Protein AF-A0A2Z4G6E5-F1 (afdb_monomer_lite)

Secondary structure (DSSP, 8-state):
------------PPP----SSTTSTTT--------TT-PPEEEEEEEEEEE-SSEEEEEEEEEESS------HHHHHHHHTTSS-S--SS--HHHHHHHHHHHHHHHHHHHHHS-----TTS--TTSEEEEEEEEE-SS---S-HHHHIIIIIHHHHHHHHS-TT-B--SSTTTTSBS------EEEEEEE-TTS-EEEEEEEEE---HHHHHHHHHHHHHTTTHHHHHHHHHHHHTTTS----HHHHHHHHHHHHHHHHHHHHH----SSS-HHHHHHHHHHHHH-PPPPHHHHHHHHHHHHHHHHHHHHHTTT-S---EEEE--TT-S-HHHHHHHHHTPPP-BPPPPTTEEEEEETTTTEEEEEEEEEEEPTTT--EEEEEEEEEE----BSSPPPPS--EEE-GGGG-----TTEEEEE-TTS-EEEEETT------TTSS-----EE-------EEEEEEEEEEPPSSTTSPPEEPPPEES-HHHHHHHHHHHHHH-HHHHHHHHHTT-HHHHHTT-EEEE--TTTTTPPPPTTSS-----HHHHHHHH-HHHHHHHHHHHHHHHHHHHS---

Organism: NCBI:txid1784714

Sequence (578 aa):
MRKQIGLFENGIKPQPYESNELSKVASSRIKASETSLGGRVLGHYETIAKLKSQSITVVDVFRPEGNRKFNNPKRVDNLIQNTGSAYNGFLSPATKRRIDEMLCQWLTAIELNVNLKKQKWEVNADKILPTFVTLTLPAPQVNSDNDIKQKVLKPFLEWLKEDSNSYYLRGGMSGKQKGFGVRGFFWRAEPQKNGNIHFHILVDRFVPWKRIRQKWNECCDRLGYVYYYSLLRRDYFANGFIVNKKKLFRDCKTLKTIADNALVTRKIPERVNPLFRKYLEVLVKYGKPLTKKYIIASAKEIQRIAYEKGLAEGFRNPNSTDIHPIQNLNSITSYVIKYCTKKPKEIPLKDNQEIKYNESLRRDCVYTYEVIKDDLTGKLEKKEVGFDIYRPVFEERKVNGKLWGCAEVLKGSKVKDDEEVVTADDGKKYILKKGETFLENKDSAKALERKPFYQLKYLTSIVRERVVYAPENRNQSPITSECQIVSQAFHDYLEEIISKIGYDIINRLSNNVGPFFEKMQGKIIPLLIEKLGFKSEKSGRNSIVKHSDILEKYSPELYEEYLLHHNHIFNCIYGKAA

pLDDT: mean 81.52, std 18.64, range [23.7, 97.88]

Foldseek 3Di:
DDDDDDDPPPPPDDDDDDLPPPQPQPDDPPPPDDDPPPFDFQWKWFFKWFDFFFWIKTFTDTDGDDDPPPPDVVVVVVVVVCPDVWDPQAQDPVNLVLVLLLLRLQVVLCVLPDDQQDDPVVADLLAFHKWKKKFFQLADDPDALVCCCVQQVVVLVVQQQQDQPDADCDDPRGPPGSYRNFQKKKKFWFADPSRTIMIIMITRGDDDPVRSLVSNLVSSCVVPRLVVSLVVLCVVQVVHDDDDPVQLVVQLVVLLVQQVVCLVVLDHDPDADPQSSVVSVVCSVPSDGDDSVSSSVRSSVVSVVVSVVCVVVSSSRGPRMDIDDCPPDLDSSVVSSCVRNPGFAFDDDDPQWDWDQDPVVRAIKIWGWDFDQDPVPRDTDTDTPDIDGDDTDGPGDRRTDDRMDIRPLSQFDDADPQWDWDQDSLRWIWIDGPPDDPDPDPPDPDPDLTHTGAHSGGDMDRQKMWIWGDDPDPPDDIDIHDIDGSDPLVNQLVVVLCVLQDPVVFVVVQPVVDDVCVVRVMTIRGNQQVSLVHDDDPPPPRNRHTVLVSCVVRRVPVSVVVSSNSNSSSCSSPNDSD

Radius of gyration: 30.44 Å; chains: 1; bounding box: 91×72×99 Å

InterPro domains:
  IPR056906 Replication-associated protein ORF2/G2P domain [PF23343] (131-217)

Structure (mmCIF, N/CA/C/O backbone):
data_AF-A0A2Z4G6E5-F1
#
_entry.id   AF-A0A2Z4G6E5-F1
#
loop_
_atom_site.group_PDB
_atom_site.id
_atom_site.type_symbol
_atom_site.label_atom_id
_atom_site.label_alt_id
_atom_site.label_comp_id
_atom_site.label_asym_id
_atom_site.label_entity_id
_atom_site.label_seq_id
_atom_site.pdbx_PDB_ins_code
_atom_site.Cartn_x
_atom_site.Cartn_y
_atom_site.Cartn_z
_atom_site.occupancy
_atom_site.B_iso_or_equiv
_atom_site.auth_seq_id
_atom_site.auth_comp_id
_atom_site.auth_asym_id
_atom_site.auth_atom_id
_atom_site.pdbx_PDB_model_num
ATOM 1 N N . MET A 1 1 ? -19.477 44.188 -39.943 1.00 32.75 1 MET A N 1
ATOM 2 C CA . MET A 1 1 ? -18.439 44.889 -39.155 1.00 32.75 1 MET A CA 1
ATOM 3 C C . MET A 1 1 ? -17.634 43.866 -38.370 1.00 32.75 1 MET A C 1
ATOM 5 O O . MET A 1 1 ? -18.158 43.255 -37.451 1.00 32.75 1 MET A O 1
ATOM 9 N N . ARG A 1 2 ? -16.392 43.629 -38.804 1.00 27.70 2 ARG A N 1
ATOM 10 C CA . ARG A 1 2 ? -15.394 42.804 -38.113 1.00 27.70 2 ARG A CA 1
ATOM 11 C C . ARG A 1 2 ? -14.917 43.545 -36.860 1.00 27.70 2 ARG A C 1
ATOM 13 O O . ARG A 1 2 ? -14.577 44.718 -36.977 1.00 27.70 2 ARG A O 1
ATOM 20 N N . LYS A 1 3 ? -14.800 42.867 -35.717 1.00 24.67 3 LYS A N 1
ATOM 21 C CA . LYS A 1 3 ? -13.843 43.246 -34.666 1.00 24.67 3 LYS A CA 1
ATOM 22 C C . LYS A 1 3 ? -13.243 41.993 -34.031 1.00 24.67 3 LYS A C 1
ATOM 24 O O . LYS A 1 3 ? -13.955 41.137 -33.519 1.00 24.67 3 LYS A O 1
ATOM 29 N N . GLN A 1 4 ? -11.924 41.912 -34.173 1.00 26.25 4 GLN A N 1
ATOM 30 C CA . GLN A 1 4 ? -11.001 40.927 -33.622 1.00 26.25 4 GLN A CA 1
ATOM 31 C C . GLN A 1 4 ? -11.027 40.937 -32.091 1.00 26.25 4 GLN A C 1
ATOM 33 O O . GLN A 1 4 ? -11.018 42.016 -31.502 1.00 26.25 4 GLN A O 1
ATOM 38 N N . ILE A 1 5 ? -10.939 39.760 -31.465 1.00 26.38 5 ILE A N 1
ATOM 39 C CA . ILE A 1 5 ? -10.347 39.591 -30.129 1.00 26.38 5 ILE A CA 1
ATOM 40 C C . ILE A 1 5 ? -9.460 38.340 -30.181 1.00 26.38 5 ILE A C 1
ATOM 42 O O . ILE A 1 5 ? -9.877 37.293 -30.672 1.00 26.38 5 ILE A O 1
ATOM 46 N N . GLY A 1 6 ? -8.200 38.528 -29.788 1.00 23.86 6 GLY A N 1
ATOM 47 C CA . GLY A 1 6 ? -7.053 37.700 -30.139 1.00 23.86 6 GLY A CA 1
ATOM 48 C C . GLY A 1 6 ? -6.896 36.388 -29.374 1.00 23.86 6 GLY A C 1
ATOM 49 O O . GLY A 1 6 ? -7.206 36.270 -28.190 1.00 23.86 6 GLY A O 1
ATOM 50 N N . LEU A 1 7 ? -6.337 35.427 -30.104 1.00 23.83 7 LEU A N 1
ATOM 51 C CA . LEU A 1 7 ? -5.672 34.226 -29.618 1.00 23.83 7 LEU A CA 1
ATOM 52 C C . LEU A 1 7 ? -4.298 34.617 -29.054 1.00 23.83 7 LEU A C 1
ATOM 54 O O . LEU A 1 7 ? -3.467 35.149 -29.784 1.00 23.83 7 LEU A O 1
ATOM 58 N N . PHE A 1 8 ? -4.050 34.332 -27.776 1.00 25.20 8 PHE A N 1
ATOM 59 C CA . PHE A 1 8 ? -2.691 34.244 -27.243 1.00 25.20 8 PHE A CA 1
ATOM 60 C C . PHE A 1 8 ? -2.216 32.796 -27.384 1.00 25.20 8 PHE A C 1
ATOM 62 O O . PHE A 1 8 ? -2.435 31.954 -26.515 1.00 25.20 8 PHE A O 1
ATOM 69 N N . GLU A 1 9 ? -1.581 32.520 -28.520 1.00 26.56 9 GLU A N 1
ATOM 70 C CA . GLU A 1 9 ? -0.640 31.419 -28.682 1.00 26.56 9 GLU A CA 1
ATOM 71 C C . GLU A 1 9 ? 0.665 31.800 -27.973 1.00 26.56 9 GLU A C 1
ATOM 73 O O . GLU A 1 9 ? 1.452 32.575 -28.497 1.00 26.56 9 GLU A O 1
ATOM 78 N N . ASN A 1 10 ? 0.910 31.252 -26.784 1.00 25.23 10 ASN A N 1
ATOM 79 C CA . ASN A 1 10 ? 2.252 31.200 -26.199 1.00 25.23 10 ASN A CA 1
ATOM 80 C C . ASN A 1 10 ? 2.619 29.732 -25.977 1.00 25.23 10 ASN A C 1
ATOM 82 O O . ASN A 1 10 ? 2.727 29.242 -24.855 1.00 25.23 10 ASN A O 1
ATOM 86 N N . GLY A 1 11 ? 2.774 29.015 -27.091 1.00 24.66 11 GLY A N 1
ATOM 87 C CA . GLY A 1 11 ? 3.568 27.798 -27.123 1.00 24.66 11 GLY A CA 1
ATOM 88 C C . GLY A 1 11 ? 5.036 28.198 -27.071 1.00 24.66 11 GLY A C 1
ATOM 89 O O . GLY A 1 11 ? 5.603 28.596 -28.087 1.00 24.66 11 GLY A O 1
ATOM 90 N N . ILE A 1 12 ? 5.646 28.117 -25.889 1.00 24.56 12 ILE A N 1
ATOM 91 C CA . ILE A 1 12 ? 7.101 28.185 -25.757 1.00 24.56 12 ILE A CA 1
ATOM 92 C C . ILE A 1 12 ? 7.649 26.958 -26.490 1.00 24.56 12 ILE A C 1
ATOM 94 O O . ILE A 1 12 ? 7.547 25.832 -26.006 1.00 24.56 12 ILE A O 1
ATOM 98 N N . LYS A 1 13 ? 8.167 27.168 -27.704 1.00 24.42 13 LYS A N 1
ATOM 99 C CA . LYS A 1 13 ? 8.973 26.170 -28.407 1.00 24.42 13 LYS A CA 1
ATOM 100 C C . LYS A 1 13 ? 10.281 26.017 -27.623 1.00 24.42 13 LYS A C 1
ATOM 102 O O . LYS A 1 13 ? 10.980 27.022 -27.478 1.00 24.42 13 LYS A O 1
ATOM 107 N N . PRO A 1 14 ? 10.635 24.823 -27.119 1.00 25.94 14 PRO A N 1
ATOM 108 C CA . PRO A 1 14 ? 11.972 24.610 -26.589 1.00 25.94 14 PRO A CA 1
ATOM 109 C C . PRO A 1 14 ? 12.970 24.792 -27.736 1.00 25.94 14 PRO A C 1
ATOM 111 O O . PRO A 1 14 ? 12.828 24.178 -28.796 1.00 25.94 14 PRO A O 1
ATOM 114 N N . GLN A 1 15 ? 13.938 25.689 -27.548 1.00 24.36 15 GLN A N 1
ATOM 115 C CA . GLN A 1 15 ? 15.080 25.780 -28.449 1.00 24.36 15 GLN A CA 1
ATOM 116 C C . GLN A 1 15 ? 15.913 24.494 -28.339 1.00 24.36 15 GLN A C 1
ATOM 118 O O . GLN A 1 15 ? 16.049 23.960 -27.236 1.00 24.36 15 GLN A O 1
ATOM 123 N N . PRO A 1 16 ? 16.459 23.980 -29.453 1.00 23.70 16 PRO A N 1
ATOM 124 C CA . PRO A 1 16 ? 17.348 22.831 -29.417 1.00 23.70 16 PRO A CA 1
ATOM 125 C C . PRO A 1 16 ? 18.649 23.247 -28.723 1.00 23.70 16 PRO A C 1
ATOM 127 O O . PRO A 1 16 ? 19.403 24.060 -29.249 1.00 23.70 16 PRO A O 1
ATOM 130 N N . TYR A 1 17 ? 18.883 22.719 -27.524 1.00 28.70 17 TYR A N 1
ATOM 131 C CA . TYR A 1 17 ? 20.180 22.806 -26.862 1.00 28.70 17 TYR A CA 1
ATOM 132 C C . TYR A 1 17 ? 21.075 21.692 -27.410 1.00 28.70 17 TYR A C 1
ATOM 134 O O . TYR A 1 17 ? 20.638 20.545 -27.522 1.00 28.70 17 TYR A O 1
ATOM 142 N N . GLU A 1 18 ? 22.307 22.039 -27.778 1.00 25.53 18 GLU A N 1
ATOM 143 C CA . GLU A 1 18 ? 23.310 21.104 -28.286 1.00 25.53 18 GLU A CA 1
ATOM 144 C C . GLU A 1 18 ? 23.563 19.979 -27.269 1.00 25.53 18 GLU A C 1
ATOM 146 O O . GLU A 1 18 ? 23.984 20.196 -26.134 1.00 25.53 18 GLU A O 1
ATOM 151 N N . SER A 1 19 ? 23.269 18.749 -27.682 1.00 29.72 19 SER A N 1
ATOM 152 C CA . SER A 1 19 ? 23.136 17.551 -26.850 1.00 29.72 19 SER A CA 1
ATOM 153 C C . SER A 1 19 ? 24.457 16.833 -26.532 1.00 29.72 19 SER A C 1
ATOM 155 O O . SER A 1 19 ? 24.464 15.616 -26.360 1.00 29.72 19 SER A O 1
ATOM 157 N N . ASN A 1 20 ? 25.590 17.536 -26.449 1.00 27.05 20 ASN A N 1
ATOM 158 C CA . ASN A 1 20 ? 26.903 16.871 -26.458 1.00 27.05 20 ASN A CA 1
ATOM 159 C C . ASN A 1 20 ? 27.514 16.492 -25.092 1.00 27.05 20 ASN A C 1
ATOM 161 O O . ASN A 1 20 ? 28.569 15.856 -25.077 1.00 27.05 20 ASN A O 1
ATOM 165 N N . GLU A 1 21 ? 26.869 16.780 -23.953 1.00 27.67 21 GLU A N 1
ATOM 166 C CA . GLU A 1 21 ? 27.453 16.461 -22.628 1.00 27.67 21 GLU A CA 1
ATOM 167 C C . GLU A 1 21 ? 26.631 15.516 -21.729 1.00 27.67 21 GLU A C 1
ATOM 169 O O . GLU A 1 21 ? 27.189 14.886 -20.831 1.00 27.67 21 GLU A O 1
ATOM 174 N N . LEU A 1 22 ? 25.335 15.311 -21.987 1.00 31.59 22 LEU A N 1
ATOM 175 C CA . LEU A 1 22 ? 24.457 14.568 -21.063 1.00 31.59 22 LEU A CA 1
ATOM 176 C C . LEU A 1 22 ? 24.526 13.032 -21.197 1.00 31.59 22 LEU A C 1
ATOM 178 O O . LEU A 1 22 ? 24.129 12.318 -20.276 1.00 31.59 22 LEU A O 1
ATOM 182 N N . SER A 1 23 ? 25.081 12.491 -22.288 1.00 30.22 23 SER A N 1
ATOM 183 C CA . SER A 1 23 ? 25.166 11.035 -22.516 1.00 30.22 23 SER A CA 1
ATOM 184 C C . SER A 1 23 ? 26.430 10.368 -21.948 1.00 30.22 23 SER A C 1
ATOM 186 O O . SER A 1 23 ? 26.525 9.137 -21.927 1.00 30.22 23 SER A O 1
ATOM 188 N N . LYS A 1 24 ? 27.394 11.134 -21.413 1.00 28.27 24 LYS A N 1
ATOM 189 C CA . LYS A 1 24 ? 28.668 10.581 -20.906 1.00 28.27 24 LYS A CA 1
ATOM 190 C C . LYS A 1 24 ? 28.631 10.084 -19.455 1.00 28.27 24 LYS A C 1
ATOM 192 O O . LYS A 1 24 ? 29.487 9.289 -19.075 1.00 28.27 24 LYS A O 1
ATOM 197 N N . VAL A 1 25 ? 27.621 10.445 -18.662 1.00 33.62 25 VAL A N 1
ATOM 198 C CA . VAL A 1 25 ? 27.615 10.170 -17.206 1.00 33.62 25 VAL A CA 1
ATOM 199 C C . VAL A 1 25 ? 27.230 8.718 -16.855 1.00 33.62 25 VAL A C 1
ATOM 201 O O . VAL A 1 25 ? 27.502 8.248 -15.755 1.00 33.62 25 VAL A O 1
ATOM 204 N N . ALA A 1 26 ? 26.667 7.942 -17.789 1.00 29.33 26 ALA A N 1
ATOM 205 C CA . ALA A 1 26 ? 26.215 6.573 -17.503 1.00 29.33 26 ALA A CA 1
ATOM 206 C C . ALA A 1 26 ? 27.241 5.456 -17.801 1.00 29.33 26 ALA A C 1
ATOM 208 O O . ALA A 1 26 ? 26.983 4.306 -17.439 1.00 29.33 26 ALA A O 1
ATOM 209 N N . SER A 1 27 ? 28.390 5.758 -18.426 1.00 29.56 27 SER A N 1
ATOM 210 C CA . SER A 1 27 ? 29.322 4.710 -18.897 1.00 29.56 27 SER A CA 1
ATOM 211 C C . SER A 1 27 ? 30.816 5.008 -18.738 1.00 29.56 27 SER A C 1
ATOM 213 O O . SER A 1 27 ? 31.630 4.135 -19.042 1.00 29.56 27 SER A O 1
ATOM 215 N N . SER A 1 28 ? 31.224 6.170 -18.227 1.00 30.84 28 SER A N 1
ATOM 216 C CA . SER A 1 28 ? 32.629 6.390 -17.878 1.00 30.84 28 SER A CA 1
ATOM 217 C C . SER A 1 28 ? 32.896 5.881 -16.463 1.00 30.84 28 SER A C 1
ATOM 219 O O . SER A 1 28 ? 32.975 6.656 -15.512 1.00 30.84 28 SER A O 1
ATOM 221 N N . ARG A 1 29 ? 33.083 4.562 -16.302 1.00 41.22 29 ARG A N 1
ATOM 222 C CA . ARG A 1 29 ? 33.990 4.128 -15.230 1.00 41.22 29 ARG A CA 1
ATOM 223 C C . ARG A 1 29 ? 35.285 4.876 -15.482 1.00 41.22 29 ARG A C 1
ATOM 225 O O . ARG A 1 29 ? 35.817 4.775 -16.590 1.00 41.22 29 ARG A O 1
ATOM 232 N N . ILE A 1 30 ? 35.748 5.638 -14.500 1.00 37.72 30 ILE A N 1
ATOM 233 C CA . ILE A 1 30 ? 37.080 6.224 -14.542 1.00 37.72 30 ILE A CA 1
ATOM 234 C C . ILE A 1 30 ? 38.019 5.046 -14.808 1.00 37.72 30 ILE A C 1
ATOM 236 O O . ILE A 1 30 ? 38.186 4.161 -13.968 1.00 37.72 30 ILE A O 1
ATOM 240 N N . LYS A 1 31 ? 38.552 4.963 -16.034 1.00 38.66 31 LYS A N 1
ATOM 241 C CA . LYS A 1 31 ? 39.738 4.151 -16.284 1.00 38.66 31 LYS A CA 1
ATOM 242 C C . LYS A 1 31 ? 40.756 4.717 -15.322 1.00 38.66 31 LYS A C 1
ATOM 244 O O . LYS A 1 31 ? 41.016 5.909 -15.425 1.00 38.66 31 LYS A O 1
ATOM 249 N N . ALA A 1 32 ? 41.206 3.881 -14.388 1.00 38.78 32 ALA A N 1
ATOM 250 C CA . ALA A 1 32 ? 42.160 4.198 -13.338 1.00 38.78 32 ALA A CA 1
ATOM 251 C C . ALA A 1 32 ? 43.184 5.227 -13.834 1.00 38.78 32 ALA A C 1
ATOM 253 O O . ALA A 1 32 ? 44.158 4.877 -14.493 1.00 38.78 32 ALA A O 1
ATOM 254 N N . SER A 1 33 ? 42.906 6.505 -13.589 1.00 37.53 33 SER A N 1
ATOM 255 C CA . SER A 1 33 ? 43.872 7.567 -13.777 1.00 37.53 33 SER A CA 1
ATOM 256 C C . SER A 1 33 ? 44.665 7.573 -12.490 1.00 37.53 33 SER A C 1
ATOM 258 O O . SER A 1 33 ? 44.091 7.785 -11.421 1.00 37.53 33 SER A O 1
ATOM 260 N N . GLU A 1 34 ? 45.939 7.234 -12.622 1.00 43.28 34 GLU A N 1
ATOM 261 C CA . GLU A 1 34 ? 46.965 7.177 -11.588 1.00 43.28 34 GLU A CA 1
ATOM 262 C C . GLU A 1 34 ? 46.762 8.252 -10.513 1.00 43.28 34 GLU A C 1
ATOM 264 O O . GLU A 1 34 ? 47.155 9.405 -10.662 1.00 43.28 34 GLU A O 1
ATOM 269 N N . THR A 1 35 ? 46.132 7.876 -9.402 1.00 45.50 35 THR A N 1
ATOM 270 C CA . THR A 1 35 ? 46.223 8.646 -8.162 1.00 45.50 35 THR A CA 1
ATOM 271 C C . THR A 1 35 ? 47.434 8.159 -7.379 1.00 45.50 35 THR A C 1
ATOM 273 O O . THR A 1 35 ? 47.673 6.955 -7.275 1.00 45.50 35 THR A O 1
ATOM 276 N N . SER A 1 36 ? 48.161 9.117 -6.811 1.00 47.12 36 SER A N 1
ATOM 277 C CA . SER A 1 36 ? 49.473 9.083 -6.141 1.00 47.12 36 SER A CA 1
ATOM 278 C C . SER A 1 36 ? 49.697 8.066 -5.005 1.00 47.12 36 SER A C 1
ATOM 280 O O . SER A 1 36 ? 50.729 8.119 -4.345 1.00 47.12 36 SER A O 1
ATOM 282 N N . LEU A 1 37 ? 48.768 7.140 -4.759 1.00 54.09 37 LEU A N 1
ATOM 283 C CA . LEU A 1 37 ? 48.799 6.192 -3.640 1.00 54.09 37 LEU A CA 1
ATOM 284 C C . LEU A 1 37 ? 49.322 4.790 -4.002 1.00 54.09 37 LEU A C 1
ATOM 286 O O . LEU A 1 37 ? 49.390 3.949 -3.114 1.00 54.09 37 LEU A O 1
ATOM 290 N N . GLY A 1 38 ? 49.675 4.521 -5.267 1.00 55.09 38 GLY A N 1
ATOM 291 C CA . GLY A 1 38 ? 50.509 3.381 -5.710 1.00 55.09 38 GLY A CA 1
ATOM 292 C C . GLY A 1 38 ? 50.013 1.944 -5.442 1.00 55.09 38 GLY A C 1
ATOM 293 O O . GLY A 1 38 ? 50.601 0.991 -5.951 1.00 55.09 38 GLY A O 1
ATOM 294 N N . GLY A 1 39 ? 48.945 1.751 -4.666 1.00 68.06 39 GLY A N 1
ATOM 295 C CA . GLY A 1 39 ? 48.458 0.444 -4.230 1.00 68.06 39 GLY A CA 1
ATOM 296 C C . GLY A 1 39 ? 47.465 -0.210 -5.195 1.00 68.06 39 GLY A C 1
ATOM 297 O O . GLY A 1 39 ? 46.739 0.447 -5.939 1.00 68.06 39 GLY A O 1
ATOM 298 N N . ARG A 1 40 ? 47.372 -1.544 -5.138 1.00 82.94 40 ARG A N 1
ATOM 299 C CA . ARG A 1 40 ? 46.332 -2.319 -5.836 1.00 82.94 40 ARG A CA 1
ATOM 300 C C . ARG A 1 40 ? 44.943 -1.922 -5.318 1.00 82.94 40 ARG A C 1
ATOM 302 O O . ARG A 1 40 ? 44.719 -1.968 -4.112 1.00 82.94 40 ARG A O 1
ATOM 309 N N . VAL A 1 41 ? 43.995 -1.618 -6.202 1.00 85.50 41 VAL A N 1
ATOM 310 C CA . VAL A 1 41 ? 42.606 -1.335 -5.808 1.00 85.50 41 VAL A CA 1
ATOM 311 C C . VAL A 1 41 ? 41.956 -2.598 -5.205 1.00 85.50 41 VAL A C 1
ATOM 313 O O . VAL A 1 41 ? 42.232 -3.741 -5.574 1.00 85.50 41 VAL A O 1
ATOM 316 N N . LEU A 1 42 ? 41.169 -2.409 -4.149 1.00 86.62 42 LEU A N 1
ATOM 317 C CA . LEU A 1 42 ? 40.382 -3.459 -3.494 1.00 86.62 42 LEU A CA 1
ATOM 318 C C . LEU A 1 42 ? 38.891 -3.314 -3.794 1.00 86.62 42 LEU A C 1
ATOM 320 O O . LEU A 1 42 ? 38.148 -4.299 -3.735 1.00 86.62 42 LEU A O 1
ATOM 324 N N . GLY A 1 43 ? 38.443 -2.095 -4.081 1.00 90.50 43 GLY A N 1
ATOM 325 C CA . GLY A 1 43 ? 37.054 -1.775 -4.359 1.00 90.50 43 GLY A CA 1
ATOM 326 C C . GLY A 1 43 ? 36.745 -0.298 -4.160 1.00 90.50 43 GLY A C 1
ATOM 327 O O . GLY A 1 43 ? 37.639 0.518 -3.949 1.00 90.50 43 GLY A O 1
ATOM 328 N N . HIS A 1 44 ? 35.456 0.017 -4.194 1.00 91.75 44 HIS A N 1
ATOM 329 C CA . HIS A 1 44 ? 34.922 1.372 -4.141 1.00 91.75 44 HIS A CA 1
ATOM 330 C C . HIS A 1 44 ? 33.861 1.465 -3.046 1.00 91.75 44 HIS A C 1
ATOM 332 O O . HIS A 1 44 ? 33.010 0.581 -2.930 1.00 91.75 44 HIS A O 1
ATOM 338 N N . TYR A 1 45 ? 33.887 2.521 -2.242 1.00 92.75 45 TYR A N 1
ATOM 339 C CA . TYR A 1 45 ? 32.738 2.923 -1.437 1.00 92.75 45 TYR A CA 1
ATOM 340 C C . TYR A 1 45 ? 31.910 3.929 -2.232 1.00 92.75 45 TYR A C 1
ATOM 342 O O . TYR A 1 45 ? 32.388 5.011 -2.556 1.00 92.75 45 TYR A O 1
ATOM 350 N N . GLU A 1 46 ? 30.663 3.568 -2.516 1.00 94.56 46 GLU A N 1
ATOM 351 C CA . GLU A 1 46 ? 29.684 4.417 -3.193 1.00 94.56 46 GLU A CA 1
ATOM 352 C C . GLU A 1 46 ? 28.678 4.944 -2.163 1.00 94.56 46 GLU A C 1
ATOM 354 O O . GLU A 1 46 ? 27.948 4.153 -1.554 1.00 94.56 46 GLU A O 1
ATOM 359 N N . THR A 1 47 ? 28.578 6.262 -1.997 1.00 95.44 47 THR A N 1
ATOM 360 C CA . THR A 1 47 ? 27.462 6.885 -1.273 1.00 95.44 47 THR A CA 1
ATOM 361 C C . THR A 1 47 ? 26.273 6.992 -2.221 1.00 95.44 47 THR A C 1
ATOM 363 O O . THR A 1 47 ? 26.256 7.810 -3.142 1.00 95.44 47 THR A O 1
ATOM 366 N N . ILE A 1 48 ? 25.259 6.162 -1.998 1.00 95.81 48 ILE A N 1
ATOM 367 C CA . ILE A 1 48 ? 24.084 6.037 -2.861 1.00 95.81 48 ILE A CA 1
ATOM 368 C C . ILE A 1 48 ? 22.901 6.779 -2.245 1.00 95.81 48 ILE A C 1
ATOM 370 O O . ILE A 1 48 ? 22.478 6.452 -1.133 1.00 95.81 48 ILE A O 1
ATOM 374 N N . ALA A 1 49 ? 22.294 7.693 -3.002 1.00 96.12 49 ALA A N 1
ATOM 375 C CA . ALA A 1 49 ? 21.057 8.372 -2.627 1.00 96.12 49 ALA A CA 1
ATOM 376 C C . ALA A 1 49 ? 19.855 7.805 -3.386 1.00 96.12 49 ALA A C 1
ATOM 378 O O . ALA A 1 49 ? 19.898 7.619 -4.599 1.00 96.12 49 ALA A O 1
ATOM 379 N N . LYS A 1 50 ? 18.765 7.530 -2.662 1.00 95.06 50 LYS A N 1
ATOM 380 C CA . LYS A 1 50 ? 17.503 7.008 -3.207 1.00 95.06 50 LYS A CA 1
ATOM 381 C C . LYS A 1 50 ? 16.353 7.944 -2.880 1.00 95.06 50 LYS A C 1
ATOM 383 O O . LYS A 1 50 ? 16.038 8.132 -1.699 1.00 95.06 50 LYS A O 1
ATOM 388 N N . LEU A 1 51 ? 15.688 8.456 -3.911 1.00 92.69 51 LEU A N 1
ATOM 389 C CA . LEU A 1 51 ? 14.548 9.359 -3.766 1.00 92.69 51 LEU A CA 1
ATOM 390 C C . LEU A 1 51 ? 13.257 8.558 -3.549 1.00 92.69 51 LEU A C 1
ATOM 392 O O . LEU A 1 51 ? 12.684 8.011 -4.492 1.00 92.69 51 LEU A O 1
ATOM 396 N N . LYS A 1 52 ? 12.782 8.477 -2.301 1.00 88.75 52 LYS A N 1
ATOM 397 C CA . LYS A 1 52 ? 11.478 7.873 -1.973 1.00 88.75 52 LYS A CA 1
ATOM 398 C C . LYS A 1 52 ? 10.392 8.939 -1.930 1.00 88.75 52 LYS A C 1
ATOM 400 O O . LYS A 1 52 ? 10.676 10.128 -1.878 1.00 88.75 52 LYS A O 1
ATOM 405 N N . SER A 1 53 ? 9.128 8.526 -1.892 1.00 78.69 53 SER A N 1
ATOM 406 C CA . SER A 1 53 ? 7.998 9.464 -1.925 1.00 78.69 53 SER A CA 1
ATOM 407 C C . SER A 1 53 ? 7.931 10.419 -0.721 1.00 78.69 53 SER A C 1
ATOM 409 O O . SER A 1 53 ? 7.342 11.483 -0.845 1.00 78.69 53 SER A O 1
ATOM 411 N N . GLN A 1 54 ? 8.492 10.045 0.438 1.00 81.50 54 GLN A N 1
ATOM 412 C CA . GLN A 1 54 ? 8.407 10.821 1.694 1.00 81.50 54 GLN A CA 1
ATOM 413 C C . GLN A 1 54 ? 9.755 11.018 2.403 1.00 81.50 54 GLN A C 1
ATOM 415 O O . GLN A 1 54 ? 9.818 11.581 3.496 1.00 81.50 54 GLN A O 1
ATOM 420 N N . SER A 1 55 ? 10.834 10.493 1.835 1.00 90.69 55 SER A N 1
ATOM 421 C CA . SER A 1 55 ? 12.167 10.585 2.418 1.00 90.69 55 SER A CA 1
ATOM 422 C C . SER A 1 55 ? 13.231 10.347 1.364 1.00 90.69 55 SER A C 1
ATOM 424 O O . SER A 1 55 ? 12.971 9.766 0.309 1.00 90.69 55 SER A O 1
ATOM 426 N N . ILE A 1 56 ? 14.453 10.745 1.681 1.00 94.88 56 ILE A N 1
ATOM 427 C CA . ILE A 1 56 ? 15.638 10.359 0.930 1.00 94.88 56 ILE A CA 1
ATOM 428 C C . ILE A 1 56 ? 16.409 9.370 1.797 1.00 94.88 56 ILE A C 1
ATOM 430 O O . ILE A 1 56 ? 16.567 9.563 3.003 1.00 94.88 56 ILE A O 1
ATOM 434 N N . THR A 1 57 ? 16.809 8.245 1.213 1.00 95.12 57 THR A N 1
ATOM 435 C CA . THR A 1 57 ? 17.666 7.268 1.896 1.00 95.12 57 THR A CA 1
ATOM 436 C C . THR A 1 57 ? 19.052 7.341 1.292 1.00 95.12 57 THR A C 1
ATOM 438 O O . THR A 1 57 ? 19.196 7.071 0.101 1.00 95.12 57 THR A O 1
ATOM 441 N N . VAL A 1 58 ? 20.041 7.668 2.116 1.00 96.12 58 VAL A N 1
ATOM 442 C CA . VAL A 1 58 ? 21.456 7.705 1.740 1.00 96.12 58 VAL A CA 1
ATOM 443 C C . VAL A 1 58 ? 22.166 6.559 2.448 1.00 96.12 58 VAL A C 1
ATOM 445 O O . VAL A 1 58 ? 21.912 6.342 3.631 1.00 96.12 58 VAL A O 1
ATOM 448 N N . VAL A 1 59 ? 22.981 5.788 1.735 1.00 95.19 59 VAL A N 1
ATOM 449 C CA . VAL A 1 59 ? 23.763 4.674 2.299 1.00 95.19 59 VAL A CA 1
ATOM 450 C C . VAL A 1 59 ? 25.100 4.544 1.588 1.00 95.19 59 VAL A C 1
ATOM 452 O O . VAL A 1 59 ? 25.146 4.653 0.365 1.00 95.19 59 VAL A O 1
ATOM 455 N N . ASP A 1 60 ? 26.142 4.212 2.337 1.00 93.25 60 ASP A N 1
ATOM 456 C CA . ASP A 1 60 ? 27.435 3.826 1.788 1.00 93.25 60 ASP A CA 1
ATOM 457 C C . ASP A 1 60 ? 27.444 2.328 1.478 1.00 93.25 60 ASP A C 1
ATOM 459 O O . ASP A 1 60 ? 27.071 1.480 2.298 1.00 93.25 60 ASP A O 1
ATOM 463 N N . VAL A 1 61 ? 27.859 1.990 0.261 1.00 91.50 61 VAL A N 1
ATOM 464 C CA . VAL A 1 61 ? 27.908 0.617 -0.239 1.00 91.50 61 VAL A CA 1
ATOM 465 C C . VAL A 1 61 ? 29.309 0.316 -0.739 1.00 91.50 61 VAL A C 1
ATOM 467 O O . VAL A 1 61 ? 29.802 0.968 -1.650 1.00 91.50 61 VAL A O 1
ATOM 470 N N . PHE A 1 62 ? 29.930 -0.721 -0.179 1.00 90.44 62 PHE A N 1
ATOM 471 C CA . PHE A 1 62 ? 31.200 -1.227 -0.685 1.00 90.44 62 PHE A CA 1
ATOM 472 C C . PHE A 1 62 ? 30.991 -2.128 -1.910 1.00 90.44 62 PHE A C 1
ATOM 474 O O . PHE A 1 62 ? 30.237 -3.109 -1.862 1.00 90.44 62 PHE A O 1
ATOM 481 N N . ARG A 1 63 ? 31.689 -1.820 -3.000 1.00 89.06 63 ARG A N 1
ATOM 482 C CA . ARG A 1 63 ? 31.771 -2.599 -4.235 1.00 89.06 63 ARG A CA 1
ATOM 483 C C . ARG A 1 63 ? 33.184 -3.166 -4.366 1.00 89.06 63 ARG A C 1
ATOM 485 O O . ARG A 1 63 ? 34.094 -2.407 -4.675 1.00 89.06 63 ARG A O 1
ATOM 492 N N . PRO A 1 64 ? 33.399 -4.471 -4.131 1.00 86.38 64 PRO A N 1
ATOM 493 C CA . PRO A 1 64 ? 34.723 -5.057 -4.298 1.00 86.38 64 PRO A CA 1
ATOM 494 C C . PRO A 1 64 ? 35.153 -5.010 -5.767 1.00 86.38 64 PRO A C 1
ATOM 496 O O . PRO A 1 64 ? 34.324 -5.152 -6.670 1.00 86.38 64 PRO A O 1
ATOM 499 N N . GLU A 1 65 ? 36.454 -4.874 -5.998 1.00 81.38 65 GLU A N 1
ATOM 500 C CA . GLU A 1 65 ? 37.022 -4.992 -7.333 1.00 81.38 65 GLU A CA 1
ATOM 501 C C . GLU A 1 65 ? 37.032 -6.473 -7.768 1.00 81.38 65 GLU A C 1
ATOM 503 O O . GLU A 1 65 ? 37.578 -7.354 -7.095 1.00 81.38 65 GLU A O 1
ATOM 508 N N . GLY A 1 66 ? 36.364 -6.763 -8.889 1.00 69.00 66 GLY A N 1
ATOM 509 C CA . GLY A 1 66 ? 36.164 -8.115 -9.420 1.00 69.00 66 GLY A CA 1
ATOM 510 C C . GLY A 1 66 ? 34.890 -8.828 -8.931 1.00 69.00 66 GLY A C 1
ATOM 511 O O . GLY A 1 66 ? 34.256 -8.470 -7.942 1.00 69.00 66 GLY A O 1
ATOM 512 N N . ASN A 1 67 ? 34.502 -9.897 -9.634 1.00 56.12 67 ASN A N 1
ATOM 513 C CA . ASN A 1 67 ? 33.288 -10.686 -9.363 1.00 56.12 67 ASN A CA 1
ATOM 514 C C . ASN A 1 67 ? 33.431 -11.633 -8.150 1.00 56.12 67 ASN A C 1
ATOM 516 O O . ASN A 1 67 ? 33.086 -12.816 -8.219 1.00 56.12 67 ASN A O 1
ATOM 520 N N . ARG A 1 68 ? 33.925 -11.151 -7.005 1.00 54.16 68 ARG A N 1
ATOM 521 C CA . ARG A 1 68 ? 33.918 -11.953 -5.772 1.00 54.16 68 ARG A CA 1
ATOM 522 C C . ARG A 1 68 ? 32.505 -11.981 -5.188 1.00 54.16 68 ARG A C 1
ATOM 524 O O . ARG A 1 68 ? 32.081 -11.081 -4.468 1.00 54.16 68 ARG A O 1
ATOM 531 N N . LYS A 1 69 ? 31.756 -13.044 -5.497 1.00 49.78 69 LYS A N 1
ATOM 532 C CA . LYS A 1 69 ? 30.503 -13.368 -4.803 1.00 49.78 69 LYS A CA 1
ATOM 533 C C . LYS A 1 69 ? 30.841 -13.731 -3.356 1.00 49.78 69 LYS A C 1
ATOM 535 O O . LYS A 1 69 ? 31.215 -14.864 -3.075 1.00 49.78 69 LYS A O 1
ATOM 540 N N . PHE A 1 70 ? 30.710 -12.785 -2.431 1.00 49.91 70 PHE A N 1
ATOM 541 C CA . PHE A 1 70 ? 30.759 -13.109 -1.008 1.00 49.91 70 PHE A CA 1
ATOM 542 C C . PHE A 1 70 ? 29.597 -14.055 -0.674 1.00 49.91 70 PHE A C 1
ATOM 544 O O . PHE A 1 70 ? 28.423 -13.711 -0.852 1.00 49.91 70 PHE A O 1
ATOM 551 N N . ASN A 1 71 ? 29.920 -15.261 -0.202 1.00 46.03 71 ASN A N 1
ATOM 552 C CA . ASN A 1 71 ? 28.932 -16.178 0.349 1.00 46.03 71 ASN A CA 1
ATOM 553 C C . ASN A 1 71 ? 28.392 -15.567 1.642 1.00 46.03 71 ASN A C 1
ATOM 555 O O . ASN A 1 71 ? 29.056 -15.568 2.671 1.00 46.03 71 ASN A O 1
ATOM 559 N N . ASN A 1 72 ? 27.191 -14.996 1.576 1.00 49.25 72 ASN A N 1
ATOM 560 C CA . ASN A 1 72 ? 26.512 -14.482 2.755 1.00 49.25 72 ASN A CA 1
ATOM 561 C C . ASN A 1 72 ? 25.997 -15.680 3.580 1.00 49.25 72 ASN A C 1
ATOM 563 O O . ASN A 1 72 ? 25.097 -16.371 3.096 1.00 49.25 72 ASN A O 1
ATOM 567 N N . PRO A 1 73 ? 26.503 -15.937 4.800 1.00 48.03 73 PRO A N 1
ATOM 568 C CA . PRO A 1 73 ? 26.060 -17.070 5.617 1.00 48.03 73 PRO A CA 1
ATOM 569 C C . PRO A 1 73 ? 24.549 -17.020 5.906 1.00 48.03 73 PRO A C 1
ATOM 571 O O . PRO A 1 73 ? 23.879 -18.045 5.830 1.00 48.03 73 PRO A O 1
ATOM 574 N N . LYS A 1 74 ? 23.955 -15.817 6.019 1.00 53.22 74 LYS A N 1
ATOM 575 C CA . LYS A 1 74 ? 22.492 -15.652 6.151 1.00 53.22 74 LYS A CA 1
ATOM 576 C C . LYS A 1 74 ? 21.709 -16.181 4.949 1.00 53.22 74 LYS A C 1
ATOM 578 O O . LYS A 1 74 ? 20.516 -16.451 5.058 1.00 53.22 74 LYS A O 1
ATOM 583 N N . ARG A 1 75 ? 22.321 -16.275 3.765 1.00 50.81 75 ARG A N 1
ATOM 584 C CA . ARG A 1 75 ? 21.674 -16.841 2.571 1.00 50.81 75 ARG A CA 1
ATOM 585 C C . ARG A 1 75 ? 21.481 -18.348 2.730 1.00 50.81 75 ARG A C 1
ATOM 587 O O . ARG A 1 75 ? 20.432 -18.845 2.337 1.00 50.81 75 ARG A O 1
ATOM 594 N N . VAL A 1 76 ? 22.454 -19.021 3.343 1.00 49.06 76 VAL A N 1
ATOM 595 C CA . VAL A 1 76 ? 22.397 -20.448 3.681 1.00 49.06 76 VAL A CA 1
ATOM 596 C C . VAL A 1 76 ? 21.347 -20.681 4.770 1.00 49.06 76 VAL A C 1
ATOM 598 O O . VAL A 1 76 ? 20.490 -21.538 4.597 1.00 49.06 76 VAL A O 1
ATOM 601 N N . ASP A 1 77 ? 21.282 -19.830 5.797 1.00 49.84 77 ASP A N 1
ATOM 602 C CA . ASP A 1 77 ? 20.247 -19.931 6.842 1.00 49.84 77 ASP A CA 1
ATOM 603 C C . ASP A 1 77 ? 18.821 -19.730 6.299 1.00 49.84 77 ASP A C 1
ATOM 605 O O . ASP A 1 77 ? 17.904 -20.472 6.649 1.00 49.84 77 ASP A O 1
ATOM 609 N N . ASN A 1 78 ? 18.625 -18.772 5.383 1.00 53.84 78 ASN A N 1
ATOM 610 C CA . ASN A 1 78 ? 17.339 -18.567 4.703 1.00 53.84 78 ASN A CA 1
ATOM 611 C C . ASN A 1 78 ? 16.965 -19.728 3.761 1.00 53.84 78 ASN A C 1
ATOM 613 O O . ASN A 1 78 ? 15.781 -19.926 3.483 1.00 53.84 78 ASN A O 1
ATOM 617 N N . LEU A 1 79 ? 17.948 -20.469 3.242 1.00 49.34 79 LEU A N 1
ATOM 618 C CA . LEU A 1 79 ? 17.730 -21.685 2.452 1.00 49.34 79 LEU A CA 1
ATOM 619 C C . LEU A 1 79 ? 17.361 -22.865 3.363 1.00 49.34 79 LEU A C 1
ATOM 621 O O . LEU A 1 79 ? 16.409 -23.580 3.063 1.00 49.34 79 LEU A O 1
ATOM 625 N N . ILE A 1 80 ? 18.032 -23.009 4.511 1.00 48.28 80 ILE A N 1
ATOM 626 C CA . ILE A 1 80 ? 17.763 -24.058 5.509 1.00 48.28 80 ILE A CA 1
ATOM 627 C C . ILE A 1 80 ? 16.376 -23.871 6.148 1.00 48.28 80 ILE A C 1
ATOM 629 O O . ILE A 1 80 ? 15.642 -24.845 6.312 1.00 48.28 80 ILE A O 1
ATOM 633 N N . GLN A 1 81 ? 15.955 -22.632 6.431 1.00 49.59 81 GLN A N 1
ATOM 634 C CA . GLN A 1 81 ? 14.597 -22.327 6.915 1.00 49.59 81 GLN A CA 1
ATOM 635 C C . GLN A 1 81 ? 13.492 -22.552 5.859 1.00 49.59 81 GLN A C 1
ATOM 637 O O . GLN A 1 81 ? 12.326 -22.684 6.222 1.00 49.59 81 GLN A O 1
ATOM 642 N N . ASN A 1 82 ? 13.838 -22.617 4.566 1.00 45.09 82 ASN A N 1
ATOM 643 C CA . ASN A 1 82 ? 12.910 -22.867 3.449 1.00 45.09 82 ASN A CA 1
ATOM 644 C C . ASN A 1 82 ? 12.844 -24.343 3.016 1.00 45.09 82 ASN A C 1
ATOM 646 O O . ASN A 1 82 ? 12.247 -24.653 1.986 1.00 45.09 82 ASN A O 1
ATOM 650 N N . THR A 1 83 ? 13.425 -25.267 3.786 1.00 39.84 83 THR A N 1
ATOM 651 C CA . THR A 1 83 ? 13.366 -26.714 3.497 1.00 39.84 83 THR A CA 1
ATOM 652 C C . THR A 1 83 ? 11.943 -27.290 3.559 1.00 39.84 83 THR A C 1
ATOM 654 O O . THR A 1 83 ? 11.687 -28.347 2.992 1.00 39.84 83 THR A O 1
ATOM 657 N N . GLY A 1 84 ? 10.981 -26.565 4.141 1.00 44.88 84 GLY A N 1
ATOM 658 C CA . GLY A 1 84 ? 9.555 -26.786 3.905 1.00 44.88 84 GLY A CA 1
ATOM 659 C C . GLY A 1 84 ? 9.031 -25.836 2.827 1.00 44.88 84 GLY A C 1
ATOM 660 O O . GLY A 1 84 ? 8.973 -24.632 3.055 1.00 44.88 84 GLY A O 1
ATOM 661 N N . SER A 1 85 ? 8.565 -26.355 1.688 1.00 45.22 85 SER A N 1
ATOM 662 C CA . SER A 1 85 ? 7.983 -25.587 0.562 1.00 45.22 85 SER A CA 1
ATOM 663 C C . SER A 1 85 ? 6.704 -24.784 0.895 1.00 45.22 85 SER A C 1
ATOM 665 O O . SER A 1 85 ? 6.025 -24.252 0.012 1.00 45.22 85 SER A O 1
ATOM 667 N N . ALA A 1 86 ? 6.346 -24.674 2.174 1.00 54.66 86 ALA A N 1
ATOM 668 C CA . ALA A 1 86 ? 5.132 -24.048 2.650 1.00 54.66 86 ALA A CA 1
ATOM 669 C C . ALA A 1 86 ? 5.373 -22.569 2.977 1.00 54.66 86 ALA A C 1
ATOM 671 O O . ALA A 1 86 ? 6.081 -22.225 3.920 1.00 54.66 86 ALA A O 1
ATOM 672 N N . TYR A 1 87 ? 4.701 -21.679 2.240 1.00 65.38 87 TYR A N 1
ATOM 673 C CA . TYR A 1 87 ? 4.576 -20.260 2.584 1.00 65.38 87 TYR A CA 1
ATOM 674 C C . TYR A 1 87 ? 4.365 -20.079 4.096 1.00 65.38 87 TYR A C 1
ATOM 676 O O . TYR A 1 87 ? 3.439 -20.662 4.664 1.00 65.38 87 TYR A O 1
ATOM 684 N N . ASN A 1 88 ? 5.179 -19.247 4.756 1.00 70.06 88 ASN A N 1
ATOM 685 C CA . ASN A 1 88 ? 5.040 -18.944 6.188 1.00 70.06 88 ASN A CA 1
ATOM 686 C C . ASN A 1 88 ? 3.823 -18.046 6.501 1.00 70.06 88 ASN A C 1
ATOM 688 O O . ASN A 1 88 ? 3.577 -17.738 7.659 1.00 70.06 88 ASN A O 1
ATOM 692 N N . GLY A 1 89 ? 3.026 -17.689 5.489 1.00 76.50 89 GLY A N 1
ATOM 693 C CA . GLY A 1 89 ? 1.775 -16.945 5.617 1.00 76.50 89 GLY A CA 1
ATOM 694 C C . GLY A 1 89 ? 1.928 -15.479 6.017 1.00 76.50 89 GLY A C 1
ATOM 695 O O . GLY A 1 89 ? 0.919 -14.793 6.174 1.00 76.50 89 GLY A O 1
ATOM 696 N N . PHE A 1 90 ? 3.167 -14.981 6.093 1.00 81.69 90 PHE A N 1
ATOM 697 C CA . PHE A 1 90 ? 3.491 -13.585 6.366 1.00 81.69 90 PHE A CA 1
ATOM 698 C C . PHE A 1 90 ? 4.438 -13.006 5.301 1.00 81.69 90 PHE A C 1
ATOM 700 O O . PHE A 1 90 ? 5.135 -13.718 4.580 1.00 81.69 90 PHE A O 1
ATOM 707 N N . LEU A 1 91 ? 4.452 -11.679 5.154 1.00 83.38 91 LEU A N 1
ATOM 708 C CA . LEU A 1 91 ? 5.372 -11.012 4.229 1.00 83.38 91 LEU A CA 1
ATOM 709 C C . LEU A 1 91 ? 6.747 -10.854 4.882 1.00 83.38 91 LEU A C 1
ATOM 711 O O . LEU A 1 91 ? 6.866 -10.205 5.919 1.00 83.38 91 LEU A O 1
ATOM 715 N N . SER A 1 92 ? 7.797 -11.371 4.238 1.00 82.19 92 SER A N 1
ATOM 716 C CA . SER A 1 92 ? 9.171 -11.114 4.684 1.00 82.19 92 SER A CA 1
ATOM 717 C C . SER A 1 92 ? 9.520 -9.615 4.584 1.00 82.19 92 SER A C 1
ATOM 719 O O . SER A 1 92 ? 8.986 -8.916 3.711 1.00 82.19 92 SER A O 1
ATOM 721 N N . PRO A 1 93 ? 10.474 -9.099 5.386 1.00 81.31 93 PRO A N 1
ATOM 722 C CA . PRO A 1 93 ? 10.931 -7.711 5.272 1.00 81.31 93 PRO A CA 1
ATOM 723 C C . PRO A 1 93 ? 11.470 -7.347 3.880 1.00 81.31 93 PRO A C 1
ATOM 725 O O . PRO A 1 93 ? 11.340 -6.206 3.438 1.00 81.31 93 PRO A O 1
ATOM 728 N N . ALA A 1 94 ? 12.079 -8.298 3.165 1.00 83.31 94 ALA A N 1
ATOM 729 C CA . ALA A 1 94 ? 12.551 -8.090 1.795 1.00 83.31 94 ALA A CA 1
ATOM 730 C C . ALA A 1 94 ? 11.383 -7.993 0.801 1.00 83.31 94 ALA A C 1
ATOM 732 O O . ALA A 1 94 ? 11.330 -7.065 -0.005 1.00 83.31 94 ALA A O 1
ATOM 733 N N . THR A 1 95 ? 10.406 -8.900 0.900 1.00 86.62 95 THR A N 1
ATOM 734 C CA . THR A 1 95 ? 9.188 -8.863 0.075 1.00 86.62 95 THR A CA 1
ATOM 735 C C . THR A 1 95 ? 8.407 -7.575 0.309 1.00 86.62 95 THR A C 1
ATOM 737 O O . THR A 1 95 ? 7.961 -6.950 -0.647 1.00 86.62 95 THR A O 1
ATOM 740 N N . LYS A 1 96 ? 8.287 -7.147 1.568 1.00 86.56 96 LYS A N 1
ATOM 741 C CA . LYS A 1 96 ? 7.624 -5.900 1.939 1.00 86.56 96 LYS A CA 1
ATOM 742 C C . LYS A 1 96 ? 8.288 -4.683 1.291 1.00 86.56 96 LYS A C 1
ATOM 744 O O . LYS A 1 96 ? 7.588 -3.887 0.680 1.00 86.56 96 LYS A O 1
ATOM 749 N N . ARG A 1 97 ? 9.622 -4.581 1.367 1.00 86.50 97 ARG A N 1
ATOM 750 C CA . ARG A 1 97 ? 10.399 -3.517 0.703 1.00 86.50 97 ARG A CA 1
ATOM 751 C C . ARG A 1 97 ? 10.208 -3.516 -0.813 1.00 86.50 97 ARG A C 1
ATOM 753 O O . ARG A 1 97 ? 10.041 -2.458 -1.398 1.00 86.50 97 ARG A O 1
ATOM 760 N N . ARG A 1 98 ? 10.173 -4.697 -1.436 1.00 89.75 98 ARG A N 1
ATOM 761 C CA . ARG A 1 98 ? 9.910 -4.828 -2.875 1.00 89.75 98 ARG A CA 1
ATOM 762 C C . ARG A 1 98 ? 8.504 -4.357 -3.257 1.00 89.75 98 ARG A C 1
ATOM 764 O O . ARG A 1 98 ? 8.353 -3.690 -4.270 1.00 89.75 98 ARG A O 1
ATOM 771 N N . ILE A 1 99 ? 7.481 -4.741 -2.489 1.00 90.94 99 ILE A N 1
ATOM 772 C CA . ILE A 1 99 ? 6.093 -4.315 -2.735 1.00 90.94 99 ILE A CA 1
ATOM 773 C C . ILE A 1 99 ? 5.969 -2.802 -2.562 1.00 90.94 99 ILE A C 1
ATOM 775 O O . ILE A 1 99 ? 5.360 -2.154 -3.402 1.00 90.94 99 ILE A O 1
ATOM 779 N N . ASP A 1 100 ? 6.553 -2.261 -1.493 1.00 89.38 100 ASP A N 1
ATOM 780 C CA . ASP A 1 100 ? 6.617 -0.825 -1.217 1.00 89.38 100 ASP A CA 1
ATOM 781 C C . ASP A 1 100 ? 7.212 -0.060 -2.404 1.00 89.38 100 ASP A C 1
ATOM 783 O O . ASP A 1 100 ? 6.523 0.758 -3.001 1.00 89.38 100 ASP A O 1
ATOM 787 N N . GLU A 1 101 ? 8.426 -0.417 -2.826 1.00 90.75 101 GLU A N 1
ATOM 788 C CA . GLU A 1 101 ? 9.102 0.210 -3.964 1.00 90.75 101 GLU A CA 1
ATOM 789 C C . GLU A 1 101 ? 8.276 0.106 -5.256 1.00 90.75 101 GLU A C 1
ATOM 791 O O . GLU A 1 101 ? 8.032 1.113 -5.917 1.00 90.75 101 GLU A O 1
ATOM 796 N N . MET A 1 102 ? 7.757 -1.083 -5.570 1.00 93.56 102 MET A N 1
ATOM 797 C CA . MET A 1 102 ? 6.934 -1.315 -6.758 1.00 93.56 102 MET A CA 1
ATOM 798 C C . MET A 1 102 ? 5.677 -0.433 -6.780 1.00 93.56 102 MET A C 1
ATOM 800 O O . MET A 1 102 ? 5.372 0.181 -7.803 1.00 93.56 102 MET A O 1
ATOM 804 N N . LEU A 1 103 ? 4.940 -0.378 -5.667 1.00 92.44 103 LEU A N 1
ATOM 805 C CA . LEU A 1 103 ? 3.704 0.398 -5.567 1.00 92.44 103 LEU A CA 1
ATOM 806 C C . LEU A 1 103 ? 3.978 1.902 -5.535 1.00 92.44 103 LEU A C 1
ATOM 808 O O . LEU A 1 103 ? 3.249 2.639 -6.193 1.00 92.44 103 LEU A O 1
ATOM 812 N N . CYS A 1 104 ? 5.028 2.346 -4.836 1.00 90.25 104 CYS A N 1
ATOM 813 C CA . CYS A 1 104 ? 5.475 3.738 -4.844 1.00 90.25 104 CYS A CA 1
ATOM 814 C C . CYS A 1 104 ? 5.754 4.210 -6.268 1.00 90.25 104 CYS A C 1
ATOM 816 O O . CYS A 1 104 ? 5.149 5.175 -6.719 1.00 90.25 104 CYS A O 1
ATOM 818 N N . GLN A 1 105 ? 6.629 3.505 -6.988 1.00 92.50 105 GLN A N 1
ATOM 819 C CA . GLN A 1 105 ? 7.044 3.909 -8.332 1.00 92.50 105 GLN A CA 1
ATOM 820 C C . GLN A 1 105 ? 5.875 3.894 -9.318 1.00 92.50 105 GLN A C 1
ATOM 822 O O . GLN A 1 105 ? 5.710 4.822 -10.106 1.00 92.50 105 GLN A O 1
ATOM 827 N N . TRP A 1 106 ? 5.020 2.872 -9.242 1.00 93.31 106 TRP A N 1
ATOM 828 C CA . TRP A 1 106 ? 3.844 2.778 -10.101 1.00 93.31 106 TRP A CA 1
ATOM 829 C C . TRP A 1 106 ? 2.838 3.908 -9.849 1.00 93.31 106 TRP A C 1
ATOM 831 O O . TRP A 1 106 ? 2.365 4.530 -10.799 1.00 93.31 106 TRP A O 1
ATOM 841 N N . LEU A 1 107 ? 2.517 4.193 -8.584 1.00 90.56 107 LEU A N 1
ATOM 842 C CA . LEU A 1 107 ? 1.560 5.241 -8.231 1.00 90.56 107 LEU A CA 1
ATOM 843 C C . LEU A 1 107 ? 2.115 6.638 -8.512 1.00 90.56 107 LEU A C 1
ATOM 845 O O . LEU A 1 107 ? 1.386 7.460 -9.059 1.00 90.56 107 LEU A O 1
ATOM 849 N N . THR A 1 108 ? 3.393 6.889 -8.225 1.00 89.19 108 THR A N 1
ATOM 850 C CA . THR A 1 108 ? 4.048 8.163 -8.553 1.00 89.19 108 THR A CA 1
ATOM 851 C C . THR A 1 108 ? 4.075 8.402 -10.062 1.00 89.19 108 THR A C 1
ATOM 853 O O . THR A 1 108 ? 3.744 9.499 -10.503 1.00 89.19 108 THR A O 1
ATOM 856 N N . ALA A 1 109 ? 4.348 7.373 -10.873 1.00 91.50 109 ALA A N 1
ATOM 857 C CA . ALA A 1 109 ? 4.271 7.494 -12.328 1.00 91.50 109 ALA A CA 1
ATOM 858 C C . ALA A 1 109 ? 2.872 7.925 -12.808 1.00 91.50 109 ALA A C 1
ATOM 860 O O . ALA A 1 109 ? 2.756 8.788 -13.677 1.00 91.50 109 ALA A O 1
ATOM 861 N N . ILE A 1 110 ? 1.804 7.384 -12.211 1.00 89.44 110 ILE A N 1
ATOM 862 C CA . ILE A 1 110 ? 0.427 7.808 -12.513 1.00 89.44 110 ILE A CA 1
ATOM 863 C C . ILE A 1 110 ? 0.160 9.236 -12.024 1.00 89.44 110 ILE A C 1
ATOM 865 O O . ILE A 1 110 ? -0.431 10.022 -12.758 1.00 89.44 110 ILE A O 1
ATOM 869 N N . GLU A 1 111 ? 0.566 9.573 -10.799 1.00 85.50 111 GLU A N 1
ATOM 870 C CA . GLU A 1 111 ? 0.327 10.889 -10.191 1.00 85.50 111 GLU A CA 1
ATOM 871 C C . GLU A 1 111 ? 0.981 12.041 -10.967 1.00 85.50 111 GLU A C 1
ATOM 873 O O . GLU A 1 111 ? 0.435 13.145 -10.947 1.00 85.50 111 GLU A O 1
ATOM 878 N N . LEU A 1 112 ? 2.117 11.793 -11.628 1.00 86.50 112 LEU A N 1
ATOM 879 C CA . LEU A 1 112 ? 2.830 12.786 -12.441 1.00 86.50 112 LEU A CA 1
ATOM 880 C C . LEU A 1 112 ? 2.269 12.910 -13.865 1.00 86.50 112 LEU A C 1
ATOM 882 O O . LEU A 1 112 ? 2.265 14.000 -14.425 1.00 86.50 112 LEU A O 1
ATOM 886 N N . ASN A 1 113 ? 1.752 11.820 -14.440 1.00 87.75 113 ASN A N 1
ATOM 887 C CA . ASN A 1 113 ? 1.305 11.789 -15.841 1.00 87.75 113 ASN A CA 1
ATOM 888 C C . ASN A 1 113 ? -0.209 11.966 -16.012 1.00 87.75 113 ASN A C 1
ATOM 890 O O . ASN A 1 113 ? -0.699 12.195 -17.118 1.00 87.75 113 ASN A O 1
ATOM 894 N N . VAL A 1 114 ? -0.985 11.823 -14.936 1.00 82.44 114 VAL A N 1
ATOM 895 C CA . VAL A 1 114 ? -2.446 11.879 -14.989 1.00 82.44 114 VAL A CA 1
ATOM 896 C C . VAL A 1 114 ? -2.966 12.935 -14.033 1.00 82.44 114 VAL A C 1
ATOM 898 O O . VAL A 1 114 ? -2.755 12.877 -12.824 1.00 82.44 114 VAL A O 1
ATOM 901 N N . ASN A 1 115 ? -3.778 13.854 -14.557 1.00 75.25 115 ASN A N 1
ATOM 902 C CA . ASN A 1 115 ? -4.559 14.734 -13.701 1.00 75.25 115 ASN A CA 1
ATOM 903 C C . ASN A 1 115 ? -5.668 13.935 -12.990 1.00 75.25 115 ASN A C 1
ATOM 905 O O . ASN A 1 115 ? -6.706 13.613 -13.581 1.00 75.25 115 ASN A O 1
ATOM 909 N N . LEU A 1 116 ? -5.428 13.624 -11.713 1.00 70.31 116 LEU A N 1
ATOM 910 C CA . LEU A 1 116 ? -6.346 12.888 -10.840 1.00 70.31 116 LEU A CA 1
ATOM 911 C C . LEU A 1 116 ? -7.448 13.769 -10.217 1.00 70.31 116 LEU A C 1
ATOM 913 O O . LEU A 1 116 ? -8.390 13.224 -9.640 1.00 70.31 116 LEU A O 1
ATOM 917 N N . LYS A 1 117 ? -7.392 15.107 -10.348 1.00 61.88 117 LYS A N 1
ATOM 918 C CA . LYS A 1 117 ? -8.367 16.059 -9.761 1.00 61.88 117 LYS A CA 1
ATOM 919 C C . LYS A 1 117 ? -9.713 16.120 -10.512 1.00 61.88 117 LYS A C 1
ATOM 921 O O . LYS A 1 117 ? -10.408 17.131 -10.463 1.00 61.88 117 LYS A O 1
ATOM 926 N N . LYS A 1 118 ? -10.096 15.060 -11.224 1.00 55.38 118 LYS A N 1
ATOM 927 C CA . LYS A 1 118 ? -11.284 15.056 -12.091 1.00 55.38 118 LYS A CA 1
ATOM 928 C C . LYS A 1 118 ? -12.580 14.964 -11.294 1.00 55.38 118 LYS A C 1
ATOM 930 O O . LYS A 1 118 ? -12.684 14.204 -10.325 1.00 55.38 118 LYS A O 1
ATOM 935 N N . GLN A 1 119 ? -13.582 15.719 -11.739 1.00 52.34 119 GLN A N 1
ATOM 936 C CA . GLN A 1 119 ? -14.912 15.708 -11.137 1.00 52.34 119 GLN A CA 1
ATOM 937 C C . GLN A 1 119 ? -15.589 14.344 -11.349 1.00 52.34 119 GLN A C 1
ATOM 939 O O . GLN A 1 119 ? -15.296 13.614 -12.295 1.00 52.34 119 GLN A O 1
ATOM 944 N N . LYS A 1 120 ? -16.518 13.976 -10.460 1.00 49.84 120 LYS A N 1
ATOM 945 C CA . LYS A 1 120 ? -17.136 12.635 -10.396 1.00 49.84 120 LYS A CA 1
ATOM 946 C C . LYS A 1 120 ? -17.832 12.187 -11.694 1.00 49.84 120 LYS A C 1
ATOM 948 O O . LYS A 1 120 ? -17.983 10.987 -11.902 1.00 49.84 120 LYS A O 1
ATOM 953 N N . TRP A 1 121 ? -18.257 13.123 -12.541 1.00 50.00 121 TRP A N 1
ATOM 954 C CA . TRP A 1 121 ? -18.907 12.864 -13.833 1.00 50.00 121 TRP A CA 1
ATOM 955 C C . TRP A 1 121 ? -17.934 12.716 -15.012 1.00 50.00 121 TRP A C 1
ATOM 957 O O . TRP A 1 121 ? -18.338 12.264 -16.075 1.00 50.00 121 TRP A O 1
ATOM 967 N N . GLU A 1 122 ? -16.651 13.041 -14.844 1.00 48.69 122 GLU A N 1
ATOM 968 C CA . GLU A 1 122 ? -15.642 12.945 -15.912 1.00 48.69 122 GLU A CA 1
ATOM 969 C C . GLU A 1 122 ? -14.947 11.577 -15.968 1.00 48.69 122 GLU A C 1
ATOM 971 O O . GLU A 1 122 ? -14.011 11.369 -16.754 1.00 48.69 122 GLU A O 1
ATOM 976 N N . VAL A 1 123 ? -15.351 10.654 -15.096 1.00 54.69 123 VAL A N 1
ATOM 977 C CA . VAL A 1 123 ? -14.714 9.352 -14.934 1.00 54.69 123 VAL A CA 1
ATOM 978 C C . VAL A 1 123 ? -15.229 8.393 -16.009 1.00 54.69 123 VAL A C 1
ATOM 980 O O . VAL A 1 123 ? -16.286 7.788 -15.861 1.00 54.69 123 VAL A O 1
ATOM 983 N N . ASN A 1 124 ? -14.466 8.269 -17.097 1.00 60.69 124 ASN A N 1
ATOM 984 C CA . ASN A 1 124 ? -14.667 7.249 -18.127 1.00 60.69 124 ASN A CA 1
ATOM 985 C C . ASN A 1 124 ? -13.855 5.984 -17.774 1.00 60.69 124 ASN A C 1
ATOM 987 O O . ASN A 1 124 ? -12.756 6.097 -17.227 1.00 60.69 124 ASN A O 1
ATOM 991 N N . ALA A 1 125 ? -14.385 4.805 -18.111 1.00 60.84 125 ALA A N 1
ATOM 992 C CA . ALA A 1 125 ? -13.748 3.498 -17.964 1.00 60.84 125 ALA A CA 1
ATOM 993 C C . ALA A 1 125 ? -12.364 3.416 -18.634 1.00 60.84 125 ALA A C 1
ATOM 995 O O . ALA A 1 125 ? -11.512 2.676 -18.159 1.00 60.84 125 ALA A O 1
ATOM 996 N N . ASP A 1 126 ? -12.107 4.216 -19.672 1.00 65.62 126 ASP A N 1
ATOM 997 C CA . ASP A 1 126 ? -10.823 4.198 -20.389 1.00 65.62 126 ASP A CA 1
ATOM 998 C C . ASP A 1 126 ? -9.729 5.041 -19.715 1.00 65.62 126 ASP A C 1
ATOM 1000 O O . ASP A 1 126 ? -8.549 4.933 -20.056 1.00 65.62 126 ASP A O 1
ATOM 1004 N N . LYS A 1 127 ? -10.092 5.898 -18.749 1.00 75.94 127 LYS A N 1
ATOM 1005 C CA . LYS A 1 127 ? -9.124 6.758 -18.059 1.00 75.94 127 LYS A CA 1
ATOM 1006 C C . LYS A 1 127 ? -8.367 5.962 -16.999 1.00 75.94 127 LYS A C 1
ATOM 1008 O O . LYS A 1 127 ? -8.951 5.215 -16.214 1.00 75.94 127 LYS A O 1
ATOM 1013 N N . ILE A 1 128 ? -7.062 6.208 -16.924 1.00 85.88 128 ILE A N 1
ATOM 1014 C CA . ILE A 1 128 ? -6.231 5.731 -15.821 1.00 85.88 128 ILE A CA 1
ATOM 1015 C C . ILE A 1 128 ? -6.687 6.456 -14.555 1.00 85.88 128 ILE A C 1
ATOM 1017 O O . ILE A 1 128 ? -6.598 7.680 -14.457 1.00 85.88 128 ILE A O 1
ATOM 1021 N N . LEU A 1 129 ? -7.222 5.699 -13.605 1.00 85.75 129 LEU A N 1
ATOM 1022 C CA . LEU A 1 129 ? -7.646 6.204 -12.308 1.00 85.75 129 LEU A CA 1
ATOM 1023 C C . LEU A 1 129 ? -7.438 5.098 -11.275 1.00 85.75 129 LEU A C 1
ATOM 1025 O O . LEU A 1 129 ? -8.245 4.164 -11.225 1.00 85.75 129 LEU A O 1
ATOM 1029 N N . PRO A 1 130 ? -6.380 5.188 -10.449 1.00 88.50 130 PRO A N 1
ATOM 1030 C CA . PRO A 1 130 ? -6.153 4.224 -9.392 1.00 88.50 130 PRO A CA 1
ATOM 1031 C C . PRO A 1 130 ? -7.401 4.073 -8.518 1.00 88.50 130 PRO A C 1
ATOM 1033 O O . PRO A 1 130 ? -7.965 5.064 -8.049 1.00 88.50 130 PRO A O 1
ATOM 1036 N N . THR A 1 131 ? -7.832 2.835 -8.291 1.00 88.19 131 THR A N 1
ATOM 1037 C CA . THR A 1 131 ? -8.982 2.507 -7.442 1.00 88.19 131 THR A CA 1
ATOM 1038 C C . THR A 1 131 ? -8.582 1.433 -6.443 1.00 88.19 131 THR A C 1
ATOM 1040 O O . THR A 1 131 ? -8.051 0.387 -6.819 1.00 88.19 131 THR A O 1
ATOM 1043 N N . PHE A 1 132 ? -8.840 1.692 -5.160 1.00 90.81 132 PHE A N 1
ATOM 1044 C CA . PHE A 1 132 ? -8.525 0.772 -4.075 1.00 90.81 132 PHE A CA 1
ATOM 1045 C C . PHE A 1 132 ? -9.807 0.094 -3.612 1.00 90.81 132 PHE A C 1
ATOM 1047 O O . PHE A 1 132 ? -10.775 0.745 -3.207 1.00 90.81 132 PHE A O 1
ATOM 1054 N N . VAL A 1 133 ? -9.808 -1.225 -3.708 1.00 91.75 133 VAL A N 1
ATOM 1055 C CA . VAL A 1 133 ? -10.955 -2.090 -3.483 1.00 91.75 133 VAL A CA 1
ATOM 1056 C C . VAL A 1 133 ? -10.590 -3.072 -2.392 1.00 91.75 133 VAL A C 1
ATOM 1058 O O . VAL A 1 133 ? -9.526 -3.688 -2.426 1.00 91.75 133 VAL A O 1
ATOM 1061 N N . THR A 1 134 ? -11.493 -3.258 -1.444 1.00 93.50 134 THR A N 1
ATOM 1062 C CA . THR A 1 134 ? -11.381 -4.330 -0.466 1.00 93.50 134 THR A CA 1
ATOM 1063 C C . THR A 1 134 ? -12.487 -5.350 -0.699 1.00 93.50 134 THR A C 1
ATOM 1065 O O . THR A 1 134 ? -13.640 -4.985 -0.943 1.00 93.50 134 THR A O 1
ATOM 1068 N N . LEU A 1 135 ? -12.135 -6.636 -0.677 1.00 96.25 135 LEU A N 1
ATOM 1069 C CA . LEU A 1 135 ? -13.046 -7.749 -0.945 1.00 96.25 135 LEU A CA 1
ATOM 1070 C C . LEU A 1 135 ? -13.098 -8.687 0.256 1.00 96.25 135 LEU A C 1
ATOM 1072 O O . LEU A 1 135 ? -12.066 -9.136 0.756 1.00 96.25 135 LEU A O 1
ATOM 1076 N N . THR A 1 136 ? -14.306 -9.005 0.700 1.00 95.81 136 THR A N 1
ATOM 1077 C CA . THR A 1 136 ? -14.580 -9.858 1.859 1.00 95.81 136 THR A CA 1
ATOM 1078 C C . THR A 1 136 ? -15.532 -10.978 1.470 1.00 95.81 136 THR A C 1
ATOM 1080 O O . THR A 1 136 ? -16.422 -10.782 0.643 1.00 95.81 136 THR A O 1
ATOM 1083 N N . LEU A 1 137 ? -15.383 -12.151 2.081 1.00 97.00 137 LEU A N 1
ATOM 1084 C CA . LEU A 1 137 ? -16.361 -13.222 1.917 1.00 97.00 137 LEU A CA 1
ATOM 1085 C C . LEU A 1 137 ? -17.713 -12.842 2.547 1.00 97.00 137 LEU A C 1
ATOM 1087 O O . LEU A 1 137 ? -17.738 -12.372 3.686 1.00 97.00 137 LEU A O 1
ATOM 1091 N N . PRO A 1 138 ? -18.840 -13.082 1.855 1.00 96.00 138 PRO A N 1
ATOM 1092 C CA . PRO A 1 138 ? -20.171 -12.823 2.400 1.00 96.00 138 PRO A CA 1
ATOM 1093 C C . PRO A 1 138 ? -20.510 -13.572 3.693 1.00 96.00 138 PRO A C 1
ATOM 1095 O O . PRO A 1 138 ? -21.268 -13.057 4.511 1.00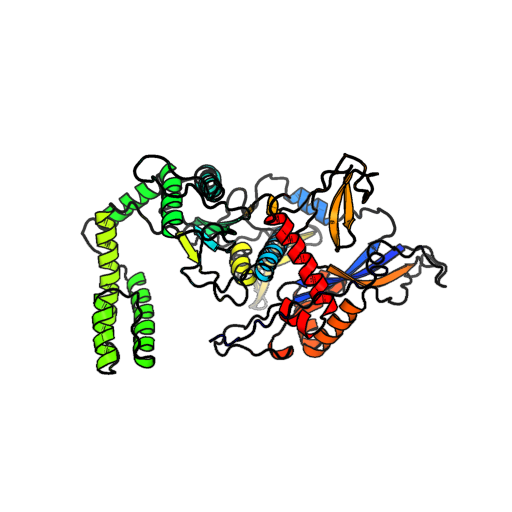 96.00 138 PRO A O 1
ATOM 1098 N N . ALA A 1 139 ? -19.966 -14.775 3.875 1.00 95.88 139 ALA A N 1
ATOM 1099 C CA . ALA A 1 139 ? -20.285 -15.675 4.979 1.00 95.88 139 ALA A CA 1
ATOM 1100 C C . ALA A 1 139 ? -19.000 -16.273 5.599 1.00 95.88 139 ALA A C 1
ATOM 1102 O O . ALA A 1 139 ? -17.912 -16.054 5.052 1.00 95.88 139 ALA A O 1
ATOM 1103 N N . PRO A 1 140 ? -19.082 -16.977 6.748 1.00 96.00 140 PRO A N 1
ATOM 1104 C CA . PRO A 1 140 ? -17.929 -17.639 7.361 1.00 96.00 140 PRO A CA 1
ATOM 1105 C C . PRO A 1 140 ? -17.188 -18.547 6.376 1.00 96.00 140 PRO A C 1
ATOM 1107 O O . PRO A 1 140 ? -17.808 -19.289 5.616 1.00 96.00 140 PRO A O 1
ATOM 1110 N N . GLN A 1 141 ? -15.860 -18.459 6.368 1.00 96.56 141 GLN A N 1
ATOM 1111 C CA . GLN A 1 141 ? -15.003 -19.207 5.460 1.00 96.56 141 GLN A CA 1
ATOM 1112 C C . GLN A 1 141 ? -15.038 -20.712 5.762 1.00 96.56 141 GLN A C 1
ATOM 1114 O O . GLN A 1 141 ? -14.581 -21.127 6.819 1.00 96.56 141 GLN A O 1
ATOM 1119 N N . VAL A 1 142 ? -15.503 -21.516 4.800 1.00 96.00 142 VAL A N 1
ATOM 1120 C CA . VAL A 1 142 ? -15.454 -22.991 4.861 1.00 96.00 142 VAL A CA 1
ATOM 1121 C C . VAL A 1 142 ? -14.398 -23.601 3.932 1.00 96.00 142 VAL A C 1
ATOM 1123 O O . VAL A 1 142 ? -13.844 -24.652 4.232 1.00 96.00 142 VAL A O 1
ATOM 1126 N N . ASN A 1 143 ? -14.072 -22.938 2.817 1.00 97.06 143 ASN A N 1
ATOM 1127 C CA . ASN A 1 143 ? -13.052 -23.404 1.877 1.00 97.06 143 ASN A CA 1
ATOM 1128 C C . ASN A 1 143 ? -11.641 -22.932 2.255 1.00 97.06 143 ASN A C 1
ATOM 1130 O O . ASN A 1 143 ? -11.453 -21.940 2.969 1.00 97.06 143 ASN A O 1
ATOM 1134 N N . SER A 1 144 ? -10.628 -23.614 1.715 1.00 95.50 144 SER A N 1
ATOM 1135 C CA . SER A 1 144 ? -9.231 -23.231 1.915 1.00 95.50 144 SER A CA 1
ATOM 1136 C C . SER A 1 144 ? -8.907 -21.875 1.268 1.00 95.50 144 SER A C 1
ATOM 1138 O O . SER A 1 144 ? -9.506 -21.473 0.267 1.00 95.50 144 SER A O 1
ATOM 1140 N N . ASP A 1 145 ? -7.896 -21.173 1.793 1.00 96.25 145 ASP A N 1
ATOM 1141 C CA . ASP A 1 145 ? -7.424 -19.914 1.193 1.00 96.25 145 ASP A CA 1
ATOM 1142 C C . ASP A 1 145 ? -6.997 -20.092 -0.275 1.00 96.25 145 ASP A C 1
ATOM 1144 O O . ASP A 1 145 ? -7.140 -19.171 -1.080 1.00 96.25 145 ASP A O 1
ATOM 1148 N N . ASN A 1 146 ? -6.466 -21.266 -0.630 1.00 95.31 146 ASN A N 1
ATOM 1149 C CA . ASN A 1 146 ? -6.049 -21.578 -1.994 1.00 95.31 146 ASN A CA 1
ATOM 1150 C C . ASN A 1 146 ? -7.254 -21.783 -2.919 1.00 95.31 146 ASN A C 1
ATOM 1152 O O . ASN A 1 146 ? -7.251 -21.230 -4.019 1.00 95.31 146 ASN A O 1
ATOM 1156 N N . ASP A 1 147 ? -8.296 -22.489 -2.468 1.00 96.38 147 ASP A N 1
ATOM 1157 C CA . ASP A 1 147 ? -9.543 -22.638 -3.229 1.00 96.38 147 ASP A CA 1
ATOM 1158 C C . ASP A 1 147 ? -10.166 -21.280 -3.532 1.00 96.38 147 ASP A C 1
ATOM 1160 O O . ASP A 1 147 ? -10.528 -21.006 -4.674 1.00 96.38 147 ASP A O 1
ATOM 1164 N N . ILE A 1 148 ? -10.235 -20.395 -2.536 1.00 97.88 148 ILE A N 1
ATOM 1165 C CA . ILE A 1 148 ? -10.811 -19.057 -2.710 1.00 97.88 148 ILE A CA 1
ATOM 1166 C C . ILE A 1 148 ? -9.975 -18.243 -3.701 1.00 97.88 148 ILE A C 1
ATOM 1168 O O . ILE A 1 148 ? -10.521 -17.584 -4.586 1.00 97.88 148 ILE A O 1
ATOM 1172 N N . LYS A 1 149 ? -8.642 -18.315 -3.624 1.00 96.81 149 LYS A N 1
ATOM 1173 C CA . LYS A 1 149 ? -7.777 -17.622 -4.591 1.00 96.81 149 LYS A CA 1
ATOM 1174 C C . LYS A 1 149 ? -7.981 -18.135 -6.018 1.00 96.81 149 LYS A C 1
ATOM 1176 O O . LYS A 1 149 ? -8.048 -17.324 -6.939 1.00 96.81 149 LYS A O 1
ATOM 1181 N N . GLN A 1 150 ? -8.091 -19.448 -6.208 1.00 96.25 150 GLN A N 1
ATOM 1182 C CA . GLN A 1 150 ? -8.192 -20.055 -7.540 1.00 96.25 150 GLN A CA 1
ATOM 1183 C C . GLN A 1 150 ? -9.598 -19.970 -8.139 1.00 96.25 150 GLN A C 1
ATOM 1185 O O . GLN A 1 150 ? -9.736 -19.648 -9.315 1.00 96.25 150 GLN A O 1
ATOM 1190 N N . LYS A 1 151 ? -10.638 -20.241 -7.348 1.00 97.31 151 LYS A N 1
ATOM 1191 C CA . LYS A 1 151 ? -12.025 -20.366 -7.825 1.00 97.31 151 LYS A CA 1
ATOM 1192 C C . LYS A 1 151 ? -12.823 -19.064 -7.718 1.00 97.31 151 LYS A C 1
ATOM 1194 O O . LYS A 1 151 ? -13.831 -18.928 -8.405 1.00 97.31 151 LYS A O 1
ATOM 1199 N N . VAL A 1 152 ? -12.374 -18.107 -6.896 1.00 97.81 152 VAL A N 1
ATOM 1200 C CA . VAL A 1 152 ? -13.072 -16.827 -6.665 1.00 97.81 152 VAL A CA 1
ATOM 1201 C C . VAL A 1 152 ? -12.229 -15.632 -7.116 1.00 97.81 152 VAL A C 1
ATOM 1203 O O . VAL A 1 152 ? -12.638 -14.900 -8.018 1.00 97.81 152 VAL A O 1
ATOM 1206 N N . LEU A 1 153 ? -11.041 -15.431 -6.528 1.00 97.88 153 LEU A N 1
ATOM 1207 C CA . LEU A 1 153 ? -10.217 -14.245 -6.802 1.00 97.88 153 LEU A CA 1
ATOM 1208 C C . LEU A 1 153 ? -9.693 -14.214 -8.240 1.00 97.88 153 LEU A C 1
ATOM 1210 O O . LEU A 1 153 ? -9.781 -13.176 -8.888 1.00 97.88 153 LEU A O 1
ATOM 1214 N N . LYS A 1 154 ? -9.140 -15.322 -8.743 1.00 96.62 154 LYS A N 1
ATOM 1215 C CA . LYS A 1 154 ? -8.574 -15.378 -10.097 1.00 96.62 154 LYS A CA 1
ATOM 1216 C C . LYS A 1 154 ? -9.622 -15.041 -11.179 1.00 96.62 154 LYS A C 1
ATOM 1218 O O . LYS A 1 154 ? -9.354 -14.099 -11.922 1.00 96.62 154 LYS A O 1
ATOM 1223 N N . PRO A 1 155 ? -10.825 -15.654 -11.207 1.00 96.06 155 PRO A N 1
ATOM 1224 C CA . PRO A 1 155 ? -11.882 -15.258 -12.144 1.00 96.06 155 PRO A CA 1
ATOM 1225 C C . PRO A 1 155 ? -12.318 -13.795 -12.003 1.00 96.06 155 PRO A C 1
ATOM 1227 O O . PRO A 1 155 ? -12.636 -13.137 -12.990 1.00 96.06 155 PRO A O 1
ATOM 1230 N N . PHE A 1 156 ? -12.321 -13.257 -10.778 1.00 96.12 156 PHE A N 1
ATOM 1231 C CA . PHE A 1 156 ? -12.623 -11.843 -10.549 1.00 96.12 156 PHE A CA 1
ATOM 1232 C C . PHE A 1 156 ? -11.549 -10.913 -11.146 1.00 96.12 156 PHE A C 1
ATOM 1234 O O . PHE A 1 156 ? -11.881 -9.901 -11.760 1.00 96.12 156 PHE A O 1
ATOM 1241 N N . LEU A 1 157 ? -10.264 -11.254 -11.000 1.00 96.00 157 LEU A N 1
ATOM 1242 C CA . LEU A 1 157 ? -9.158 -10.498 -11.600 1.00 96.00 157 LEU A CA 1
ATOM 1243 C C . LEU A 1 157 ? -9.147 -10.609 -13.130 1.00 96.00 157 LEU A C 1
ATOM 1245 O O . LEU A 1 157 ? -8.850 -9.627 -13.802 1.00 96.00 157 LEU A O 1
ATOM 1249 N N . GLU A 1 158 ? -9.475 -11.775 -13.686 1.00 93.88 158 GLU A N 1
ATOM 1250 C CA . GLU A 1 158 ? -9.607 -11.970 -15.137 1.00 93.88 158 GLU A CA 1
ATOM 1251 C C . GLU A 1 158 ? -10.710 -11.079 -15.714 1.00 93.88 158 GLU A C 1
ATOM 1253 O O . GLU A 1 158 ? -10.463 -10.353 -16.673 1.00 93.88 158 GLU A O 1
ATOM 1258 N N . TRP A 1 159 ? -11.865 -11.022 -15.049 1.00 92.44 159 TRP A N 1
ATOM 1259 C CA . TRP A 1 159 ? -12.956 -10.118 -15.413 1.00 92.44 159 TRP A CA 1
ATOM 1260 C C . TRP A 1 159 ? -12.559 -8.632 -15.389 1.00 92.44 159 TRP A C 1
ATOM 1262 O O . TRP A 1 159 ? -12.966 -7.866 -16.259 1.00 92.44 159 TRP A O 1
ATOM 1272 N N . LEU A 1 160 ? -11.745 -8.199 -14.419 1.00 91.75 160 LEU A N 1
ATOM 1273 C CA . LEU A 1 160 ? -11.242 -6.819 -14.384 1.00 91.75 160 LEU A CA 1
ATOM 1274 C C . LEU A 1 160 ? -10.363 -6.489 -15.602 1.00 91.75 160 LEU A C 1
ATOM 1276 O O . LEU A 1 160 ? -10.393 -5.357 -16.092 1.00 91.75 160 LEU A O 1
ATOM 1280 N N . LYS A 1 161 ? -9.589 -7.471 -16.078 1.00 90.81 161 LYS A N 1
ATOM 1281 C CA . LYS A 1 161 ? -8.654 -7.326 -17.201 1.00 90.81 161 LYS A CA 1
ATOM 1282 C C . LYS A 1 161 ? -9.323 -7.372 -18.573 1.00 90.81 161 LYS A C 1
ATOM 1284 O O . LYS A 1 161 ? -8.709 -6.903 -19.526 1.00 90.81 161 LYS A O 1
ATOM 1289 N N . GLU A 1 162 ? -10.517 -7.956 -18.691 1.00 86.56 162 GLU A N 1
ATOM 1290 C CA . GLU A 1 162 ? -11.263 -7.981 -19.956 1.00 86.56 162 GLU A CA 1
ATOM 1291 C C . GLU A 1 162 ? -11.403 -6.561 -20.529 1.00 86.56 162 GLU A C 1
ATOM 1293 O O . GLU A 1 162 ? -11.611 -5.605 -19.779 1.00 86.56 162 GLU A O 1
ATOM 1298 N N . ASP A 1 163 ? -11.263 -6.430 -21.851 1.00 77.44 163 ASP A N 1
ATOM 1299 C CA . ASP A 1 163 ? -11.220 -5.141 -22.552 1.00 77.44 163 ASP A CA 1
ATOM 1300 C C . ASP A 1 163 ? -12.467 -4.282 -22.258 1.00 77.44 163 ASP A C 1
ATOM 1302 O O . ASP A 1 163 ? -13.597 -4.787 -22.217 1.00 77.44 163 ASP A O 1
ATOM 1306 N N . SER A 1 164 ? -12.266 -2.973 -22.070 1.00 67.38 164 SER A N 1
ATOM 1307 C CA . SER A 1 164 ? -13.343 -1.997 -21.876 1.00 67.38 164 SER A CA 1
ATOM 1308 C C . SER A 1 164 ? -14.235 -1.860 -23.116 1.00 67.38 164 SER A C 1
ATOM 1310 O O . SER A 1 164 ? -15.412 -1.525 -22.971 1.00 67.38 164 SER A O 1
ATOM 1312 N N . ASN A 1 165 ? -13.719 -2.187 -24.307 1.00 67.31 165 ASN A N 1
ATOM 1313 C CA . ASN A 1 165 ? -14.470 -2.168 -25.571 1.00 67.31 165 ASN A CA 1
ATOM 1314 C C . ASN A 1 165 ? -15.320 -3.422 -25.808 1.00 67.31 165 ASN A C 1
ATOM 1316 O O . ASN A 1 165 ? -16.080 -3.501 -26.772 1.00 67.31 165 ASN A O 1
ATOM 1320 N N . SER A 1 166 ? -15.197 -4.433 -24.950 1.00 67.38 166 SER A N 1
ATOM 1321 C CA . SER A 1 166 ? -16.012 -5.635 -25.056 1.00 67.38 166 SER A CA 1
ATOM 1322 C C . SER A 1 166 ? -17.369 -5.401 -24.398 1.00 67.38 166 SER A C 1
ATOM 1324 O O . SER A 1 166 ? -17.432 -5.124 -23.205 1.00 67.38 166 SER A O 1
ATOM 1326 N N . TYR A 1 167 ? -18.465 -5.568 -25.140 1.00 74.19 167 TYR A N 1
ATOM 1327 C CA . TYR A 1 167 ? -19.833 -5.427 -24.623 1.00 74.19 167 TYR A CA 1
ATOM 1328 C C . TYR A 1 167 ? -20.605 -6.742 -24.720 1.00 74.19 167 TYR A C 1
ATOM 1330 O O . TYR A 1 167 ? -20.343 -7.587 -25.582 1.00 74.19 167 TYR A O 1
ATOM 1338 N N . TYR A 1 168 ? -21.569 -6.948 -23.822 1.00 69.38 168 TYR A N 1
ATOM 1339 C CA . TYR A 1 168 ? -22.561 -8.008 -24.008 1.00 69.38 168 TYR A CA 1
ATOM 1340 C C . TYR A 1 168 ? -23.442 -7.645 -25.210 1.00 69.38 168 TYR A C 1
ATOM 1342 O O . TYR A 1 168 ? -24.024 -6.565 -25.239 1.00 69.38 168 TYR A O 1
ATOM 1350 N N . LEU A 1 169 ? -23.521 -8.539 -26.198 1.00 69.94 169 LEU A N 1
ATOM 1351 C CA . LEU A 1 169 ? -24.244 -8.293 -27.453 1.00 69.94 169 LEU A CA 1
ATOM 1352 C C . LEU A 1 169 ? -25.737 -8.652 -27.368 1.00 69.94 169 LEU A C 1
ATOM 1354 O O . LEU A 1 169 ? -26.536 -8.152 -28.151 1.00 69.94 169 LEU A O 1
ATOM 1358 N N . ARG A 1 170 ? -26.124 -9.549 -26.450 1.00 67.69 170 ARG A N 1
ATOM 1359 C CA . ARG A 1 170 ? -27.499 -10.058 -26.288 1.00 67.69 170 ARG A CA 1
ATOM 1360 C C . ARG A 1 170 ? -27.814 -10.332 -24.807 1.00 67.69 170 ARG A C 1
ATOM 1362 O O . ARG A 1 170 ? -26.900 -10.514 -24.002 1.00 67.69 170 ARG A O 1
ATOM 1369 N N . GLY A 1 171 ? -29.103 -10.373 -24.455 1.00 73.31 171 GLY A N 1
ATOM 1370 C CA . GLY A 1 171 ? -29.612 -10.663 -23.101 1.00 73.31 171 GLY A CA 1
ATOM 1371 C C . GLY A 1 171 ? -29.751 -9.435 -22.185 1.00 73.31 171 GLY A C 1
ATOM 1372 O O . GLY A 1 171 ? -29.455 -8.313 -22.583 1.00 73.31 171 GLY A O 1
ATOM 1373 N N . GLY A 1 172 ? -30.163 -9.631 -20.925 1.00 64.56 172 GLY A N 1
ATOM 1374 C CA . GLY A 1 172 ? -30.423 -8.543 -19.953 1.00 64.56 172 GLY A CA 1
ATOM 1375 C C . GLY A 1 172 ? -29.201 -7.704 -19.530 1.00 64.56 172 GLY A C 1
ATOM 1376 O O . GLY A 1 172 ? -29.314 -6.748 -18.760 1.00 64.56 172 GLY A O 1
ATOM 1377 N N . MET A 1 173 ? -28.013 -8.057 -20.023 1.00 65.81 173 MET A N 1
ATOM 1378 C CA . MET A 1 173 ? -26.769 -7.304 -19.846 1.00 65.81 173 MET A CA 1
ATOM 1379 C C . MET A 1 173 ? -26.318 -6.597 -21.131 1.00 65.81 173 MET A C 1
ATOM 1381 O O . MET A 1 173 ? -25.263 -5.966 -21.102 1.00 65.81 173 MET A O 1
ATOM 1385 N N . SER A 1 174 ? -27.099 -6.683 -22.217 1.00 73.81 174 SER A N 1
ATOM 1386 C CA . SER A 1 174 ? -26.782 -6.081 -23.514 1.00 73.81 174 SER A CA 1
ATOM 1387 C C . SER A 1 174 ? -26.395 -4.604 -23.383 1.00 73.81 174 SER A C 1
ATOM 1389 O O . SER A 1 174 ? -26.986 -3.867 -22.591 1.00 73.81 174 SER A O 1
ATOM 1391 N N . GLY A 1 175 ? -25.344 -4.193 -24.096 1.00 69.75 175 GLY A N 1
ATOM 1392 C CA . GLY A 1 175 ? -24.802 -2.831 -24.054 1.00 69.75 175 GLY A CA 1
ATOM 1393 C C . GLY A 1 175 ? -23.976 -2.486 -22.806 1.00 69.75 175 GLY A C 1
ATOM 1394 O O . GLY A 1 175 ? -23.420 -1.392 -22.727 1.00 69.75 175 GLY A O 1
ATOM 1395 N N . LYS A 1 176 ? -23.828 -3.392 -21.827 1.00 67.50 176 LYS A N 1
ATOM 1396 C CA . LYS A 1 176 ? -22.895 -3.199 -20.700 1.00 67.50 176 LYS A CA 1
ATOM 1397 C C . LYS A 1 176 ? -21.503 -3.716 -21.061 1.00 67.50 176 LYS A C 1
ATOM 1399 O O . LYS A 1 176 ? -21.379 -4.758 -21.702 1.00 67.50 176 LYS A O 1
ATOM 1404 N N . GLN A 1 177 ? -20.466 -3.031 -20.581 1.00 70.50 177 GLN A N 1
ATOM 1405 C CA . GLN A 1 177 ? -19.076 -3.484 -20.715 1.00 70.50 177 GLN A CA 1
ATOM 1406 C C . GLN A 1 177 ? -18.884 -4.859 -20.054 1.00 70.50 177 GLN A C 1
ATOM 1408 O O . GLN A 1 177 ? -19.510 -5.159 -19.025 1.00 70.50 177 GLN A O 1
ATOM 1413 N N . LYS A 1 178 ? -18.037 -5.707 -20.634 1.00 74.06 178 LYS A N 1
ATOM 1414 C CA . LYS A 1 178 ? -17.683 -7.029 -20.112 1.00 74.06 178 LYS A CA 1
ATOM 1415 C C . LYS A 1 178 ? -16.631 -6.902 -19.012 1.00 74.06 178 LYS A C 1
ATOM 1417 O O . LYS A 1 178 ? -16.922 -7.366 -17.913 1.00 74.06 178 LYS A O 1
ATOM 1422 N N . GLY A 1 179 ? -15.573 -6.118 -19.228 1.00 81.12 179 GLY A N 1
ATOM 1423 C CA . GLY A 1 179 ? -14.558 -5.766 -18.228 1.00 81.12 179 GLY A CA 1
ATOM 1424 C C . GLY A 1 179 ? -14.272 -4.267 -18.133 1.00 81.12 179 GLY A C 1
ATOM 1425 O O . GLY A 1 179 ? -15.151 -3.446 -18.398 1.00 81.12 179 GLY A O 1
ATOM 1426 N N . PHE A 1 180 ? -13.058 -3.922 -17.696 1.00 84.44 180 PHE A N 1
ATOM 1427 C CA . PHE A 1 180 ? -12.611 -2.537 -17.481 1.00 84.44 180 PHE A CA 1
ATOM 1428 C C . PHE A 1 180 ? -11.240 -2.231 -18.097 1.00 84.44 180 PHE A C 1
ATOM 1430 O O . PHE A 1 180 ? -10.728 -1.132 -17.906 1.00 84.44 180 PHE A O 1
ATOM 1437 N N . GLY A 1 181 ? -10.622 -3.178 -18.807 1.00 86.56 181 GLY A N 1
ATOM 1438 C CA . GLY A 1 181 ? -9.308 -2.995 -19.422 1.00 86.56 181 GLY A CA 1
ATOM 1439 C C . GLY A 1 181 ? -8.199 -2.705 -18.406 1.00 86.56 181 GLY A C 1
ATOM 1440 O O . GLY A 1 181 ? -7.278 -1.939 -18.703 1.00 86.56 181 GLY A O 1
ATOM 1441 N N . VAL A 1 182 ? -8.298 -3.268 -17.193 1.00 90.25 182 VAL A N 1
ATOM 1442 C CA . VAL A 1 182 ? -7.282 -3.105 -16.140 1.00 90.25 182 VAL A CA 1
ATOM 1443 C C . VAL A 1 182 ? -5.952 -3.671 -16.635 1.00 90.25 182 VAL A C 1
ATOM 1445 O O . VAL A 1 182 ? -5.831 -4.880 -16.854 1.00 90.25 182 VAL A O 1
ATOM 1448 N N . ARG A 1 183 ? -4.937 -2.809 -16.789 1.00 91.06 183 ARG A N 1
ATOM 1449 C CA . ARG A 1 183 ? -3.584 -3.225 -17.202 1.00 91.06 183 ARG A CA 1
ATOM 1450 C C . ARG A 1 183 ? -2.716 -3.494 -15.981 1.00 91.06 183 ARG A C 1
ATOM 1452 O O . ARG A 1 183 ? -2.104 -4.556 -15.865 1.00 91.06 183 ARG A O 1
ATOM 1459 N N . GLY A 1 184 ? -2.685 -2.539 -15.058 1.00 93.19 184 GLY A N 1
ATOM 1460 C CA . GLY A 1 184 ? -1.974 -2.626 -13.791 1.00 93.19 184 GLY A CA 1
ATOM 1461 C C . GLY A 1 184 ? -2.907 -2.992 -12.639 1.00 93.19 184 GLY A C 1
ATOM 1462 O O . GLY A 1 184 ? -3.871 -2.285 -12.352 1.00 93.19 184 GLY A O 1
ATOM 1463 N N . PHE A 1 185 ? -2.590 -4.073 -11.928 1.00 95.31 185 PHE A N 1
ATOM 1464 C CA . PHE A 1 185 ? -3.230 -4.397 -10.656 1.00 95.31 185 PHE A CA 1
ATOM 1465 C C . PHE A 1 185 ? -2.233 -4.969 -9.654 1.00 95.31 185 PHE A C 1
ATOM 1467 O O . PHE A 1 185 ? -1.255 -5.624 -10.021 1.00 95.31 185 PHE A O 1
ATOM 1474 N N . PHE A 1 186 ? -2.538 -4.790 -8.378 1.00 96.38 186 PHE A N 1
ATOM 1475 C CA . PHE A 1 186 ? -1.884 -5.441 -7.254 1.00 96.38 186 PHE A CA 1
ATOM 1476 C C . PHE A 1 186 ? -2.953 -5.972 -6.303 1.00 96.38 186 PHE A C 1
ATOM 1478 O O . PHE A 1 186 ? -3.946 -5.294 -6.058 1.00 96.38 186 PHE A O 1
ATOM 1485 N N . TRP A 1 187 ? -2.749 -7.155 -5.732 1.00 96.00 187 TRP A N 1
ATOM 1486 C CA . TRP A 1 187 ? -3.581 -7.661 -4.649 1.00 96.00 187 TRP A CA 1
ATOM 1487 C C . TRP A 1 187 ? -2.741 -8.215 -3.504 1.00 96.00 187 TRP A C 1
ATOM 1489 O O . TRP A 1 187 ? -1.672 -8.789 -3.718 1.00 96.00 187 TRP A O 1
ATOM 1499 N N . ARG A 1 188 ? -3.265 -8.097 -2.283 1.00 94.38 188 ARG A N 1
ATOM 1500 C CA . ARG A 1 188 ? -2.713 -8.699 -1.066 1.00 94.38 188 ARG A CA 1
ATOM 1501 C C . ARG A 1 188 ? -3.827 -9.339 -0.248 1.00 94.38 188 ARG A C 1
ATOM 1503 O O . ARG A 1 188 ? -4.833 -8.698 0.035 1.00 94.38 188 ARG A O 1
ATOM 1510 N N . ALA A 1 189 ? -3.623 -10.592 0.135 1.00 94.31 189 ALA A N 1
ATOM 1511 C CA . ALA A 1 189 ? -4.486 -11.341 1.029 1.00 94.31 189 ALA A CA 1
ATOM 1512 C C . ALA A 1 189 ? -4.099 -11.097 2.493 1.00 94.31 189 ALA A C 1
ATOM 1514 O O . ALA A 1 189 ? -2.914 -11.033 2.839 1.00 94.31 189 ALA A O 1
ATOM 1515 N N . GLU A 1 190 ? -5.102 -11.001 3.354 1.00 91.38 190 GLU A N 1
ATOM 1516 C CA . GLU A 1 190 ? -4.944 -10.960 4.801 1.00 91.38 190 GLU A CA 1
ATOM 1517 C C . GLU A 1 190 ? -6.086 -11.693 5.506 1.00 91.38 190 GLU A C 1
ATOM 1519 O O . GLU A 1 190 ? -7.183 -11.781 4.954 1.00 91.38 190 GLU A O 1
ATOM 1524 N N . PRO A 1 191 ? -5.861 -12.205 6.721 1.00 91.00 191 PRO A N 1
ATOM 1525 C CA . PRO A 1 191 ? -6.947 -12.670 7.566 1.00 91.00 191 PRO A CA 1
ATOM 1526 C C . PRO A 1 191 ? -7.674 -11.464 8.187 1.00 91.00 191 PRO A C 1
ATOM 1528 O O . PRO A 1 191 ? -7.056 -10.522 8.688 1.00 91.00 191 PRO A O 1
ATOM 1531 N N . GLN A 1 192 ? -9.001 -11.492 8.189 1.00 89.88 192 GLN A N 1
ATOM 1532 C CA . GLN A 1 192 ? -9.812 -10.587 9.000 1.00 89.88 192 GLN A CA 1
ATOM 1533 C C . GLN A 1 192 ? -9.860 -11.044 10.459 1.00 89.88 192 GLN A C 1
ATOM 1535 O O . GLN A 1 192 ? -9.539 -12.183 10.788 1.00 89.88 192 GLN A O 1
ATOM 1540 N N . LYS A 1 193 ? -10.353 -10.167 11.346 1.00 87.38 193 LYS A N 1
ATOM 1541 C CA . LYS A 1 193 ? -10.568 -10.490 12.770 1.00 87.38 193 LYS A CA 1
ATOM 1542 C C . LYS A 1 193 ? -11.479 -11.703 12.995 1.00 87.38 193 LYS A C 1
ATOM 1544 O O . LYS A 1 193 ? -11.383 -12.341 14.029 1.00 87.38 193 LYS A O 1
ATOM 1549 N N . ASN A 1 194 ? -12.379 -11.990 12.056 1.00 88.12 194 ASN A N 1
ATOM 1550 C CA . ASN A 1 194 ? -13.272 -13.152 12.094 1.00 88.12 194 ASN A CA 1
ATOM 1551 C C . ASN A 1 194 ? -12.653 -14.412 11.458 1.00 88.12 194 ASN A C 1
ATOM 1553 O O . ASN A 1 194 ? -13.358 -15.398 11.287 1.00 88.12 194 ASN A O 1
ATOM 1557 N N . GLY A 1 195 ? -11.383 -14.371 11.044 1.00 89.81 195 GLY A N 1
ATOM 1558 C CA . GLY A 1 195 ? -10.702 -15.480 10.381 1.00 89.81 195 GLY A CA 1
ATOM 1559 C C . GLY A 1 195 ? -10.985 -15.613 8.881 1.00 89.81 195 GLY A C 1
ATOM 1560 O O . GLY A 1 195 ? -10.308 -16.395 8.219 1.00 89.81 195 GLY A O 1
ATOM 1561 N N . ASN A 1 196 ? -11.904 -14.850 8.288 1.00 95.06 196 ASN A N 1
ATOM 1562 C CA . ASN A 1 196 ? -12.111 -14.911 6.840 1.00 95.06 196 ASN A CA 1
ATOM 1563 C C . ASN A 1 196 ? -10.919 -14.306 6.091 1.00 95.06 196 ASN A C 1
ATOM 1565 O O . ASN A 1 196 ? -10.348 -13.300 6.516 1.00 95.06 196 ASN A O 1
ATOM 1569 N N . ILE A 1 197 ? -10.566 -14.883 4.946 1.00 95.44 197 ILE A N 1
ATOM 1570 C CA . ILE A 1 197 ? -9.632 -14.262 4.015 1.00 95.44 197 ILE A CA 1
ATOM 1571 C C . ILE A 1 197 ? -10.254 -12.993 3.428 1.00 95.44 197 ILE A C 1
ATOM 1573 O O . ILE A 1 197 ? -11.446 -12.926 3.113 1.00 95.44 197 ILE A O 1
ATOM 1577 N N . HIS A 1 198 ? -9.417 -11.981 3.278 1.00 94.94 198 HIS A N 1
ATOM 1578 C CA . HIS A 1 198 ? -9.769 -10.672 2.768 1.00 94.94 198 HIS A CA 1
ATOM 1579 C C . HIS A 1 198 ? -8.700 -10.192 1.804 1.00 94.94 198 HIS A C 1
ATOM 1581 O O . HIS A 1 198 ? -7.513 -10.462 1.997 1.00 94.94 198 HIS A O 1
ATOM 1587 N N . PHE A 1 199 ? -9.119 -9.485 0.761 1.00 96.00 199 PHE A N 1
ATOM 1588 C CA . PHE A 1 199 ? -8.215 -9.012 -0.276 1.00 96.00 199 PHE A CA 1
ATOM 1589 C C . PHE A 1 199 ? -8.232 -7.495 -0.349 1.00 96.00 199 PHE A C 1
ATOM 1591 O O . PHE A 1 199 ? -9.284 -6.887 -0.522 1.00 96.00 199 PHE A O 1
ATOM 1598 N N . HIS A 1 200 ? -7.044 -6.907 -0.284 1.00 94.50 200 HIS A N 1
ATOM 1599 C CA . HIS A 1 200 ? -6.779 -5.533 -0.694 1.00 94.50 200 HIS A CA 1
ATOM 1600 C C . HIS A 1 200 ? -6.363 -5.555 -2.151 1.00 94.50 200 HIS A C 1
ATOM 1602 O O . HIS A 1 200 ? -5.400 -6.246 -2.479 1.00 94.50 200 HIS A O 1
ATOM 1608 N N . ILE A 1 201 ? -7.060 -4.825 -3.012 1.00 94.75 201 ILE A N 1
ATOM 1609 C CA . ILE A 1 201 ? -6.782 -4.760 -4.443 1.00 94.75 201 ILE A CA 1
ATOM 1610 C C . ILE A 1 201 ? -6.619 -3.303 -4.855 1.00 94.75 201 ILE A C 1
ATOM 1612 O O . ILE A 1 201 ? -7.472 -2.467 -4.581 1.00 94.75 201 ILE A O 1
ATOM 1616 N N . LEU A 1 202 ? -5.528 -3.015 -5.549 1.00 94.25 202 LEU A N 1
ATOM 1617 C CA . LEU A 1 202 ? -5.304 -1.760 -6.246 1.00 94.25 202 LEU A CA 1
ATOM 1618 C C . LEU A 1 202 ? -5.373 -2.035 -7.748 1.00 94.25 202 LEU A C 1
ATOM 1620 O O . LEU A 1 202 ? -4.661 -2.911 -8.236 1.00 94.25 202 LEU A O 1
ATOM 1624 N N . VAL A 1 203 ? -6.207 -1.292 -8.468 1.00 93.12 203 VAL A N 1
ATOM 1625 C CA . VAL A 1 203 ? -6.316 -1.340 -9.937 1.00 93.12 203 VAL A CA 1
ATOM 1626 C C . VAL A 1 203 ? -6.076 0.043 -10.532 1.00 93.12 203 VAL A C 1
ATOM 1628 O O . VAL A 1 203 ? -6.301 1.040 -9.856 1.00 93.12 203 VAL A O 1
ATOM 1631 N N . ASP A 1 204 ? -5.647 0.108 -11.788 1.00 91.31 204 ASP A N 1
ATOM 1632 C CA . ASP A 1 204 ? -5.364 1.336 -12.553 1.00 91.31 204 ASP A CA 1
ATOM 1633 C C . ASP A 1 204 ? -6.577 1.958 -13.261 1.00 91.31 204 ASP A C 1
ATOM 1635 O O . ASP A 1 204 ? -6.423 2.918 -14.021 1.00 91.31 204 ASP A O 1
ATOM 1639 N N . ARG A 1 205 ? -7.773 1.401 -13.079 1.00 87.62 205 ARG A N 1
ATOM 1640 C CA . ARG A 1 205 ? -9.004 1.883 -13.712 1.00 87.62 205 ARG A CA 1
ATOM 1641 C C . ARG A 1 205 ? -10.061 2.199 -12.683 1.00 87.62 205 ARG A C 1
ATOM 1643 O O . ARG A 1 205 ? -10.132 1.574 -11.623 1.00 87.62 205 ARG A O 1
ATOM 1650 N N . PHE A 1 206 ? -10.928 3.142 -13.036 1.00 84.56 206 PHE A N 1
ATOM 1651 C CA . PHE A 1 206 ? -12.156 3.323 -12.290 1.00 84.56 206 PHE A CA 1
ATOM 1652 C C . PHE A 1 206 ? -13.067 2.126 -12.490 1.00 84.56 206 PHE A C 1
ATOM 1654 O O . PHE A 1 206 ? -13.376 1.745 -13.618 1.00 84.56 206 PHE A O 1
ATOM 1661 N N . VAL A 1 207 ? -13.569 1.592 -11.384 1.00 82.50 207 VAL A N 1
ATOM 1662 C CA . VAL A 1 207 ? -14.518 0.492 -11.426 1.00 82.50 207 VAL A CA 1
ATOM 1663 C C . VAL A 1 207 ? -15.716 0.819 -10.529 1.00 82.50 207 VAL A C 1
ATOM 1665 O O . VAL A 1 207 ? -15.545 1.041 -9.326 1.00 82.50 207 VAL A O 1
ATOM 1668 N N . PRO A 1 208 ? -16.954 0.855 -11.062 1.00 84.38 208 PRO A N 1
ATOM 1669 C CA . PRO A 1 208 ? -18.132 1.157 -10.262 1.00 84.38 208 PRO A CA 1
ATOM 1670 C C . PRO A 1 208 ? -18.358 0.127 -9.150 1.00 84.38 208 PRO A C 1
ATOM 1672 O O . PRO A 1 208 ? -18.419 -1.078 -9.399 1.00 84.38 208 PRO A O 1
ATOM 1675 N N . TRP A 1 209 ? -18.608 0.601 -7.926 1.00 86.50 209 TRP A N 1
ATOM 1676 C CA . TRP A 1 209 ? -18.806 -0.273 -6.760 1.00 86.50 209 TRP A CA 1
ATOM 1677 C C . TRP A 1 209 ? -19.927 -1.299 -6.937 1.00 86.50 209 TRP A C 1
ATOM 1679 O O . TRP A 1 209 ? -19.786 -2.438 -6.502 1.00 86.50 209 TRP A O 1
ATOM 1689 N N . LYS A 1 210 ? -21.025 -0.929 -7.614 1.00 87.25 210 LYS A N 1
ATOM 1690 C CA . LYS A 1 210 ? -22.139 -1.851 -7.889 1.00 87.25 210 LYS A CA 1
ATOM 1691 C C . LYS A 1 210 ? -21.680 -3.039 -8.737 1.00 87.25 210 LYS A C 1
ATOM 1693 O O . LYS A 1 210 ? -22.066 -4.167 -8.459 1.00 87.25 210 LYS A O 1
ATOM 1698 N N . ARG A 1 211 ? -20.835 -2.774 -9.739 1.00 87.38 211 ARG A N 1
ATOM 1699 C CA . ARG A 1 211 ? -20.302 -3.775 -10.671 1.00 87.38 211 ARG A CA 1
ATOM 1700 C C . ARG A 1 211 ? -19.315 -4.703 -9.973 1.00 87.38 211 ARG A C 1
ATOM 1702 O O . ARG A 1 211 ? -19.439 -5.913 -10.113 1.00 87.38 211 ARG A O 1
ATOM 1709 N N . ILE A 1 212 ? -18.403 -4.144 -9.172 1.00 91.50 212 ILE A N 1
ATOM 1710 C CA . ILE A 1 212 ? -17.475 -4.934 -8.348 1.00 91.50 212 ILE A CA 1
ATOM 1711 C C . ILE A 1 212 ? -18.236 -5.853 -7.401 1.00 91.50 212 ILE A C 1
ATOM 1713 O O . ILE A 1 212 ? -17.973 -7.050 -7.392 1.00 91.50 212 ILE A O 1
ATOM 1717 N N . ARG A 1 213 ? -19.200 -5.315 -6.642 1.00 94.31 213 ARG A N 1
ATOM 1718 C CA . ARG A 1 213 ? -19.981 -6.111 -5.691 1.00 94.31 213 ARG A CA 1
ATOM 1719 C C . ARG A 1 213 ? -20.717 -7.244 -6.388 1.00 94.31 213 ARG A C 1
ATOM 1721 O O . ARG A 1 213 ? -20.655 -8.376 -5.926 1.00 94.31 213 ARG A O 1
ATOM 1728 N N . GLN A 1 214 ? -21.396 -6.934 -7.494 1.00 92.06 214 GLN A N 1
ATOM 1729 C CA . GLN A 1 214 ? -22.133 -7.924 -8.271 1.00 92.06 214 GLN A CA 1
ATOM 1730 C C . GLN A 1 214 ? -21.207 -9.053 -8.728 1.00 92.06 214 GLN A C 1
ATOM 1732 O O . GLN A 1 214 ? -21.507 -10.215 -8.462 1.00 92.06 214 GLN A O 1
ATOM 1737 N N . LYS A 1 215 ? -20.066 -8.724 -9.351 1.00 93.69 215 LYS A N 1
ATOM 1738 C CA . LYS A 1 215 ? -19.152 -9.751 -9.856 1.00 93.69 215 LYS A CA 1
ATOM 1739 C C . LYS A 1 215 ? -18.473 -10.536 -8.740 1.00 93.69 215 LYS A C 1
ATOM 1741 O O . LYS A 1 215 ? -18.340 -11.749 -8.842 1.00 93.69 215 LYS A O 1
ATOM 1746 N N . TRP A 1 216 ? -18.053 -9.868 -7.670 1.00 96.88 216 TRP A N 1
ATOM 1747 C CA . TRP A 1 216 ? -17.447 -10.543 -6.527 1.00 96.88 216 TRP A CA 1
ATOM 1748 C C . TRP A 1 216 ? -18.424 -11.527 -5.877 1.00 96.88 216 TRP A C 1
ATOM 1750 O O . TRP A 1 216 ? -18.061 -12.676 -5.646 1.00 96.88 216 TRP A O 1
ATOM 1760 N N . ASN A 1 217 ? -19.679 -11.115 -5.669 1.00 97.00 217 ASN A N 1
ATOM 1761 C CA . ASN A 1 217 ? -20.733 -11.993 -5.160 1.00 97.00 217 ASN A CA 1
ATOM 1762 C C . ASN A 1 217 ? -20.996 -13.174 -6.100 1.00 97.00 217 ASN A C 1
ATOM 1764 O O . ASN A 1 217 ? -21.069 -14.299 -5.622 1.00 97.00 217 ASN A O 1
ATOM 1768 N N . GLU A 1 218 ? -21.061 -12.946 -7.414 1.00 95.38 218 GLU A N 1
ATOM 1769 C CA . GLU A 1 218 ? -21.186 -14.018 -8.413 1.00 95.38 218 GLU A CA 1
ATOM 1770 C C . GLU A 1 218 ? -20.035 -15.035 -8.301 1.00 95.38 218 GLU A C 1
ATOM 1772 O O . GLU A 1 218 ? -20.272 -16.240 -8.263 1.00 95.38 218 GLU A O 1
ATOM 1777 N N . CYS A 1 219 ? -18.786 -14.570 -8.193 1.00 96.81 219 CYS A N 1
ATOM 1778 C CA . CYS A 1 219 ? -17.631 -15.450 -8.010 1.00 96.81 219 CYS A CA 1
ATOM 1779 C C . CYS A 1 219 ? -17.696 -16.210 -6.675 1.00 96.81 219 CYS A C 1
ATOM 1781 O O . CYS A 1 219 ? -17.386 -17.399 -6.634 1.00 96.81 219 CYS A O 1
ATOM 1783 N N . CYS A 1 220 ? -18.091 -15.543 -5.587 1.00 97.62 220 CYS A N 1
ATOM 1784 C CA . CYS A 1 220 ? -18.233 -16.157 -4.267 1.00 97.62 220 CYS A CA 1
ATOM 1785 C C . CYS A 1 220 ? -19.339 -17.222 -4.235 1.00 97.62 220 CYS A C 1
ATOM 1787 O O . CYS A 1 220 ? -19.194 -18.231 -3.544 1.00 97.62 220 CYS A O 1
ATOM 1789 N N . ASP A 1 221 ? -20.433 -17.018 -4.968 1.00 96.69 221 ASP A N 1
ATOM 1790 C CA . ASP A 1 221 ? -21.573 -17.936 -4.966 1.00 96.69 221 ASP A CA 1
ATOM 1791 C C . ASP A 1 221 ? -21.288 -19.257 -5.691 1.00 96.69 221 ASP A C 1
ATOM 1793 O O . ASP A 1 221 ? -21.925 -20.262 -5.403 1.00 96.69 221 ASP A O 1
ATOM 1797 N N . ARG A 1 222 ? -20.238 -19.317 -6.524 1.00 95.62 222 ARG A N 1
ATOM 1798 C CA . ARG A 1 222 ? -19.723 -20.590 -7.073 1.00 95.62 222 ARG A CA 1
ATOM 1799 C C . ARG A 1 222 ? -19.289 -21.576 -5.986 1.00 95.62 222 ARG A C 1
ATOM 1801 O O . ARG A 1 222 ? -19.235 -22.773 -6.237 1.00 95.62 222 ARG A O 1
ATOM 1808 N N . LEU A 1 223 ? -18.956 -21.068 -4.799 1.00 97.06 223 LEU A N 1
ATOM 1809 C CA . LEU A 1 223 ? -18.657 -21.856 -3.601 1.00 97.06 223 LEU A CA 1
ATOM 1810 C C . LEU A 1 223 ? -19.790 -21.781 -2.557 1.00 97.06 223 LEU A C 1
ATOM 1812 O O . LEU A 1 223 ? -19.601 -22.182 -1.414 1.00 97.06 223 LEU A O 1
ATOM 1816 N N . GLY A 1 224 ? -20.956 -21.236 -2.918 1.00 97.06 224 GLY A N 1
ATOM 1817 C CA . GLY A 1 224 ? -22.138 -21.148 -2.058 1.00 97.06 224 GLY A CA 1
ATOM 1818 C C . GLY A 1 224 ? -22.100 -20.056 -0.984 1.00 97.06 224 GLY A C 1
ATOM 1819 O O . GLY A 1 224 ? -22.971 -20.029 -0.118 1.00 97.06 224 GLY A O 1
ATOM 1820 N N . TYR A 1 225 ? -21.132 -19.131 -0.999 1.00 97.81 225 TYR A N 1
ATOM 1821 C CA . TYR A 1 225 ? -21.012 -18.119 0.064 1.00 97.81 225 TYR A CA 1
ATOM 1822 C C . TYR A 1 225 ? -22.176 -17.118 0.105 1.00 97.81 225 TYR A C 1
ATOM 1824 O O . TYR A 1 225 ? -22.556 -16.674 1.190 1.00 97.81 225 TYR A O 1
ATOM 1832 N N . VAL A 1 226 ? -22.733 -16.729 -1.048 1.00 97.50 226 VAL A N 1
ATOM 1833 C CA . VAL A 1 226 ? -23.878 -15.802 -1.090 1.00 97.50 226 VAL A CA 1
ATOM 1834 C C . VAL A 1 226 ? -25.149 -16.534 -0.677 1.00 97.50 226 VAL A C 1
ATOM 1836 O O . VAL A 1 226 ? -25.915 -16.009 0.133 1.00 97.50 226 VAL A O 1
ATOM 1839 N N . TYR A 1 227 ? -25.334 -17.763 -1.158 1.00 96.62 227 TYR A N 1
ATOM 1840 C CA . TYR A 1 227 ? -26.393 -18.647 -0.686 1.00 96.62 227 TYR A CA 1
ATOM 1841 C C . TYR A 1 227 ? -26.357 -18.848 0.839 1.00 96.62 227 TYR A C 1
ATOM 1843 O O . TYR A 1 227 ? -27.357 -18.604 1.515 1.00 96.62 227 TYR A O 1
ATOM 1851 N N . TYR A 1 228 ? -25.199 -19.190 1.409 1.00 96.69 228 TYR A N 1
ATOM 1852 C CA . TYR A 1 228 ? -25.060 -19.403 2.850 1.00 96.69 228 TYR A CA 1
ATOM 1853 C C . TYR A 1 228 ? -25.307 -18.118 3.654 1.00 96.69 228 TYR A C 1
ATOM 1855 O O . TYR A 1 228 ? -25.996 -18.142 4.672 1.00 96.69 228 TYR A O 1
ATOM 1863 N N . TYR A 1 229 ? -24.839 -16.965 3.162 1.00 97.06 229 TYR A N 1
ATOM 1864 C CA . TYR A 1 229 ? -25.199 -15.670 3.744 1.00 97.06 229 TYR A CA 1
ATOM 1865 C C . TYR A 1 229 ? -26.718 -15.445 3.754 1.00 97.06 229 TYR A C 1
ATOM 1867 O O . TYR A 1 229 ? -27.257 -14.985 4.760 1.00 97.06 229 TYR A O 1
ATOM 1875 N N . SER A 1 230 ? -27.406 -15.766 2.654 1.00 97.00 230 SER A N 1
ATOM 1876 C CA . SER A 1 230 ? -28.861 -15.621 2.548 1.00 97.00 230 SER A CA 1
ATOM 1877 C C . SER A 1 230 ? -29.587 -16.473 3.592 1.00 97.00 230 SER A C 1
ATOM 1879 O O . SER A 1 230 ? -30.453 -15.946 4.294 1.00 97.00 230 SER A O 1
ATOM 1881 N N . LEU A 1 231 ? -29.183 -17.736 3.771 1.00 96.56 231 LEU A N 1
ATOM 1882 C CA . LEU A 1 231 ? -29.732 -18.618 4.807 1.00 96.56 231 LEU A CA 1
ATOM 1883 C C . LEU A 1 231 ? -29.531 -18.043 6.212 1.00 96.56 231 LEU A C 1
ATOM 1885 O O . LEU A 1 231 ? -30.506 -17.861 6.938 1.00 96.56 231 LEU A O 1
ATOM 1889 N N . LEU A 1 232 ? -28.297 -17.657 6.556 1.00 95.38 232 LEU A N 1
ATOM 1890 C CA . LEU A 1 232 ? -27.981 -17.067 7.862 1.00 95.38 232 LEU A CA 1
ATOM 1891 C C . LEU A 1 232 ? -28.774 -15.783 8.134 1.00 95.38 232 LEU A C 1
ATOM 1893 O O . LEU A 1 232 ? -29.107 -15.485 9.277 1.00 95.38 232 LEU A O 1
ATOM 1897 N N . ARG A 1 233 ? -29.065 -14.985 7.100 1.00 94.94 233 ARG A N 1
ATOM 1898 C CA . ARG A 1 233 ? -29.871 -13.766 7.256 1.00 94.94 233 ARG A CA 1
ATOM 1899 C C . ARG A 1 233 ? -31.349 -14.053 7.433 1.00 94.94 233 ARG A C 1
ATOM 1901 O O . ARG A 1 233 ? -31.975 -13.367 8.233 1.00 94.94 233 ARG A O 1
ATOM 1908 N N . ARG A 1 234 ? -31.892 -15.031 6.712 1.00 94.38 234 ARG A N 1
ATOM 1909 C CA . ARG A 1 234 ? -33.284 -15.461 6.885 1.00 94.38 234 ARG A CA 1
ATOM 1910 C C . ARG A 1 234 ? -33.507 -16.021 8.281 1.00 94.38 234 ARG A C 1
ATOM 1912 O O . ARG A 1 234 ? -34.459 -15.609 8.925 1.00 94.38 234 ARG A O 1
ATOM 1919 N N . ASP A 1 235 ? -32.583 -16.849 8.758 1.00 94.56 235 ASP A N 1
ATOM 1920 C CA . ASP A 1 235 ? -32.596 -17.379 10.121 1.00 94.56 235 ASP A CA 1
ATOM 1921 C C . ASP A 1 235 ? -32.484 -16.258 11.170 1.00 94.56 235 ASP A C 1
ATOM 1923 O O . ASP A 1 235 ? -33.346 -16.108 12.033 1.00 94.56 235 ASP A O 1
ATOM 1927 N N . TYR A 1 236 ? -31.505 -15.357 11.015 1.00 93.38 236 TYR A N 1
ATOM 1928 C CA . TYR A 1 236 ? -31.332 -14.209 11.913 1.00 93.38 236 TYR A CA 1
ATOM 1929 C C . TYR A 1 236 ? -32.579 -13.312 12.015 1.00 93.38 236 TYR A C 1
ATOM 1931 O O . TYR A 1 236 ? -32.798 -12.684 13.049 1.00 93.38 236 TYR A O 1
ATOM 1939 N N . PHE A 1 237 ? -33.379 -13.225 10.950 1.00 95.12 237 PHE A N 1
ATOM 1940 C CA . PHE A 1 237 ? -34.614 -12.441 10.902 1.00 95.12 237 PHE A CA 1
ATOM 1941 C C . PHE A 1 237 ? -35.880 -13.311 10.854 1.00 95.12 237 PHE A C 1
ATOM 1943 O O . PHE A 1 237 ? -36.921 -12.831 10.398 1.00 95.12 237 PHE A O 1
ATOM 1950 N N . ALA A 1 238 ? -35.819 -14.563 11.323 1.00 93.31 238 ALA A N 1
ATOM 1951 C CA . ALA A 1 238 ? -36.960 -15.482 11.294 1.00 93.31 238 ALA A CA 1
ATOM 1952 C C . ALA A 1 238 ? -38.176 -14.909 12.043 1.00 93.31 238 ALA A C 1
ATOM 1954 O O . ALA A 1 238 ? -39.307 -15.025 11.583 1.00 93.31 238 ALA A O 1
ATOM 1955 N N . ASN A 1 239 ? -37.921 -14.181 13.135 1.00 94.31 239 ASN A N 1
ATOM 1956 C CA . ASN A 1 239 ? -38.938 -13.511 13.953 1.00 94.31 239 ASN A CA 1
ATOM 1957 C C . ASN A 1 239 ? -39.172 -12.040 13.549 1.00 94.31 239 ASN A C 1
ATOM 1959 O O . ASN A 1 239 ? -39.615 -11.226 14.359 1.00 94.31 239 ASN A O 1
ATOM 1963 N N . GLY A 1 240 ? -38.831 -11.667 12.312 1.00 94.12 240 GLY A N 1
ATOM 1964 C CA . GLY A 1 240 ? -38.983 -10.307 11.796 1.00 94.12 240 GLY A CA 1
ATOM 1965 C C . GLY A 1 240 ? -37.774 -9.397 12.045 1.00 94.12 240 GLY A C 1
ATOM 1966 O O . GLY A 1 240 ? -36.638 -9.841 12.218 1.00 94.12 240 GLY A O 1
ATOM 1967 N N . PHE A 1 241 ? -38.003 -8.082 11.998 1.00 95.75 241 PHE A N 1
ATOM 1968 C CA . PHE A 1 241 ? -36.938 -7.078 12.060 1.00 95.75 241 PHE A CA 1
ATOM 1969 C C . PHE A 1 241 ? -36.319 -6.948 13.461 1.00 95.75 241 PHE A C 1
ATOM 1971 O O . PHE A 1 241 ? -36.994 -6.599 14.428 1.00 95.75 241 PHE A O 1
ATOM 1978 N N . ILE A 1 242 ? -34.996 -7.117 13.548 1.00 94.69 242 ILE A N 1
ATOM 1979 C CA . ILE A 1 242 ? -34.218 -6.977 14.787 1.00 94.69 242 ILE A CA 1
ATOM 1980 C C . ILE A 1 242 ? -33.147 -5.892 14.620 1.00 94.69 242 ILE A C 1
ATOM 1982 O O . ILE A 1 242 ? -32.438 -5.829 13.613 1.00 94.69 242 ILE A O 1
ATOM 1986 N N . VAL A 1 243 ? -32.986 -5.042 15.640 1.00 94.06 243 VAL A N 1
ATOM 1987 C CA . VAL A 1 243 ? -32.006 -3.945 15.634 1.00 94.06 243 VAL A CA 1
ATOM 1988 C C . VAL A 1 243 ? -30.644 -4.412 16.145 1.00 94.06 243 VAL A C 1
ATOM 1990 O O . VAL A 1 243 ? -30.495 -4.845 17.290 1.00 94.06 243 VAL A O 1
ATOM 1993 N N . ASN A 1 244 ? -29.596 -4.198 15.349 1.00 94.62 244 ASN A N 1
ATOM 1994 C CA . ASN A 1 244 ? -28.224 -4.413 15.794 1.00 94.62 244 ASN A CA 1
ATOM 1995 C C . ASN A 1 244 ? -27.759 -3.238 16.673 1.00 94.62 244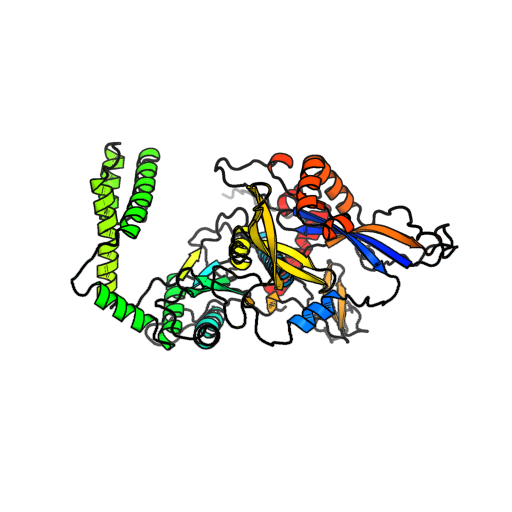 ASN A C 1
ATOM 1997 O O . ASN A 1 244 ? -27.472 -2.147 16.170 1.00 94.62 244 ASN A O 1
ATOM 2001 N N . LYS A 1 245 ? -27.636 -3.468 17.988 1.00 95.06 245 LYS A N 1
ATOM 2002 C CA . LYS A 1 245 ? -27.251 -2.442 18.981 1.00 95.06 245 LYS A CA 1
ATOM 2003 C C . LYS A 1 245 ? -25.889 -1.792 18.690 1.00 95.06 245 LYS A C 1
ATOM 2005 O O . LYS A 1 245 ? -25.758 -0.573 18.783 1.00 95.06 245 LYS A O 1
ATOM 2010 N N . LYS A 1 246 ? -24.878 -2.577 18.286 1.00 93.88 246 LYS A N 1
ATOM 2011 C CA . LYS A 1 246 ? -23.531 -2.058 17.964 1.00 93.88 246 LYS A CA 1
ATOM 2012 C C . LYS A 1 246 ? -23.562 -1.165 16.723 1.00 93.88 246 LYS A C 1
ATOM 2014 O O . LYS A 1 246 ? -22.937 -0.105 16.714 1.00 93.88 246 LYS A O 1
ATOM 2019 N N . LYS A 1 247 ? -24.295 -1.577 15.684 1.00 92.81 247 LYS A N 1
ATOM 2020 C CA . LYS A 1 247 ? -24.484 -0.774 14.469 1.00 92.81 247 LYS A CA 1
ATOM 2021 C C . LYS A 1 247 ? -25.281 0.495 14.769 1.00 92.81 247 LYS A C 1
ATOM 2023 O O . LYS A 1 247 ? -24.861 1.566 14.353 1.00 92.81 247 LYS A O 1
ATOM 2028 N N . LEU A 1 248 ? -26.347 0.387 15.563 1.00 94.94 248 LEU A N 1
ATOM 2029 C CA . LEU A 1 248 ? -27.172 1.519 15.985 1.00 94.94 248 LEU A CA 1
ATOM 2030 C C . LEU A 1 248 ? -26.324 2.605 16.654 1.00 94.94 248 LEU A C 1
ATOM 2032 O O . LEU A 1 248 ? -26.428 3.770 16.294 1.00 94.94 248 LEU A O 1
ATOM 2036 N N . PHE A 1 249 ? -25.446 2.224 17.586 1.00 95.38 249 PHE A N 1
ATOM 2037 C CA . PHE A 1 249 ? -24.555 3.172 18.257 1.00 95.38 249 PHE A CA 1
ATOM 2038 C C . PHE A 1 249 ? -23.629 3.911 17.276 1.00 95.38 249 PHE A C 1
ATOM 2040 O O . PHE A 1 249 ? -23.475 5.130 17.367 1.00 95.38 249 PHE A O 1
ATOM 2047 N N . ARG A 1 250 ? -23.041 3.188 16.311 1.00 94.31 250 ARG A N 1
ATOM 2048 C CA . ARG A 1 250 ? -22.178 3.781 15.274 1.00 94.31 250 ARG A CA 1
ATOM 2049 C C . ARG A 1 250 ? -22.957 4.735 14.373 1.00 94.31 250 ARG A C 1
ATOM 2051 O O . ARG A 1 250 ? -22.518 5.865 14.189 1.00 94.31 250 ARG A O 1
ATOM 2058 N N . ASP A 1 251 ? -24.115 4.299 13.880 1.00 94.12 251 ASP A N 1
ATOM 2059 C CA . ASP A 1 251 ? -24.985 5.108 13.026 1.00 94.12 251 ASP A CA 1
ATOM 2060 C C . ASP A 1 251 ? -25.416 6.388 13.759 1.00 94.12 251 ASP A C 1
ATOM 2062 O O . ASP A 1 251 ? -25.304 7.476 13.203 1.00 94.12 251 ASP A O 1
ATOM 2066 N N . CYS A 1 252 ? -25.806 6.297 15.037 1.00 95.31 252 CYS A N 1
ATOM 2067 C CA . CYS A 1 252 ? -26.135 7.465 15.859 1.00 95.31 252 CYS A CA 1
ATOM 2068 C C . CYS A 1 252 ? -24.970 8.459 15.963 1.00 95.31 252 CYS A C 1
ATOM 2070 O O . CYS A 1 252 ? -25.194 9.665 15.863 1.00 95.31 252 CYS A O 1
ATOM 2072 N N . LYS A 1 253 ? -23.731 7.980 16.147 1.00 95.50 253 LYS A N 1
ATOM 2073 C CA . LYS A 1 253 ? -22.543 8.847 16.194 1.00 95.50 253 LYS A CA 1
ATOM 2074 C C . LYS A 1 253 ? -22.340 9.572 14.860 1.00 95.50 253 LYS A C 1
ATOM 2076 O O . LYS A 1 253 ? -22.142 10.782 14.859 1.00 95.50 253 LYS A O 1
ATOM 2081 N N . THR A 1 254 ? -22.442 8.854 13.741 1.00 93.75 254 THR A N 1
ATOM 2082 C CA . THR A 1 254 ? -22.317 9.433 12.394 1.00 93.75 254 THR A CA 1
ATOM 2083 C C . THR A 1 254 ? -23.413 10.457 12.108 1.00 93.75 254 THR A C 1
ATOM 2085 O O . THR A 1 254 ? -23.116 11.560 11.657 1.00 93.75 254 THR A O 1
ATOM 2088 N N . LEU A 1 255 ? -24.672 10.123 12.400 1.00 95.00 255 LEU A N 1
ATOM 2089 C CA . LEU A 1 255 ? -25.805 11.026 12.199 1.00 95.00 255 LEU A CA 1
ATOM 2090 C C . LEU A 1 255 ? -25.696 12.274 13.076 1.00 95.00 255 LEU A C 1
ATOM 2092 O O . LEU A 1 255 ? -25.989 13.363 12.597 1.00 95.00 255 LEU A O 1
ATOM 2096 N N . LYS A 1 256 ? -25.214 12.144 14.318 1.00 95.06 256 LYS A N 1
ATOM 2097 C CA . LYS A 1 256 ? -24.936 13.300 15.177 1.00 95.06 256 LYS A CA 1
ATOM 2098 C C . LYS A 1 256 ? -23.920 14.243 14.527 1.00 95.06 256 LYS A C 1
ATOM 2100 O O . LYS A 1 256 ? -24.219 15.416 14.369 1.00 95.06 256 LYS A O 1
ATOM 2105 N N . THR A 1 257 ? -22.782 13.727 14.058 1.00 94.25 257 TH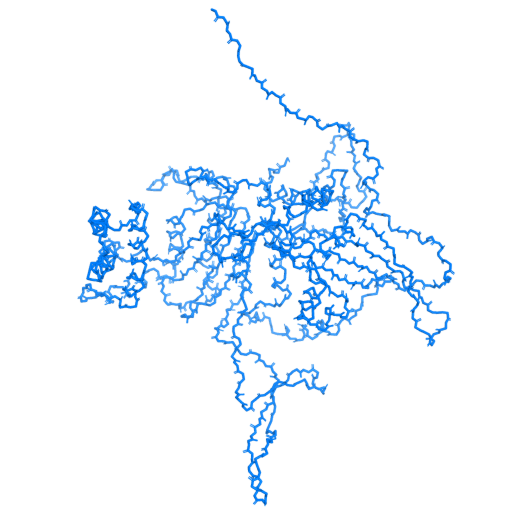R A N 1
ATOM 2106 C CA . THR A 1 257 ? -21.779 14.547 13.354 1.00 94.25 257 THR A CA 1
ATOM 2107 C C . THR A 1 257 ? -22.358 15.238 12.117 1.00 94.25 257 THR A C 1
ATOM 2109 O O . THR A 1 257 ? -22.051 16.397 11.857 1.00 94.25 257 THR A O 1
ATOM 2112 N N . ILE A 1 258 ? -23.217 14.553 11.356 1.00 93.88 258 ILE A N 1
ATOM 2113 C CA . ILE A 1 258 ? -23.897 15.156 10.202 1.00 93.88 258 ILE A CA 1
ATOM 2114 C C . ILE A 1 258 ? -24.843 16.281 10.642 1.00 93.88 258 ILE A C 1
ATOM 2116 O O . ILE A 1 258 ? -24.847 17.337 10.016 1.00 93.88 258 ILE A O 1
ATOM 2120 N N . ALA A 1 259 ? -25.626 16.068 11.702 1.00 93.88 259 ALA A N 1
ATOM 2121 C CA . ALA A 1 259 ? -26.542 17.070 12.240 1.00 93.88 259 ALA A CA 1
ATOM 2122 C C . ALA A 1 259 ? -25.799 18.307 12.757 1.00 93.88 259 ALA A C 1
ATOM 2124 O O . ALA A 1 259 ? -26.185 19.425 12.424 1.00 93.88 259 ALA A O 1
ATOM 2125 N N . ASP A 1 260 ? -24.712 18.108 13.503 1.00 93.38 260 ASP A N 1
ATOM 2126 C CA . ASP A 1 260 ? -23.872 19.188 14.026 1.00 93.38 260 ASP A CA 1
ATOM 2127 C C . ASP A 1 260 ? -23.264 20.004 12.867 1.00 93.38 260 ASP A C 1
ATOM 2129 O O . ASP A 1 260 ? -23.351 21.232 12.846 1.00 93.38 260 ASP A O 1
ATOM 2133 N N . ASN A 1 261 ? -22.749 19.333 11.829 1.00 92.56 261 ASN A N 1
ATOM 2134 C CA . ASN A 1 261 ? -22.245 20.005 10.626 1.00 92.56 261 ASN A CA 1
ATOM 2135 C C . ASN A 1 261 ? -23.346 20.767 9.872 1.00 92.56 261 ASN A C 1
ATOM 2137 O O . ASN A 1 261 ? -23.104 21.875 9.392 1.00 92.56 261 ASN A O 1
ATOM 2141 N N . ALA A 1 262 ? -24.549 20.201 9.752 1.00 93.00 262 ALA A N 1
ATOM 2142 C CA . ALA A 1 262 ? -25.678 20.866 9.103 1.00 93.00 262 ALA A CA 1
ATOM 2143 C C . ALA A 1 262 ? -26.152 22.095 9.897 1.00 93.00 262 ALA A C 1
ATOM 2145 O O . ALA A 1 262 ? -26.547 23.091 9.296 1.00 93.00 262 ALA A O 1
ATOM 2146 N N . LEU A 1 263 ? -26.064 22.055 11.230 1.00 92.50 263 LEU A N 1
ATOM 2147 C CA . LEU A 1 263 ? -26.403 23.183 12.100 1.00 92.50 263 LEU A CA 1
ATOM 2148 C C . LEU A 1 263 ? -25.442 24.356 11.888 1.00 92.50 263 LEU A C 1
ATOM 2150 O O . LEU A 1 263 ? -25.887 25.494 11.743 1.00 92.50 263 LEU A O 1
ATOM 2154 N N . VAL A 1 264 ? -24.141 24.062 11.820 1.00 92.62 264 VAL A N 1
ATOM 2155 C CA . VAL A 1 264 ? -23.090 25.063 11.584 1.00 92.62 264 VAL A CA 1
ATOM 2156 C C . VAL A 1 264 ? -23.168 25.627 10.167 1.00 92.62 264 VAL A C 1
ATOM 2158 O O . VAL A 1 264 ? -23.168 26.837 9.974 1.00 92.62 264 VAL A O 1
ATOM 2161 N N . THR A 1 265 ? -23.245 24.758 9.159 1.00 93.06 265 THR A N 1
ATOM 2162 C CA . THR A 1 265 ? -23.155 25.170 7.746 1.00 93.06 265 THR A CA 1
ATOM 2163 C C . THR A 1 265 ? -24.478 25.639 7.153 1.00 93.06 265 THR A C 1
ATOM 2165 O O . THR A 1 265 ? -24.481 26.181 6.050 1.00 93.06 265 THR A O 1
ATOM 2168 N N . ARG A 1 266 ? -25.602 25.377 7.836 1.00 90.94 266 ARG A N 1
ATOM 2169 C CA . ARG A 1 266 ? -26.974 25.556 7.327 1.00 90.94 266 ARG A CA 1
ATOM 2170 C C . ARG A 1 266 ? -27.239 24.845 5.995 1.00 90.94 266 ARG A C 1
ATOM 2172 O O . ARG A 1 266 ? -28.175 25.188 5.279 1.00 90.94 266 ARG A O 1
ATOM 2179 N N . LYS A 1 267 ? -26.439 23.826 5.666 1.00 92.69 267 LYS A N 1
ATOM 2180 C CA . LYS A 1 267 ? -26.564 23.021 4.446 1.00 92.69 267 LYS A CA 1
ATOM 2181 C C . LYS A 1 267 ? -26.943 21.589 4.794 1.00 92.69 267 LYS A C 1
ATOM 2183 O O . LYS A 1 267 ? -26.334 20.957 5.654 1.00 92.69 267 LYS A O 1
ATOM 2188 N N . ILE A 1 268 ? -27.932 21.061 4.079 1.00 91.31 268 ILE A N 1
ATOM 2189 C CA . ILE A 1 268 ? -28.375 19.673 4.220 1.00 91.31 268 ILE A CA 1
ATOM 2190 C C . ILE A 1 268 ? -27.607 18.813 3.211 1.00 91.31 268 ILE A C 1
ATOM 2192 O O . ILE A 1 268 ? -27.601 19.139 2.023 1.00 91.31 268 ILE A O 1
ATOM 2196 N N . PRO A 1 269 ? -26.973 17.705 3.634 1.00 90.06 269 PRO A N 1
ATOM 2197 C CA . PRO A 1 269 ? -26.302 16.809 2.701 1.00 90.06 269 PRO A CA 1
ATOM 2198 C C . PRO A 1 269 ? -27.280 16.182 1.701 1.00 90.06 269 PRO A C 1
ATOM 2200 O O . PRO A 1 269 ? -28.381 15.770 2.063 1.00 90.06 269 PRO A O 1
ATOM 2203 N N . GLU A 1 270 ? -26.849 16.006 0.451 1.00 86.31 270 GLU A N 1
ATOM 2204 C CA . GLU A 1 270 ? -27.691 15.403 -0.592 1.00 86.31 270 GLU A CA 1
ATOM 2205 C C . GLU A 1 270 ? -28.103 13.954 -0.278 1.00 86.31 270 GLU A C 1
ATOM 2207 O O . GLU A 1 270 ? -29.228 13.541 -0.556 1.00 86.31 270 GLU A O 1
ATOM 2212 N N . ARG A 1 271 ? -27.205 13.160 0.316 1.00 85.06 271 ARG A N 1
ATOM 2213 C CA . ARG A 1 271 ? -27.387 11.711 0.503 1.00 85.06 271 ARG A CA 1
ATOM 2214 C C . ARG A 1 271 ? -27.624 11.346 1.964 1.00 85.06 271 ARG A C 1
ATOM 2216 O O . ARG A 1 271 ? -26.731 10.842 2.638 1.00 85.06 271 ARG A O 1
ATOM 2223 N N . VAL A 1 272 ? -28.846 11.562 2.430 1.00 89.62 272 VAL A N 1
ATOM 2224 C CA . VAL A 1 272 ? -29.338 11.120 3.745 1.00 89.62 272 VAL A CA 1
ATOM 2225 C C . VAL A 1 272 ? -30.663 10.382 3.580 1.00 89.62 272 VAL A C 1
ATOM 2227 O O . VAL A 1 272 ? -31.359 10.583 2.584 1.00 89.62 272 VAL A O 1
ATOM 2230 N N . ASN A 1 273 ? -31.019 9.511 4.529 1.00 90.12 273 ASN A N 1
ATOM 2231 C CA . ASN A 1 273 ? -32.309 8.831 4.457 1.00 90.12 273 ASN A CA 1
ATOM 2232 C C . ASN A 1 273 ? -33.461 9.851 4.590 1.00 90.12 273 ASN A C 1
ATOM 2234 O O . ASN A 1 273 ? -33.311 10.840 5.315 1.00 90.12 273 ASN A O 1
ATOM 2238 N N . PRO A 1 274 ? -34.614 9.612 3.938 1.00 92.81 274 PRO A N 1
ATOM 2239 C CA . PRO A 1 274 ? -35.708 10.584 3.883 1.00 92.81 274 PRO A CA 1
ATOM 2240 C C . PRO A 1 274 ? -36.192 11.058 5.258 1.00 92.81 274 PRO A C 1
ATOM 2242 O O . PRO A 1 274 ? -36.433 12.246 5.451 1.00 92.81 274 PRO A O 1
ATOM 2245 N N . LEU A 1 275 ? -36.277 10.152 6.239 1.00 93.12 275 LEU A N 1
ATOM 2246 C CA . LEU A 1 275 ? -36.688 10.502 7.600 1.00 93.12 275 LEU A CA 1
ATOM 2247 C C . LEU A 1 275 ? -35.705 11.478 8.266 1.00 93.12 275 LEU A C 1
ATOM 2249 O O . LEU A 1 275 ? -36.124 12.478 8.839 1.00 93.12 275 LEU A O 1
ATOM 2253 N N . PHE A 1 276 ? -34.399 11.225 8.158 1.00 95.19 276 PHE A N 1
ATOM 2254 C CA . PHE A 1 276 ? -33.392 12.113 8.741 1.00 95.19 276 PHE A CA 1
ATOM 2255 C C . PHE A 1 276 ? -33.319 13.452 8.015 1.00 95.19 276 PHE A C 1
ATOM 2257 O O . PHE A 1 276 ? -33.127 14.477 8.660 1.00 95.19 276 PHE A O 1
ATOM 2264 N N . ARG A 1 277 ? -33.535 13.465 6.693 1.00 95.12 277 ARG A N 1
ATOM 2265 C CA . ARG A 1 277 ? -33.635 14.703 5.909 1.00 95.12 277 ARG A CA 1
ATOM 2266 C C . ARG A 1 277 ? -34.708 15.637 6.468 1.00 95.12 277 ARG A C 1
ATOM 2268 O O . ARG A 1 277 ? -34.391 16.787 6.743 1.00 95.12 277 ARG A O 1
ATOM 2275 N N . LYS A 1 278 ? -35.915 15.123 6.730 1.00 94.62 278 LYS A N 1
ATOM 2276 C CA . LYS A 1 278 ? -37.006 15.902 7.347 1.00 94.62 278 LYS A CA 1
ATOM 2277 C C . LYS A 1 278 ? -36.582 16.523 8.682 1.00 94.62 278 LYS A C 1
ATOM 2279 O O . LYS A 1 278 ? -36.887 17.674 8.970 1.00 94.62 278 LYS A O 1
ATOM 2284 N N . TYR A 1 279 ? -35.837 15.779 9.498 1.00 94.81 279 TYR A N 1
ATOM 2285 C CA . TYR A 1 279 ? -35.316 16.296 10.765 1.00 94.81 279 TYR A CA 1
ATOM 2286 C C . TYR A 1 279 ? -34.225 17.358 10.578 1.00 94.81 279 TYR A C 1
ATOM 2288 O O . TYR A 1 279 ? -34.195 18.336 11.326 1.00 94.81 279 TYR A O 1
ATOM 2296 N N . LEU A 1 280 ? -33.354 17.203 9.580 1.00 94.44 280 LEU A N 1
ATOM 2297 C CA . LEU A 1 280 ? -32.351 18.211 9.235 1.00 94.44 280 LEU A CA 1
ATOM 2298 C C . LEU A 1 280 ? -32.991 19.501 8.707 1.00 94.44 280 LEU A C 1
ATOM 2300 O O . LEU A 1 280 ? -32.510 20.576 9.041 1.00 94.44 280 LEU A O 1
ATOM 2304 N N . GLU A 1 281 ? -34.083 19.417 7.945 1.00 94.19 281 GLU A N 1
ATOM 2305 C CA . GLU A 1 281 ? -34.839 20.586 7.468 1.00 94.19 281 GLU A CA 1
ATOM 2306 C C . GLU A 1 281 ? -35.378 21.421 8.635 1.00 94.19 281 GLU A C 1
ATOM 2308 O O . GLU A 1 281 ? -35.186 22.637 8.669 1.00 94.19 281 GLU A O 1
ATOM 2313 N N . VAL A 1 282 ? -35.964 20.767 9.644 1.00 92.69 282 VAL A N 1
ATOM 2314 C CA . VAL A 1 282 ? -36.412 21.428 10.882 1.00 92.69 282 VAL A CA 1
ATOM 2315 C C . VAL A 1 282 ? -35.225 22.049 11.626 1.00 92.69 282 VAL A C 1
ATOM 2317 O O . VAL A 1 282 ? -35.284 23.212 12.027 1.00 92.69 282 VAL A O 1
ATOM 2320 N N . LEU A 1 283 ? -34.125 21.309 11.780 1.00 93.56 283 LEU A N 1
ATOM 2321 C CA . LEU A 1 283 ? -32.913 21.815 12.431 1.00 93.56 283 LEU A CA 1
ATOM 2322 C C . LEU A 1 283 ? -32.361 23.062 11.726 1.00 93.56 283 LEU A C 1
ATOM 2324 O O . LEU A 1 283 ? -32.063 24.049 12.397 1.00 93.56 283 LEU A O 1
ATOM 2328 N N . VAL A 1 284 ? -32.252 23.053 10.394 1.00 93.00 284 VAL A N 1
ATOM 2329 C CA . VAL A 1 284 ? -31.712 24.185 9.623 1.00 93.00 284 VAL A CA 1
ATOM 2330 C C . VAL A 1 284 ? -32.650 25.388 9.693 1.00 93.00 284 VAL A C 1
ATOM 2332 O O . VAL A 1 284 ? -32.163 26.504 9.881 1.00 93.00 284 VAL A O 1
ATOM 2335 N N . LYS A 1 285 ? -33.970 25.164 9.618 1.00 93.31 285 LYS A N 1
ATOM 2336 C CA . LYS A 1 285 ? -34.990 26.220 9.684 1.00 93.31 285 LYS A CA 1
ATOM 2337 C C . LYS A 1 285 ? -35.002 26.944 11.031 1.00 93.31 285 LYS A C 1
ATOM 2339 O O . LYS A 1 285 ? -35.050 28.167 11.059 1.00 93.31 285 LYS A O 1
ATOM 2344 N N . TYR A 1 286 ? -34.949 26.205 12.139 1.00 93.00 286 TYR A N 1
ATOM 2345 C CA . TYR A 1 286 ? -35.114 26.781 13.482 1.00 93.00 286 TYR A CA 1
ATOM 2346 C C . TYR A 1 286 ? -33.799 26.970 14.251 1.00 93.00 286 TYR A C 1
ATOM 2348 O O . TYR A 1 286 ? -33.804 27.555 15.329 1.00 93.00 286 TYR A O 1
ATOM 2356 N N . GLY A 1 287 ? -32.673 26.462 13.741 1.00 89.81 287 GLY A N 1
ATOM 2357 C CA . GLY A 1 287 ? -31.364 26.578 14.392 1.00 89.81 287 GLY A CA 1
ATOM 2358 C C . GLY A 1 287 ? -31.240 25.838 15.721 1.00 89.81 287 GLY A C 1
ATOM 2359 O O . GLY A 1 287 ? -30.367 26.172 16.516 1.00 89.81 287 GLY A O 1
ATOM 2360 N N . LYS A 1 288 ? -32.101 24.848 15.977 1.00 88.75 288 LYS A N 1
ATOM 2361 C CA . LYS A 1 288 ? -32.069 24.049 17.207 1.00 88.75 288 LYS A CA 1
ATOM 2362 C C . LYS A 1 288 ? -31.404 22.692 16.955 1.00 88.75 288 LYS A C 1
ATOM 2364 O O . LYS A 1 288 ? -31.728 22.043 15.958 1.00 88.75 288 LYS A O 1
ATOM 2369 N N . PRO A 1 289 ? -30.513 22.230 17.850 1.00 89.88 289 PRO A N 1
ATOM 2370 C CA . PRO A 1 289 ? -29.863 20.933 17.706 1.00 89.88 289 PRO A CA 1
ATOM 2371 C C . PRO A 1 289 ? -30.877 19.785 17.789 1.00 89.88 289 PRO A C 1
ATOM 2373 O O . PRO A 1 289 ? -31.862 19.844 18.529 1.00 89.88 289 PRO A O 1
ATOM 2376 N N . LEU A 1 290 ? -30.621 18.708 17.041 1.00 91.75 290 LEU A N 1
ATOM 2377 C CA . LEU A 1 290 ? -31.476 17.524 17.058 1.00 91.75 290 LEU A CA 1
ATOM 2378 C C . LEU A 1 290 ? -31.342 16.766 18.377 1.00 91.75 290 LEU A C 1
ATOM 2380 O O . LEU A 1 290 ? -30.244 16.447 18.834 1.00 91.75 290 LEU A O 1
ATOM 2384 N N . THR A 1 291 ? -32.482 16.399 18.958 1.00 93.19 291 THR A N 1
ATOM 2385 C CA . THR A 1 291 ? -32.501 15.570 20.163 1.00 93.19 291 THR A CA 1
ATOM 2386 C C . THR A 1 291 ? -32.047 14.140 19.858 1.00 93.19 291 THR A C 1
ATOM 2388 O O . THR A 1 291 ? -32.216 13.609 18.753 1.00 93.19 291 THR A O 1
ATOM 2391 N N . LYS A 1 292 ? -31.527 13.459 20.886 1.00 94.06 292 LYS A N 1
ATOM 2392 C CA . LYS A 1 292 ? -31.085 12.056 20.802 1.00 94.06 292 LYS A CA 1
ATOM 2393 C C . LYS A 1 292 ? -32.186 11.120 20.277 1.00 94.06 292 LYS A C 1
ATOM 2395 O O . LYS A 1 292 ? -31.880 10.162 19.570 1.00 94.06 292 LYS A O 1
ATOM 2400 N N . LYS A 1 293 ? -33.459 11.414 20.575 1.00 96.00 293 LYS A N 1
ATOM 2401 C CA . LYS A 1 293 ? -34.630 10.645 20.120 1.00 96.00 293 LYS A CA 1
ATOM 2402 C C . LYS A 1 293 ? -34.708 10.573 18.590 1.00 96.00 293 LYS A C 1
ATOM 2404 O O . LYS A 1 293 ? -34.830 9.477 18.046 1.00 96.00 293 LYS A O 1
ATOM 2409 N N . TYR A 1 294 ? -34.576 11.706 17.900 1.00 94.56 294 TYR A N 1
ATOM 2410 C CA . TYR A 1 294 ? -34.668 11.771 16.434 1.00 94.56 294 TYR A CA 1
ATOM 2411 C C . TYR A 1 294 ? -33.468 11.124 15.734 1.00 94.56 294 TYR A C 1
ATOM 2413 O O . TYR A 1 294 ? -33.624 10.469 14.699 1.00 94.56 294 TYR A O 1
ATOM 2421 N N . ILE A 1 295 ? -32.279 11.234 16.337 1.00 94.81 295 ILE A N 1
ATOM 2422 C CA . ILE A 1 295 ? -31.065 10.558 15.860 1.00 94.81 295 ILE A CA 1
ATOM 2423 C C . ILE A 1 295 ? -31.236 9.034 15.945 1.00 94.81 295 ILE A C 1
ATOM 2425 O O . ILE A 1 295 ? -30.982 8.330 14.968 1.00 94.81 295 ILE A O 1
ATOM 2429 N N . ILE A 1 296 ? -31.727 8.521 17.080 1.00 96.06 296 ILE A N 1
ATOM 2430 C CA . ILE A 1 296 ? -31.980 7.083 17.265 1.00 96.06 296 ILE A CA 1
ATOM 2431 C C . ILE A 1 296 ? -33.057 6.582 16.298 1.00 96.06 296 ILE A C 1
ATOM 2433 O O . ILE A 1 296 ? -32.875 5.524 15.697 1.00 96.06 296 ILE A O 1
ATOM 2437 N N . ALA A 1 297 ? -34.157 7.322 16.130 1.00 95.75 297 ALA A N 1
ATOM 2438 C CA . ALA A 1 297 ? -35.222 6.958 15.194 1.00 95.75 297 ALA A CA 1
ATOM 2439 C C . ALA A 1 297 ? -34.689 6.843 13.757 1.00 95.75 297 ALA A C 1
ATOM 2441 O O . ALA A 1 297 ? -34.914 5.839 13.086 1.00 95.75 297 ALA A O 1
ATOM 2442 N N . SER A 1 298 ? -33.883 7.816 13.328 1.00 95.06 298 SER A N 1
ATOM 2443 C CA . SER A 1 298 ? -33.243 7.812 12.010 1.00 95.06 298 SER A CA 1
ATOM 2444 C C . SER A 1 298 ? -32.265 6.648 11.830 1.00 95.06 298 SER A C 1
ATOM 2446 O O . SER A 1 298 ? -32.254 6.006 10.782 1.00 95.06 298 SER A O 1
ATOM 2448 N N . ALA A 1 299 ? -31.472 6.327 12.855 1.00 95.31 299 ALA A N 1
ATOM 2449 C CA . ALA A 1 299 ? -30.546 5.196 12.820 1.00 95.31 299 ALA A CA 1
ATOM 2450 C C . ALA A 1 299 ? -31.271 3.837 12.755 1.00 95.31 299 ALA A C 1
ATOM 2452 O O . ALA A 1 299 ? -30.828 2.933 12.041 1.00 95.31 299 ALA A O 1
ATOM 2453 N N . LYS A 1 300 ? -32.397 3.687 13.468 1.00 96.31 300 LYS A N 1
ATOM 2454 C CA . LYS A 1 300 ? -33.267 2.503 13.359 1.00 96.31 300 LYS A CA 1
ATOM 2455 C C . LYS A 1 300 ? -33.854 2.384 11.956 1.00 96.31 300 LYS A C 1
ATOM 2457 O O . LYS A 1 300 ? -33.815 1.300 11.380 1.00 96.31 300 LYS A O 1
ATOM 2462 N N . GLU A 1 301 ? -34.312 3.497 11.391 1.00 95.31 301 GLU A N 1
ATOM 2463 C CA . GLU A 1 301 ? -34.891 3.538 10.049 1.00 95.31 301 GLU A CA 1
ATOM 2464 C C . GLU A 1 301 ? -33.897 3.101 8.966 1.00 95.31 301 GLU A C 1
ATOM 2466 O O . GLU A 1 301 ? -34.243 2.327 8.079 1.00 95.31 301 GLU A O 1
ATOM 2471 N N . ILE A 1 302 ? -32.627 3.501 9.075 1.00 93.94 302 ILE A N 1
ATOM 2472 C CA . ILE A 1 302 ? -31.565 3.034 8.168 1.00 93.94 302 ILE A CA 1
ATOM 2473 C C . ILE A 1 302 ? -31.427 1.502 8.202 1.00 93.94 302 ILE A C 1
ATOM 2475 O O . ILE A 1 302 ? -31.221 0.877 7.161 1.00 93.94 302 ILE A O 1
ATOM 2479 N N . GLN A 1 303 ? -31.522 0.884 9.384 1.00 94.62 303 GLN A N 1
ATOM 2480 C CA . GLN A 1 303 ? -31.478 -0.577 9.506 1.00 94.62 303 GLN A CA 1
ATOM 2481 C C . GLN A 1 303 ? -32.749 -1.236 8.959 1.00 94.62 303 GLN A C 1
ATOM 2483 O O . GLN A 1 303 ? -32.639 -2.278 8.315 1.00 94.62 303 GLN A O 1
ATOM 2488 N N . ARG A 1 304 ? -33.918 -0.617 9.161 1.00 95.19 304 ARG A N 1
ATOM 2489 C CA . ARG A 1 304 ? -35.208 -1.097 8.644 1.00 95.19 304 ARG A CA 1
ATOM 2490 C C . ARG A 1 304 ? -35.224 -1.124 7.115 1.00 95.19 304 ARG A C 1
ATOM 2492 O O . ARG A 1 304 ? -35.464 -2.176 6.539 1.00 95.19 304 ARG A O 1
ATOM 2499 N N . ILE A 1 305 ? -34.828 -0.027 6.467 1.00 93.75 305 ILE A N 1
ATOM 2500 C CA . ILE A 1 305 ? -34.716 0.056 4.999 1.00 93.75 305 ILE A CA 1
ATOM 2501 C C . ILE A 1 305 ? -33.744 -1.007 4.460 1.00 93.75 305 ILE A C 1
ATOM 2503 O O . ILE A 1 305 ? -33.991 -1.629 3.428 1.00 93.75 305 ILE A O 1
ATOM 2507 N N . ALA A 1 306 ? -32.622 -1.239 5.151 1.00 92.44 306 ALA A N 1
ATOM 2508 C CA . ALA A 1 306 ? -31.668 -2.273 4.755 1.00 92.44 306 ALA A CA 1
ATOM 2509 C C . ALA A 1 306 ? -32.247 -3.694 4.890 1.00 92.44 306 ALA A C 1
ATOM 2511 O O . ALA A 1 306 ? -31.947 -4.548 4.056 1.00 92.44 306 ALA A O 1
ATOM 2512 N N . TYR A 1 307 ? -33.066 -3.937 5.916 1.00 94.88 307 TYR A N 1
ATOM 2513 C CA . TYR A 1 307 ? -33.785 -5.194 6.111 1.00 94.88 307 TYR A CA 1
ATOM 2514 C C . TYR A 1 307 ? -34.838 -5.425 5.022 1.00 94.88 307 TYR A C 1
ATOM 2516 O O . TYR A 1 307 ? -34.809 -6.474 4.387 1.00 94.88 307 TYR A O 1
ATOM 2524 N N . GLU A 1 308 ? -35.690 -4.439 4.738 1.00 95.31 308 GLU A N 1
ATOM 2525 C CA . GLU A 1 308 ? -36.714 -4.520 3.683 1.00 95.31 308 GLU A CA 1
ATOM 2526 C C . GLU A 1 308 ? -36.094 -4.768 2.310 1.00 95.31 308 GLU A C 1
ATOM 2528 O O . GLU A 1 308 ? -36.529 -5.643 1.563 1.00 95.31 308 GLU A O 1
ATOM 2533 N N . LYS A 1 309 ? -35.008 -4.052 2.002 1.00 93.94 309 LYS A N 1
ATOM 2534 C CA . LYS A 1 309 ? -34.233 -4.302 0.790 1.00 93.94 309 LYS A CA 1
ATOM 2535 C C . LYS A 1 309 ? -33.676 -5.729 0.762 1.00 93.94 309 LYS A C 1
ATOM 2537 O O . LYS A 1 309 ? -33.695 -6.380 -0.279 1.00 93.94 309 LYS A O 1
ATOM 2542 N N . GLY A 1 310 ? -33.167 -6.204 1.896 1.00 93.88 310 GLY A N 1
ATOM 2543 C CA . GLY A 1 310 ? -32.685 -7.570 2.051 1.00 93.88 310 GLY A CA 1
ATOM 2544 C C . GLY A 1 310 ? -33.776 -8.604 1.778 1.00 93.88 310 GLY A C 1
ATOM 2545 O O . GLY A 1 310 ? -33.524 -9.536 1.024 1.00 93.88 310 GLY A O 1
ATOM 2546 N N . LEU A 1 311 ? -34.985 -8.410 2.308 1.00 94.31 311 LEU A N 1
ATOM 2547 C CA . LEU A 1 311 ? -36.140 -9.266 2.027 1.00 94.31 311 LEU A CA 1
ATOM 2548 C C . LEU A 1 311 ? -36.488 -9.281 0.536 1.00 94.31 311 LEU A C 1
ATOM 2550 O O . LEU A 1 311 ? -36.579 -10.358 -0.050 1.00 94.31 311 LEU A O 1
ATOM 2554 N N . ALA A 1 312 ? -36.605 -8.102 -0.083 1.00 94.81 312 ALA A N 1
ATOM 2555 C CA . ALA A 1 312 ? -36.939 -7.969 -1.501 1.00 94.81 312 ALA A CA 1
ATOM 2556 C C . ALA A 1 312 ? -35.911 -8.656 -2.420 1.00 94.81 312 ALA A C 1
ATOM 2558 O O . ALA A 1 312 ? -36.273 -9.258 -3.426 1.00 94.81 312 ALA A O 1
ATOM 2559 N N . GLU A 1 313 ? -34.625 -8.610 -2.060 1.00 93.38 313 GLU A N 1
ATOM 2560 C CA . GLU A 1 313 ? -33.533 -9.255 -2.805 1.00 93.38 313 GLU A CA 1
ATOM 2561 C C . GLU A 1 313 ? -33.237 -10.691 -2.311 1.00 93.38 313 GLU A C 1
ATOM 2563 O O . GLU A 1 313 ? -32.223 -11.288 -2.688 1.00 93.38 313 GLU A O 1
ATOM 2568 N N . GLY A 1 314 ? -34.062 -11.249 -1.416 1.00 94.62 314 GLY A N 1
ATOM 2569 C CA . GLY A 1 314 ? -33.860 -12.574 -0.821 1.00 94.62 314 GLY A CA 1
ATOM 2570 C C . GLY A 1 314 ? -32.511 -12.741 -0.108 1.00 94.62 314 GLY A C 1
ATOM 2571 O O . GLY A 1 314 ? -31.992 -13.854 -0.032 1.00 94.62 314 GLY A O 1
ATOM 2572 N N . PHE A 1 315 ? -31.916 -11.647 0.366 1.00 94.50 315 PHE A N 1
ATOM 2573 C CA . PHE A 1 315 ? -30.569 -11.544 0.929 1.00 94.50 315 PHE A CA 1
ATOM 2574 C C . PHE A 1 315 ? -29.453 -12.048 -0.005 1.00 94.50 315 PHE A C 1
ATOM 2576 O O . PHE A 1 315 ? -28.392 -12.447 0.466 1.00 94.50 315 PHE A O 1
ATOM 2583 N N . ARG A 1 316 ? -29.641 -11.994 -1.332 1.00 94.19 316 ARG A N 1
ATOM 2584 C CA . ARG A 1 316 ? -28.644 -12.457 -2.323 1.00 94.19 316 ARG A CA 1
ATOM 2585 C C . ARG A 1 316 ? -27.650 -11.387 -2.794 1.00 94.19 316 ARG A C 1
ATOM 2587 O O . ARG A 1 316 ? -26.872 -11.618 -3.712 1.00 94.19 316 ARG A O 1
ATOM 2594 N N . ASN A 1 317 ? -27.634 -10.217 -2.158 1.00 92.56 317 ASN A N 1
ATOM 2595 C CA . ASN A 1 317 ? -26.737 -9.109 -2.506 1.00 92.56 317 ASN A CA 1
ATOM 2596 C C . ASN A 1 317 ? -25.970 -8.565 -1.281 1.00 92.56 317 ASN A C 1
ATOM 2598 O O . ASN A 1 317 ? -26.125 -7.397 -0.902 1.00 92.56 317 ASN A O 1
ATOM 2602 N N . PRO A 1 318 ? -25.159 -9.406 -0.614 1.00 93.88 318 PRO A N 1
ATOM 2603 C CA . PRO A 1 318 ? -24.390 -9.008 0.561 1.00 93.88 318 PRO A CA 1
ATOM 2604 C C . PRO A 1 318 ? -23.445 -7.839 0.254 1.00 93.88 318 PRO A C 1
ATOM 2606 O O . PRO A 1 318 ? -22.876 -7.747 -0.838 1.00 93.88 318 PRO A O 1
ATOM 2609 N N . ASN A 1 319 ? -23.229 -6.962 1.242 1.00 91.88 319 ASN A N 1
ATOM 2610 C CA . ASN A 1 319 ? -22.170 -5.954 1.167 1.00 91.88 319 ASN A CA 1
ATOM 2611 C C . ASN A 1 319 ? -20.805 -6.600 1.444 1.00 91.88 319 ASN A C 1
ATOM 2613 O O . ASN A 1 319 ? -20.344 -6.628 2.582 1.00 91.88 319 ASN A O 1
ATOM 2617 N N . SER A 1 320 ? -20.196 -7.142 0.399 1.00 92.81 320 SER A N 1
ATOM 2618 C CA . SER A 1 320 ? -18.944 -7.906 0.431 1.00 92.81 320 SER A CA 1
ATOM 2619 C C . SER A 1 320 ? -17.735 -7.125 -0.093 1.00 92.81 320 SER A C 1
ATOM 2621 O O . SER A 1 320 ? -16.629 -7.658 -0.140 1.00 92.81 320 SER A O 1
ATOM 2623 N N . THR A 1 321 ? -17.929 -5.869 -0.498 1.00 92.06 321 THR A N 1
ATOM 2624 C CA . THR A 1 321 ? -16.899 -5.057 -1.152 1.00 92.06 321 THR A CA 1
ATOM 2625 C C . THR A 1 321 ? -16.988 -3.605 -0.708 1.00 92.06 321 THR A C 1
ATOM 2627 O O . THR A 1 321 ? -18.081 -3.031 -0.781 1.00 92.06 321 THR A O 1
ATOM 2630 N N . ASP A 1 322 ? -15.854 -2.984 -0.396 1.00 86.56 322 ASP A N 1
ATOM 2631 C CA . ASP A 1 322 ? -15.766 -1.540 -0.176 1.00 86.56 322 ASP A CA 1
ATOM 2632 C C . ASP A 1 322 ? -14.781 -0.912 -1.170 1.00 86.56 322 ASP A C 1
ATOM 2634 O O . ASP A 1 322 ? -13.707 -1.452 -1.437 1.00 86.56 322 ASP A O 1
ATOM 2638 N N . ILE A 1 323 ? -15.157 0.238 -1.736 1.00 83.62 323 ILE A N 1
ATOM 2639 C CA . ILE A 1 323 ? -14.273 1.046 -2.583 1.00 83.62 323 ILE A CA 1
ATOM 2640 C C . ILE A 1 323 ? -13.863 2.277 -1.802 1.00 83.62 323 ILE A C 1
ATOM 2642 O O . ILE A 1 323 ? -14.713 3.047 -1.345 1.00 83.62 323 ILE A O 1
ATOM 2646 N N . HIS A 1 324 ? -12.557 2.478 -1.697 1.00 76.38 324 HIS A N 1
ATOM 2647 C CA . HIS A 1 324 ? -11.997 3.652 -1.061 1.00 76.38 324 HIS A CA 1
ATOM 2648 C C . HIS A 1 324 ? -11.736 4.719 -2.124 1.00 76.38 324 HIS A C 1
ATOM 2650 O O . HIS A 1 324 ? -11.030 4.448 -3.100 1.00 76.38 324 HIS A O 1
ATOM 2656 N N . PRO A 1 325 ? -12.313 5.925 -1.978 1.00 66.81 325 PRO A N 1
ATOM 2657 C CA . PRO A 1 325 ? -11.996 7.016 -2.879 1.00 66.81 325 PRO A CA 1
ATOM 2658 C C . PRO A 1 325 ? -10.509 7.351 -2.740 1.00 66.81 325 PRO A C 1
ATOM 2660 O O . PRO A 1 325 ? -10.029 7.633 -1.645 1.00 66.81 325 PRO A O 1
ATOM 2663 N N . ILE A 1 326 ? -9.797 7.311 -3.863 1.00 70.06 326 ILE A N 1
ATOM 2664 C CA . ILE A 1 326 ? -8.386 7.703 -3.955 1.00 70.06 326 ILE A CA 1
ATOM 2665 C C . ILE A 1 326 ? -8.240 9.220 -4.231 1.00 70.06 326 ILE A C 1
ATOM 2667 O O . ILE A 1 326 ? -7.157 9.793 -4.176 1.00 70.06 326 ILE A O 1
ATOM 2671 N N . GLN A 1 327 ? -9.356 9.907 -4.479 1.00 60.50 327 GLN A N 1
ATOM 2672 C CA . GLN A 1 327 ? -9.401 11.350 -4.704 1.00 60.50 327 GLN A CA 1
ATOM 2673 C C . GLN A 1 327 ? -9.098 12.126 -3.416 1.00 60.50 327 GLN A C 1
ATOM 2675 O O . GLN A 1 327 ? -9.576 11.763 -2.342 1.00 60.50 327 GLN A O 1
ATOM 2680 N N . ASN A 1 328 ? -8.363 13.234 -3.549 1.00 55.44 328 ASN A N 1
ATOM 2681 C CA . ASN A 1 328 ? -8.019 14.147 -2.452 1.00 55.44 328 ASN A CA 1
ATOM 2682 C C . ASN A 1 328 ? -7.217 13.481 -1.316 1.00 55.44 328 ASN A C 1
ATOM 2684 O O . ASN A 1 328 ? -7.372 13.830 -0.146 1.00 55.44 328 ASN A O 1
ATOM 2688 N N . LEU A 1 329 ? -6.377 12.498 -1.653 1.00 61.19 329 LEU A N 1
ATOM 2689 C CA . LEU A 1 329 ? -5.360 11.978 -0.746 1.00 61.19 329 LEU A CA 1
ATOM 2690 C C . LEU A 1 329 ? -4.071 12.787 -0.917 1.00 61.19 329 LEU A C 1
ATOM 2692 O O . LEU A 1 329 ? -3.600 12.953 -2.038 1.00 61.19 329 LEU A O 1
ATOM 2696 N N . ASN A 1 330 ? -3.469 13.219 0.195 1.00 58.06 330 ASN A N 1
ATOM 2697 C CA . ASN A 1 330 ? -2.153 13.875 0.179 1.00 58.06 330 ASN A CA 1
ATOM 2698 C C . ASN A 1 330 ? -1.054 12.913 -0.322 1.00 58.06 330 ASN A C 1
ATOM 2700 O O . ASN A 1 330 ? -0.055 13.340 -0.884 1.00 58.06 330 ASN A O 1
ATOM 2704 N N . SER A 1 331 ? -1.256 11.599 -0.146 1.00 66.19 331 SER A N 1
ATOM 2705 C CA . SER A 1 331 ? -0.469 10.552 -0.801 1.00 66.19 331 SER A CA 1
ATOM 2706 C C . SER A 1 331 ? -1.279 9.262 -0.936 1.00 66.19 331 SER A C 1
ATOM 2708 O O . SER A 1 331 ? -1.643 8.629 0.064 1.00 66.19 331 SER A O 1
ATOM 2710 N N . ILE A 1 332 ? -1.548 8.851 -2.177 1.00 72.19 332 ILE A N 1
ATOM 2711 C CA . ILE A 1 332 ? -2.196 7.567 -2.495 1.00 72.19 332 ILE A CA 1
ATOM 2712 C C . ILE A 1 332 ? -1.297 6.420 -2.032 1.00 72.19 332 ILE A C 1
ATOM 2714 O O . ILE A 1 332 ? -1.748 5.454 -1.414 1.00 72.19 332 ILE A O 1
ATOM 2718 N N . THR A 1 333 ? -0.003 6.584 -2.279 1.00 72.69 333 THR A N 1
ATOM 2719 C CA . THR A 1 333 ? 1.075 5.666 -1.935 1.00 72.69 333 THR A CA 1
ATOM 2720 C C . THR A 1 333 ? 1.077 5.307 -0.450 1.00 72.69 333 THR A C 1
ATOM 2722 O O . THR A 1 333 ? 0.954 4.129 -0.108 1.00 72.69 333 THR A O 1
ATOM 2725 N N . SER A 1 334 ? 1.096 6.294 0.454 1.00 71.50 334 SER A N 1
ATOM 2726 C CA . SER A 1 334 ? 1.065 6.033 1.903 1.00 71.50 334 SER A CA 1
ATOM 2727 C C . SER A 1 334 ? -0.202 5.301 2.347 1.00 71.50 334 SER A C 1
ATOM 2729 O O . SER A 1 334 ? -0.146 4.420 3.210 1.00 71.50 334 SER A O 1
ATOM 2731 N N . TYR A 1 335 ? -1.348 5.649 1.753 1.00 75.62 335 TYR A N 1
ATOM 2732 C CA . TYR A 1 335 ? -2.617 4.993 2.049 1.00 75.62 335 TYR A CA 1
ATOM 2733 C C . TYR A 1 335 ? -2.581 3.515 1.645 1.00 75.62 335 TYR A C 1
ATOM 2735 O O . TYR A 1 335 ? -2.843 2.652 2.480 1.00 75.62 335 TYR A O 1
ATOM 2743 N N . VAL A 1 336 ? -2.192 3.210 0.405 1.00 79.44 336 VAL A N 1
ATOM 2744 C CA . VAL A 1 336 ? -2.138 1.837 -0.120 1.00 79.44 336 VAL A CA 1
ATOM 2745 C C . VAL A 1 336 ? -1.106 0.996 0.636 1.00 79.44 336 VAL A C 1
ATOM 2747 O O . VAL A 1 336 ? -1.413 -0.114 1.079 1.00 79.44 336 VAL A O 1
ATOM 2750 N N . ILE A 1 337 ? 0.100 1.525 0.859 1.00 82.00 337 ILE A N 1
ATOM 2751 C CA . ILE A 1 337 ? 1.194 0.800 1.526 1.00 82.00 337 ILE A CA 1
ATOM 2752 C C . ILE A 1 337 ? 0.815 0.387 2.942 1.00 82.00 337 ILE A C 1
ATOM 2754 O O . ILE A 1 337 ? 1.148 -0.730 3.354 1.00 82.00 337 ILE A O 1
ATOM 2758 N N . LYS A 1 338 ? 0.065 1.223 3.670 1.00 82.38 338 LYS A N 1
ATOM 2759 C CA . LYS A 1 338 ? -0.442 0.892 5.009 1.00 82.38 338 LYS A CA 1
ATOM 2760 C C . LYS A 1 338 ? -1.201 -0.439 5.025 1.00 82.38 338 LYS A C 1
ATOM 2762 O O . LYS A 1 338 ? -1.016 -1.231 5.949 1.00 82.38 338 LYS A O 1
ATOM 2767 N N . TYR A 1 339 ? -2.024 -0.698 4.010 1.00 81.69 339 TYR A N 1
ATOM 2768 C CA . TYR A 1 339 ? -2.814 -1.929 3.907 1.00 81.69 339 TYR A CA 1
ATOM 2769 C C . TYR A 1 339 ? -2.049 -3.071 3.233 1.00 81.69 339 TYR A C 1
ATOM 2771 O O . TYR A 1 339 ? -2.142 -4.223 3.662 1.00 81.69 339 TYR A O 1
ATOM 2779 N N . CYS A 1 340 ? -1.253 -2.778 2.205 1.00 83.19 340 CYS A N 1
ATOM 2780 C CA . CYS A 1 340 ? -0.522 -3.795 1.446 1.00 83.19 340 CYS A CA 1
ATOM 2781 C C . CYS A 1 340 ? 0.678 -4.367 2.209 1.00 83.19 340 CYS A C 1
ATOM 2783 O O . CYS A 1 340 ? 1.099 -5.491 1.938 1.00 83.19 340 CYS A O 1
ATOM 2785 N N . THR A 1 341 ? 1.214 -3.618 3.173 1.00 82.25 341 THR A N 1
ATOM 2786 C CA . THR A 1 341 ? 2.426 -3.988 3.908 1.00 82.25 341 THR A CA 1
ATOM 2787 C C . THR A 1 341 ? 2.217 -4.155 5.413 1.00 82.25 341 THR A C 1
ATOM 2789 O O . THR A 1 341 ? 3.192 -4.200 6.168 1.00 82.25 341 THR A O 1
ATOM 2792 N N . LYS A 1 342 ? 0.967 -4.246 5.882 1.00 82.38 342 LYS A N 1
ATOM 2793 C CA . LYS A 1 342 ? 0.644 -4.391 7.308 1.00 82.38 342 LYS A CA 1
ATOM 2794 C C . LYS A 1 342 ? 1.453 -5.535 7.942 1.00 82.38 342 LYS A C 1
ATOM 2796 O O . LYS A 1 342 ? 1.494 -6.641 7.403 1.00 82.38 342 LYS A O 1
ATOM 2801 N N . LYS A 1 343 ? 2.113 -5.253 9.071 1.00 81.38 343 LYS A N 1
ATOM 2802 C CA . LYS A 1 343 ? 2.794 -6.286 9.860 1.00 81.38 343 LYS A CA 1
ATOM 2803 C C . LYS A 1 343 ? 1.747 -7.069 10.666 1.00 81.38 343 LYS A C 1
ATOM 2805 O O . LYS A 1 343 ? 0.823 -6.428 11.176 1.00 81.38 343 LYS A O 1
ATOM 2810 N N . PRO A 1 344 ? 1.868 -8.400 10.764 1.00 81.12 344 PRO A N 1
ATOM 2811 C CA . PRO A 1 344 ? 1.092 -9.157 11.738 1.00 81.12 344 PRO A CA 1
ATOM 2812 C C . PRO A 1 344 ? 1.461 -8.704 13.156 1.00 81.12 344 PRO A C 1
ATOM 2814 O O . PRO A 1 344 ? 2.567 -8.198 13.381 1.00 81.12 344 PRO A O 1
ATOM 2817 N N . LYS A 1 345 ? 0.526 -8.837 14.092 1.00 86.00 345 LYS A N 1
ATOM 2818 C CA . LYS A 1 345 ? 0.750 -8.488 15.493 1.00 86.00 345 LYS A CA 1
ATOM 2819 C C . LYS A 1 345 ? 1.285 -9.710 16.229 1.00 86.00 345 LYS A C 1
ATOM 2821 O O . LYS A 1 345 ? 0.580 -10.708 16.351 1.00 86.00 345 LYS A O 1
ATOM 2826 N N . GLU A 1 346 ? 2.541 -9.635 16.658 1.00 86.81 346 GLU A N 1
ATOM 2827 C CA . GLU A 1 346 ? 3.165 -10.667 17.492 1.00 86.81 346 GLU A CA 1
ATOM 2828 C C . GLU A 1 346 ? 2.453 -10.720 18.844 1.00 86.81 346 GLU A C 1
ATOM 2830 O O . GLU A 1 346 ? 2.127 -9.681 19.427 1.00 86.81 346 GLU A O 1
ATOM 2835 N N . ILE A 1 347 ? 2.174 -11.935 19.308 1.00 86.88 347 ILE A N 1
ATOM 2836 C CA . ILE A 1 347 ? 1.684 -12.177 20.659 1.00 86.88 347 ILE A CA 1
ATOM 2837 C C . ILE A 1 347 ? 2.849 -11.858 21.601 1.00 86.88 347 ILE A C 1
ATOM 2839 O O . ILE A 1 347 ? 3.942 -12.392 21.393 1.00 86.88 347 ILE A O 1
ATOM 2843 N N . PRO A 1 348 ? 2.656 -10.980 22.601 1.00 89.69 348 PRO A N 1
ATOM 2844 C CA . PRO A 1 348 ? 3.711 -10.679 23.556 1.00 89.69 348 PRO A CA 1
ATOM 2845 C C . PRO A 1 348 ? 4.112 -11.945 24.321 1.00 89.69 348 PRO A C 1
ATOM 2847 O O . PRO A 1 348 ? 3.282 -12.820 24.578 1.00 89.69 348 PRO A O 1
ATOM 2850 N N . LEU A 1 349 ? 5.393 -12.028 24.680 1.00 90.50 349 LEU A N 1
ATOM 2851 C CA . LEU A 1 349 ? 5.894 -13.068 25.574 1.00 90.50 349 LEU A CA 1
ATOM 2852 C C . LEU A 1 349 ? 5.171 -12.997 26.924 1.00 90.50 349 LEU A C 1
ATOM 2854 O O . LEU A 1 349 ? 4.669 -11.941 27.313 1.00 90.50 349 LEU A O 1
ATOM 2858 N N . LYS A 1 350 ? 5.140 -14.120 27.645 1.00 90.69 350 LYS A N 1
ATOM 2859 C CA . LYS A 1 350 ? 4.686 -14.122 29.040 1.00 90.69 350 LYS A CA 1
ATOM 2860 C C . LYS A 1 350 ? 5.637 -13.276 29.892 1.00 90.69 350 LYS A C 1
ATOM 2862 O O . LYS A 1 350 ? 6.816 -13.169 29.570 1.00 90.69 350 LYS A O 1
ATOM 2867 N N . ASP A 1 351 ? 5.153 -12.745 31.012 1.00 91.69 351 ASP A N 1
ATOM 2868 C CA . ASP A 1 351 ? 5.949 -11.884 31.906 1.00 91.69 351 ASP A CA 1
ATOM 2869 C C . ASP A 1 351 ? 7.234 -12.563 32.414 1.00 91.69 351 ASP A C 1
ATOM 2871 O O . ASP A 1 351 ? 8.236 -11.913 32.707 1.00 91.69 351 ASP A O 1
ATOM 2875 N N . ASN A 1 352 ? 7.223 -13.895 32.484 1.00 91.81 352 ASN A N 1
ATOM 2876 C CA . ASN A 1 352 ? 8.355 -14.708 32.899 1.00 91.81 352 ASN A CA 1
ATOM 2877 C C . ASN A 1 352 ? 9.258 -15.156 31.737 1.00 91.81 352 ASN A C 1
ATOM 2879 O O . ASN A 1 352 ? 10.073 -16.061 31.917 1.00 91.81 352 ASN A O 1
ATOM 2883 N N . GLN A 1 353 ? 9.113 -14.551 30.556 1.00 91.88 353 GLN A N 1
ATOM 2884 C CA . GLN A 1 353 ? 9.857 -14.907 29.355 1.00 91.88 353 GLN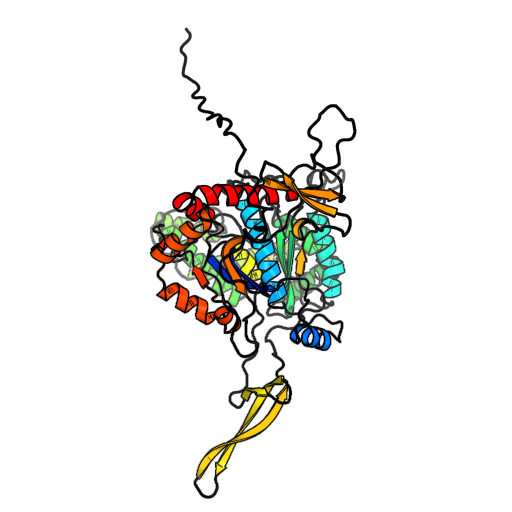 A CA 1
ATOM 2885 C C . GLN A 1 353 ? 10.657 -13.736 28.768 1.00 91.88 353 GLN A C 1
ATOM 2887 O O . GLN A 1 353 ? 10.260 -12.578 28.862 1.00 91.88 353 GLN A O 1
ATOM 2892 N N . GLU A 1 354 ? 11.793 -14.035 28.136 1.00 92.38 354 GLU A N 1
ATOM 2893 C CA . GLU A 1 354 ? 12.689 -13.038 27.530 1.00 92.38 354 GLU A CA 1
ATOM 2894 C C . GLU A 1 354 ? 13.372 -13.611 26.284 1.00 92.38 354 GLU A C 1
ATOM 2896 O O . GLU A 1 354 ? 13.724 -14.784 26.269 1.00 92.38 354 GLU A O 1
ATOM 2901 N N . ILE A 1 355 ? 13.603 -12.809 25.242 1.00 91.25 355 ILE A N 1
ATOM 2902 C CA . ILE A 1 355 ? 14.385 -13.256 24.080 1.00 91.25 355 ILE A CA 1
ATOM 2903 C C . ILE A 1 355 ? 15.853 -12.896 24.286 1.00 91.25 355 ILE A C 1
ATOM 2905 O O . ILE A 1 355 ? 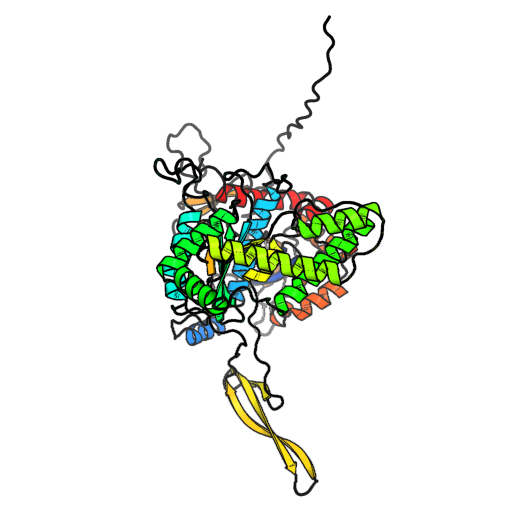16.177 -11.726 24.487 1.00 91.25 355 ILE A O 1
ATOM 2909 N N . LYS A 1 356 ? 16.739 -13.886 24.169 1.00 90.81 356 LYS A N 1
ATOM 2910 C CA . LYS A 1 356 ? 18.194 -13.681 24.135 1.00 90.81 356 LYS A CA 1
ATOM 2911 C C . LYS A 1 356 ? 18.803 -14.432 22.953 1.00 90.81 356 LYS A C 1
ATOM 2913 O O . LYS A 1 356 ? 18.319 -15.498 22.569 1.00 90.81 356 LYS A O 1
ATOM 2918 N N . TYR A 1 357 ? 19.867 -13.877 22.375 1.00 86.62 357 TYR A N 1
ATOM 2919 C CA . TYR A 1 357 ? 20.628 -14.554 21.329 1.00 86.62 357 TYR A CA 1
ATOM 2920 C C . TYR A 1 357 ? 21.506 -15.639 21.956 1.00 86.62 357 TYR A C 1
ATOM 2922 O O . TYR A 1 357 ? 22.304 -15.362 22.849 1.00 86.62 357 TYR A O 1
ATOM 2930 N N . ASN A 1 358 ? 21.352 -16.876 21.493 1.00 88.44 358 ASN A N 1
ATOM 2931 C CA . ASN A 1 358 ? 22.163 -18.002 21.926 1.00 88.44 358 ASN A CA 1
ATOM 2932 C C . ASN A 1 358 ? 23.340 -18.179 20.953 1.00 88.44 358 ASN A C 1
ATOM 2934 O O . ASN A 1 358 ? 23.134 -18.539 19.791 1.00 88.44 358 ASN A O 1
ATOM 2938 N N . GLU A 1 359 ? 24.565 -17.933 21.423 1.00 86.81 359 GLU A N 1
ATOM 2939 C CA . GLU A 1 359 ? 25.790 -18.008 20.610 1.00 86.81 359 GLU A CA 1
ATOM 2940 C C . GLU A 1 359 ? 26.056 -19.415 20.054 1.00 86.81 359 GLU A C 1
ATOM 2942 O O . GLU A 1 359 ? 26.455 -19.562 18.897 1.00 86.81 359 GLU A O 1
ATOM 2947 N N . SER A 1 360 ? 25.775 -20.463 20.836 1.00 84.75 360 SER A N 1
ATOM 2948 C CA . SER A 1 360 ? 25.985 -21.858 20.430 1.00 84.75 360 SER A CA 1
ATOM 2949 C C . SER A 1 360 ? 25.050 -22.267 19.293 1.00 84.75 360 SER A C 1
ATOM 2951 O O . SER A 1 360 ? 25.470 -22.925 18.342 1.00 84.75 360 SER A O 1
ATOM 2953 N N . LEU A 1 361 ? 23.785 -21.845 19.361 1.00 80.31 361 LEU A N 1
ATOM 2954 C CA . LEU A 1 361 ? 22.783 -22.125 18.328 1.00 80.31 361 LEU A CA 1
ATOM 2955 C C . LEU A 1 361 ? 22.779 -21.089 17.199 1.00 80.31 361 LEU A C 1
ATOM 2957 O O . LEU A 1 361 ? 22.120 -21.307 16.179 1.00 80.31 361 LEU A O 1
ATOM 2961 N N . ARG A 1 362 ? 23.488 -19.968 17.385 1.00 80.62 362 ARG A N 1
ATOM 2962 C CA . ARG A 1 362 ? 23.480 -18.777 16.522 1.00 80.62 362 ARG A CA 1
ATOM 2963 C C . ARG A 1 362 ? 22.066 -18.294 16.189 1.00 80.62 362 ARG A C 1
ATOM 2965 O O . ARG A 1 362 ? 21.751 -17.977 15.037 1.00 80.62 362 ARG A O 1
ATOM 2972 N N . ARG A 1 363 ? 21.180 -18.319 17.188 1.00 78.50 363 ARG A N 1
ATOM 2973 C CA . ARG A 1 363 ? 19.740 -18.057 17.035 1.00 78.50 363 ARG A CA 1
ATOM 2974 C C . ARG A 1 363 ? 19.157 -17.388 18.268 1.00 78.50 363 ARG A C 1
ATOM 2976 O O . ARG A 1 363 ? 19.574 -17.662 19.389 1.00 78.50 363 ARG A O 1
ATOM 2983 N N . ASP A 1 364 ? 18.126 -16.584 18.045 1.00 84.75 364 ASP A N 1
ATOM 2984 C CA . ASP A 1 364 ? 17.291 -16.049 19.117 1.00 84.75 364 ASP A CA 1
ATOM 2985 C C . ASP A 1 364 ? 16.509 -17.188 19.789 1.00 84.75 364 ASP A C 1
ATOM 2987 O O . ASP A 1 364 ? 15.895 -18.018 19.109 1.00 84.75 364 ASP A O 1
ATOM 2991 N N . CYS A 1 365 ? 16.542 -17.231 21.120 1.00 88.94 365 CYS A N 1
ATOM 2992 C CA . CYS A 1 365 ? 15.852 -18.217 21.952 1.00 88.94 365 CYS A CA 1
ATOM 2993 C C . CYS A 1 365 ? 14.984 -17.515 23.003 1.00 88.94 365 CYS A C 1
ATOM 2995 O O . CYS A 1 365 ? 15.322 -16.425 23.470 1.00 88.94 365 CYS A O 1
ATOM 2997 N N . VAL A 1 366 ? 13.862 -18.136 23.372 1.00 92.50 366 VAL A N 1
ATOM 2998 C CA . VAL A 1 366 ? 12.979 -17.668 24.446 1.00 92.50 366 VAL A CA 1
ATOM 2999 C C . VAL A 1 366 ? 13.398 -18.300 25.763 1.00 92.50 366 VAL A C 1
ATOM 3001 O O . VAL A 1 366 ? 13.155 -19.475 26.013 1.00 92.50 366 VAL A O 1
ATOM 3004 N N . TYR A 1 367 ? 13.995 -17.447 26.579 1.00 93.38 367 TYR A N 1
ATOM 3005 C CA . TYR A 1 367 ? 14.260 -17.503 28.006 1.00 93.38 367 TYR A CA 1
ATOM 3006 C C . TYR A 1 367 ? 12.994 -17.773 28.812 1.00 93.38 367 TYR A C 1
ATOM 3008 O O . TYR A 1 367 ? 12.141 -16.900 28.753 1.00 93.38 367 TYR A O 1
ATOM 3016 N N . THR A 1 368 ? 12.827 -18.872 29.556 1.00 94.56 368 THR A N 1
ATOM 3017 C CA . THR A 1 368 ? 11.751 -18.984 30.563 1.00 94.56 368 THR A CA 1
ATOM 3018 C C . THR A 1 368 ? 12.347 -19.005 31.963 1.00 94.56 368 THR A C 1
ATOM 3020 O O . THR A 1 368 ? 13.299 -19.738 32.233 1.00 94.56 368 THR A O 1
ATOM 3023 N N . TYR A 1 369 ? 11.773 -18.199 32.854 1.00 93.19 369 TYR A N 1
ATOM 3024 C CA . TYR A 1 369 ? 12.236 -18.056 34.227 1.00 93.19 369 TYR A CA 1
ATOM 3025 C C . TYR A 1 369 ? 11.128 -18.352 35.229 1.00 93.19 369 TYR A C 1
ATOM 3027 O O . TYR A 1 369 ? 9.945 -18.143 34.955 1.00 93.19 369 TYR A O 1
ATOM 3035 N N . GLU A 1 370 ? 11.532 -18.761 36.419 1.00 91.31 370 GLU A N 1
ATOM 3036 C CA . GLU A 1 370 ? 10.672 -18.868 37.590 1.00 91.31 370 GLU A CA 1
ATOM 3037 C C . GLU A 1 370 ? 11.244 -18.019 38.718 1.00 91.31 370 GLU A C 1
ATOM 3039 O O . GLU A 1 370 ? 12.453 -17.792 38.803 1.00 91.31 370 GLU A O 1
ATOM 3044 N N . VAL A 1 371 ? 10.354 -17.503 39.563 1.00 87.69 371 VAL A N 1
ATOM 3045 C CA . VAL A 1 371 ? 10.751 -16.777 40.765 1.00 87.69 371 VAL A CA 1
ATOM 3046 C C . VAL A 1 371 ? 10.805 -17.787 41.898 1.00 87.69 371 VAL A C 1
ATOM 3048 O O . VAL A 1 371 ? 9.772 -18.317 42.303 1.00 87.69 371 VAL A O 1
ATOM 3051 N N . ILE A 1 372 ? 12.006 -18.053 42.390 1.00 86.81 372 ILE A N 1
ATOM 3052 C CA . ILE A 1 372 ? 12.243 -18.947 43.517 1.00 86.81 372 ILE A CA 1
ATOM 3053 C C . ILE A 1 372 ? 12.536 -18.080 44.732 1.00 86.81 372 ILE A C 1
ATOM 3055 O O . ILE A 1 372 ? 13.258 -17.088 44.640 1.00 86.81 372 ILE A O 1
ATOM 3059 N N . LYS A 1 373 ? 11.938 -18.424 45.868 1.00 83.25 373 LYS A N 1
ATOM 3060 C CA . LYS A 1 373 ? 12.268 -17.798 47.141 1.00 83.25 373 LYS A CA 1
ATOM 3061 C C . LYS A 1 373 ? 13.432 -18.571 47.748 1.00 83.25 373 LYS A C 1
ATOM 3063 O O . LYS A 1 373 ? 13.336 -19.781 47.900 1.00 83.25 373 LYS A O 1
ATOM 3068 N N . ASP A 1 374 ? 14.515 -17.876 48.052 1.00 79.44 374 ASP A N 1
ATOM 3069 C CA . ASP A 1 374 ? 15.627 -18.441 48.805 1.00 79.44 374 ASP A CA 1
ATOM 3070 C C . ASP A 1 374 ? 15.166 -18.703 50.249 1.00 79.44 374 ASP A C 1
ATOM 3072 O O . ASP A 1 374 ? 14.710 -17.788 50.943 1.00 79.44 374 ASP A O 1
ATOM 3076 N N . ASP A 1 375 ? 15.252 -19.960 50.682 1.00 78.69 375 ASP A N 1
ATOM 3077 C CA . ASP A 1 375 ? 14.781 -20.418 51.992 1.00 78.69 375 ASP A CA 1
ATOM 3078 C C . ASP A 1 375 ? 15.617 -19.870 53.164 1.00 78.69 375 ASP A C 1
ATOM 3080 O O . ASP A 1 375 ? 15.119 -19.790 54.287 1.00 78.69 375 ASP A O 1
ATOM 3084 N N . LEU A 1 376 ? 16.864 -19.450 52.916 1.00 74.75 376 LEU A N 1
ATOM 3085 C CA . LEU A 1 376 ? 17.779 -18.907 53.926 1.00 74.75 376 LEU A CA 1
ATOM 3086 C C . LEU A 1 376 ? 17.709 -17.380 54.009 1.00 74.75 376 LEU A C 1
ATOM 3088 O O . LEU A 1 376 ? 17.814 -16.815 55.097 1.00 74.75 376 LEU A O 1
ATOM 3092 N N . THR A 1 377 ? 17.536 -16.698 52.874 1.00 77.56 377 THR A N 1
ATOM 3093 C CA . THR A 1 377 ? 17.573 -15.222 52.816 1.00 77.56 377 THR A CA 1
ATOM 3094 C C . THR A 1 377 ? 16.199 -14.575 52.641 1.00 77.56 377 THR A C 1
ATOM 3096 O O . THR A 1 377 ? 16.059 -13.359 52.788 1.00 77.56 377 THR A O 1
ATOM 3099 N N . GLY A 1 378 ? 15.167 -15.359 52.310 1.00 77.69 378 GLY A N 1
ATOM 3100 C CA . GLY A 1 378 ? 13.818 -14.877 52.002 1.00 77.69 378 GLY A CA 1
ATOM 3101 C C . GLY A 1 378 ? 13.720 -14.066 50.705 1.00 77.69 378 GLY A C 1
ATOM 3102 O O . GLY A 1 378 ? 12.642 -13.553 50.387 1.00 77.69 378 GLY A O 1
ATOM 3103 N N . LYS A 1 379 ? 14.824 -13.937 49.961 1.00 79.88 379 LYS A N 1
ATOM 3104 C CA . LYS A 1 379 ? 14.940 -13.119 48.756 1.00 79.88 379 LYS A CA 1
ATOM 3105 C C . LYS A 1 379 ? 14.349 -13.854 47.554 1.00 79.88 379 LYS A C 1
ATOM 3107 O O . LYS A 1 379 ? 14.503 -15.060 47.406 1.00 79.88 379 LYS A O 1
ATOM 3112 N N . LEU A 1 380 ? 13.656 -13.114 46.692 1.00 82.12 380 LEU A N 1
ATOM 3113 C CA . LEU A 1 380 ? 13.133 -13.640 45.434 1.00 82.12 380 LEU A CA 1
ATOM 3114 C C . LEU A 1 380 ? 14.236 -13.603 44.373 1.00 82.12 380 LEU A C 1
ATOM 3116 O O . LEU A 1 380 ? 14.728 -12.525 44.029 1.00 82.12 380 LEU A O 1
ATOM 3120 N N . GLU A 1 381 ? 14.596 -14.762 43.837 1.00 83.38 381 GLU A N 1
ATOM 3121 C CA . GLU A 1 381 ? 15.570 -14.914 42.761 1.00 83.38 381 GLU A CA 1
ATOM 3122 C C . GLU A 1 381 ? 14.907 -15.417 41.480 1.00 83.38 381 GLU A C 1
ATOM 3124 O O . GLU A 1 381 ? 14.048 -16.297 41.488 1.00 83.38 381 GLU A O 1
ATOM 3129 N N . LYS A 1 382 ? 15.310 -14.840 40.345 1.00 86.44 382 LYS A N 1
ATOM 3130 C CA . LYS A 1 382 ? 14.823 -15.226 39.020 1.00 86.44 382 LYS A CA 1
ATOM 3131 C C . LYS A 1 382 ? 15.734 -16.324 38.468 1.00 86.44 382 LYS A C 1
ATOM 3133 O O . LYS A 1 382 ? 16.833 -16.025 38.005 1.00 86.44 382 LYS A O 1
ATOM 3138 N N . LYS A 1 383 ? 15.283 -17.579 38.500 1.00 89.00 383 LYS A N 1
ATOM 3139 C CA . LYS A 1 383 ? 16.036 -18.732 37.987 1.00 89.00 383 LYS A CA 1
ATOM 3140 C C . LYS A 1 383 ? 15.571 -19.091 36.582 1.00 89.00 383 LYS A C 1
ATOM 3142 O O . LYS A 1 383 ? 14.375 -19.178 36.322 1.00 89.00 383 LYS A O 1
ATOM 3147 N N . GLU A 1 384 ? 16.515 -19.298 35.671 1.00 90.75 384 GLU A N 1
ATOM 3148 C CA . GLU A 1 384 ? 16.233 -19.859 34.349 1.00 90.75 384 GLU A CA 1
ATOM 3149 C C . GLU A 1 384 ? 15.829 -21.330 34.488 1.00 90.75 384 GLU A C 1
ATOM 3151 O O . GLU A 1 384 ? 16.547 -22.118 35.104 1.00 90.75 384 GLU A O 1
ATOM 3156 N N . VAL A 1 385 ? 14.680 -21.692 33.923 1.00 92.31 385 VAL A N 1
ATOM 3157 C CA . VAL A 1 385 ? 14.141 -23.062 33.986 1.00 92.31 385 VAL A CA 1
ATOM 3158 C C . VAL A 1 385 ? 14.142 -23.768 32.634 1.00 92.31 385 VAL A C 1
ATOM 3160 O O . VAL A 1 385 ? 13.944 -24.978 32.566 1.00 92.31 385 VAL A O 1
ATOM 3163 N N . GLY A 1 386 ? 14.399 -23.037 31.550 1.00 91.06 386 GLY A N 1
ATOM 3164 C CA . GLY A 1 386 ? 14.577 -23.615 30.225 1.00 91.06 386 GLY A CA 1
ATOM 3165 C C . GLY A 1 386 ? 14.532 -22.578 29.113 1.00 91.06 386 GLY A C 1
ATOM 3166 O O . GLY A 1 386 ? 14.192 -21.413 29.335 1.00 91.06 386 GLY A O 1
ATOM 3167 N N . PHE A 1 387 ? 14.838 -23.028 27.898 1.00 91.62 387 PHE A N 1
ATOM 3168 C CA . PHE A 1 387 ? 14.749 -22.215 26.694 1.00 91.62 387 PHE A CA 1
ATOM 3169 C C . PHE A 1 387 ? 14.264 -23.027 25.490 1.00 91.62 387 PHE A C 1
ATOM 3171 O O . PHE A 1 387 ? 14.433 -24.243 25.434 1.00 91.62 387 PHE A O 1
ATOM 3178 N N . ASP A 1 388 ? 13.689 -22.337 24.508 1.00 90.00 388 ASP A N 1
ATOM 3179 C CA . ASP A 1 388 ? 13.339 -22.898 23.197 1.00 90.00 388 ASP A CA 1
ATOM 3180 C C . ASP A 1 388 ? 13.721 -21.905 22.087 1.00 90.00 388 ASP A C 1
ATOM 3182 O O . ASP A 1 388 ? 13.879 -20.706 22.333 1.00 90.00 388 ASP A O 1
ATOM 3186 N N . ILE A 1 389 ? 13.877 -22.380 20.851 1.00 86.75 389 ILE A N 1
ATOM 3187 C CA . ILE A 1 389 ? 14.152 -21.533 19.687 1.00 86.75 389 ILE A CA 1
ATOM 3188 C C . ILE A 1 389 ? 13.001 -20.540 19.518 1.00 86.75 389 ILE A C 1
ATOM 3190 O O . ILE A 1 389 ? 11.836 -20.933 19.414 1.00 86.75 389 ILE A O 1
ATOM 3194 N N . TYR A 1 390 ? 13.324 -19.251 19.407 1.00 84.44 390 TYR A N 1
ATOM 3195 C CA . TYR A 1 390 ? 12.305 -18.229 19.226 1.00 84.44 390 TYR A CA 1
ATOM 3196 C C . TYR A 1 390 ? 11.581 -18.415 17.893 1.00 84.44 390 TYR A C 1
ATOM 3198 O O . TYR A 1 390 ? 12.163 -18.332 16.807 1.00 84.44 390 TYR A O 1
ATOM 3206 N N . ARG A 1 391 ? 10.272 -18.652 17.985 1.00 82.19 391 ARG A N 1
ATOM 3207 C CA . ARG A 1 391 ? 9.351 -18.679 16.851 1.00 82.19 391 ARG A CA 1
ATOM 3208 C C . ARG A 1 391 ? 8.239 -17.673 17.138 1.00 82.19 391 ARG A C 1
ATOM 3210 O O . ARG A 1 391 ? 7.432 -17.933 18.029 1.00 82.19 391 ARG A O 1
ATOM 3217 N N . PRO A 1 392 ? 8.174 -16.539 16.419 1.00 78.88 392 PRO A N 1
ATOM 3218 C CA . PRO A 1 392 ? 7.134 -15.551 16.662 1.00 78.88 392 PRO A CA 1
ATOM 3219 C C . PRO A 1 392 ? 5.758 -16.167 16.395 1.00 78.88 392 PRO A C 1
ATOM 3221 O O . PRO A 1 392 ? 5.514 -16.752 15.334 1.00 78.88 392 PRO A O 1
ATOM 3224 N N . VAL A 1 393 ? 4.859 -16.021 17.365 1.00 82.12 393 VAL A N 1
ATOM 3225 C CA . VAL A 1 393 ? 3.444 -16.383 17.240 1.00 82.12 393 VAL A CA 1
ATOM 3226 C C . VAL A 1 393 ? 2.657 -15.097 17.038 1.00 82.12 393 VAL A C 1
ATOM 3228 O O . VAL A 1 393 ? 2.936 -14.092 17.684 1.00 82.12 393 VAL A O 1
ATOM 3231 N N . PHE A 1 394 ? 1.684 -15.104 16.131 1.00 85.12 394 PHE A N 1
ATOM 3232 C CA . PHE A 1 394 ? 0.915 -13.912 15.778 1.00 85.12 394 PHE A CA 1
ATOM 3233 C C . PHE A 1 394 ? -0.551 -14.057 16.192 1.00 85.12 394 PHE A C 1
ATOM 3235 O O . PHE A 1 394 ? -1.100 -15.157 16.149 1.00 85.12 394 PHE A O 1
ATOM 3242 N N . GLU A 1 395 ? -1.191 -12.942 16.561 1.00 85.81 395 GLU A N 1
ATOM 3243 C CA . GLU A 1 395 ? -2.625 -12.896 16.890 1.00 85.81 395 GLU A CA 1
ATOM 3244 C C . GLU A 1 395 ? -3.491 -13.311 15.694 1.00 85.81 395 GLU A C 1
ATOM 3246 O O . GLU A 1 395 ? -4.543 -13.932 15.841 1.00 85.81 395 GLU A O 1
ATOM 3251 N N . GLU A 1 396 ? -3.067 -12.931 14.490 1.00 85.38 396 GLU A N 1
ATOM 3252 C CA . GLU A 1 396 ? -3.779 -13.253 13.267 1.00 85.38 396 GLU A CA 1
ATOM 3253 C C . GLU A 1 396 ? -3.407 -14.644 12.741 1.00 85.38 396 GLU A C 1
ATOM 3255 O O . GLU A 1 396 ? -2.232 -15.009 12.668 1.00 85.38 396 GLU A O 1
ATOM 3260 N N . ARG A 1 397 ? -4.410 -15.406 12.277 1.00 89.25 397 ARG A N 1
ATOM 3261 C CA . ARG A 1 397 ? -4.151 -16.712 11.660 1.00 89.25 397 ARG A CA 1
ATOM 3262 C C . ARG A 1 397 ? -3.244 -16.589 10.433 1.00 89.25 397 ARG A C 1
ATOM 3264 O O . ARG A 1 397 ? -3.319 -15.636 9.657 1.00 89.25 397 ARG A O 1
ATOM 3271 N N . LYS A 1 398 ? -2.469 -17.636 10.177 1.00 87.75 398 LYS A N 1
ATOM 3272 C CA . LYS A 1 398 ? -1.683 -17.777 8.952 1.00 87.75 398 LYS A CA 1
ATOM 3273 C C . LYS A 1 398 ? -2.601 -17.842 7.721 1.00 87.75 398 LYS A C 1
ATOM 3275 O O . LYS A 1 398 ? -3.600 -18.565 7.727 1.00 87.75 398 LYS A O 1
ATOM 3280 N N . VAL A 1 399 ? -2.257 -17.116 6.654 1.00 89.31 399 VAL A N 1
ATOM 3281 C CA . VAL A 1 399 ? -2.887 -17.296 5.334 1.00 89.31 399 VAL A CA 1
ATOM 3282 C C . VAL A 1 399 ? -2.101 -18.336 4.543 1.00 89.31 399 VAL A C 1
ATOM 3284 O O . VAL A 1 399 ? -0.887 -18.210 4.377 1.00 89.31 399 VAL A O 1
ATOM 3287 N N . ASN A 1 400 ? -2.787 -19.349 4.023 1.00 89.69 400 ASN A N 1
ATOM 3288 C CA . ASN A 1 400 ? -2.157 -20.440 3.284 1.00 89.69 400 ASN A CA 1
ATOM 3289 C C . ASN A 1 400 ? -1.888 -20.051 1.824 1.00 89.69 400 ASN A C 1
ATOM 3291 O O . ASN A 1 400 ? -2.714 -19.411 1.171 1.00 89.69 400 ASN A O 1
ATOM 3295 N N . GLY A 1 401 ? -0.727 -20.449 1.298 1.00 87.81 401 GLY A N 1
ATOM 3296 C CA . GLY A 1 401 ? -0.312 -20.175 -0.079 1.00 87.81 401 GLY A CA 1
ATOM 3297 C C . GLY A 1 401 ? 0.140 -18.732 -0.333 1.00 87.81 401 GLY A C 1
ATOM 3298 O O . GLY A 1 401 ? 0.545 -18.003 0.571 1.00 87.81 401 GLY A O 1
ATOM 3299 N N . LYS A 1 402 ? 0.063 -18.300 -1.597 1.00 89.62 402 LYS A N 1
ATOM 3300 C CA . LYS A 1 402 ? 0.563 -16.987 -2.039 1.00 89.62 402 LYS A CA 1
ATOM 3301 C C . LYS A 1 402 ? -0.193 -15.834 -1.364 1.00 89.62 402 LYS A C 1
ATOM 3303 O O . LYS A 1 402 ? -1.420 -15.784 -1.429 1.00 89.62 402 LYS A O 1
ATOM 3308 N N . LEU A 1 403 ? 0.526 -14.893 -0.752 1.00 91.25 403 LEU A N 1
ATOM 3309 C CA . LEU A 1 403 ? -0.064 -13.768 -0.005 1.00 91.25 403 LEU A CA 1
ATOM 3310 C C . LEU A 1 403 ? -0.375 -12.541 -0.852 1.00 91.25 403 LEU A C 1
ATOM 3312 O O . LEU A 1 403 ? -1.162 -11.701 -0.437 1.00 91.25 403 LEU A O 1
ATOM 3316 N N . TRP A 1 404 ? 0.263 -12.397 -2.006 1.00 94.06 404 TRP A N 1
ATOM 3317 C CA . TRP A 1 404 ? 0.095 -11.232 -2.863 1.00 94.06 404 TRP A CA 1
ATOM 3318 C C . TRP A 1 404 ? 0.339 -11.592 -4.322 1.00 94.06 404 TRP A C 1
ATOM 3320 O O . TRP A 1 404 ? 0.971 -12.603 -4.636 1.00 94.06 404 TRP A O 1
ATOM 3330 N N . GLY A 1 405 ? -0.126 -10.751 -5.231 1.00 94.50 405 GLY A N 1
ATOM 3331 C CA . GLY A 1 405 ? 0.151 -10.866 -6.654 1.00 94.50 405 GLY A CA 1
ATOM 3332 C C . GLY A 1 405 ? -0.015 -9.528 -7.350 1.00 94.50 405 GLY A C 1
ATOM 3333 O O . GLY A 1 405 ? -0.579 -8.592 -6.794 1.00 94.50 405 GLY A O 1
ATOM 3334 N N . CYS A 1 406 ? 0.499 -9.430 -8.566 1.00 95.88 406 CYS A N 1
ATOM 3335 C CA . CYS A 1 406 ? 0.380 -8.237 -9.386 1.00 95.88 406 CYS A CA 1
ATOM 3336 C C . CYS A 1 406 ? 0.306 -8.602 -10.867 1.00 95.88 406 CYS A C 1
ATOM 3338 O O . CYS A 1 406 ? 0.589 -9.745 -11.243 1.00 95.88 406 CYS A O 1
ATOM 3340 N N . ALA A 1 407 ? -0.076 -7.624 -11.683 1.00 95.00 407 ALA A N 1
ATOM 3341 C CA . ALA A 1 407 ? 0.015 -7.701 -13.132 1.00 95.00 407 ALA A CA 1
ATOM 3342 C C . ALA A 1 407 ? 1.469 -7.893 -13.592 1.00 95.00 407 ALA A C 1
ATOM 3344 O O . ALA A 1 407 ? 2.400 -7.412 -12.945 1.00 95.00 407 ALA A O 1
ATOM 3345 N N . GLU A 1 408 ? 1.665 -8.550 -14.740 1.00 92.19 408 GLU A N 1
ATOM 3346 C CA . GLU A 1 408 ? 3.005 -8.774 -15.306 1.00 92.19 408 GLU A CA 1
ATOM 3347 C C . GLU A 1 408 ? 3.748 -7.461 -15.578 1.00 92.19 408 GLU A C 1
ATOM 3349 O O . GLU A 1 408 ? 4.935 -7.372 -15.278 1.00 92.19 408 GLU A O 1
ATOM 3354 N N . VAL A 1 409 ? 3.040 -6.415 -16.021 1.00 91.88 409 VAL A N 1
ATOM 3355 C CA . VAL A 1 409 ? 3.610 -5.071 -16.233 1.00 91.88 409 VAL A CA 1
ATOM 3356 C C . VAL A 1 409 ? 4.225 -4.474 -14.957 1.00 91.88 409 VAL A C 1
ATOM 3358 O O . VAL A 1 409 ? 5.185 -3.719 -15.014 1.00 91.88 409 VAL A O 1
ATOM 3361 N N . LEU A 1 410 ? 3.756 -4.862 -13.766 1.00 94.25 410 LEU A N 1
ATOM 3362 C CA . LEU A 1 410 ? 4.330 -4.379 -12.503 1.00 94.25 410 LEU A CA 1
ATOM 3363 C C . LEU A 1 410 ? 5.547 -5.186 -12.040 1.00 94.25 410 LEU A C 1
ATOM 3365 O O . LEU A 1 410 ? 6.175 -4.847 -11.041 1.00 94.25 410 LEU A O 1
ATOM 3369 N N . LYS A 1 411 ? 5.920 -6.263 -12.735 1.00 91.88 411 LYS A N 1
ATOM 3370 C CA . LYS A 1 411 ? 7.171 -6.973 -12.433 1.00 91.88 411 LYS A CA 1
ATOM 3371 C C . LYS A 1 411 ? 8.392 -6.283 -13.043 1.00 91.88 411 LYS A C 1
ATOM 3373 O O . LYS A 1 411 ? 9.508 -6.635 -12.659 1.00 91.88 411 LYS A O 1
ATOM 3378 N N . GLY A 1 412 ? 8.174 -5.306 -13.925 1.00 89.44 412 GLY A N 1
ATOM 3379 C CA . GLY A 1 412 ? 9.216 -4.640 -14.694 1.00 89.44 412 GLY A CA 1
ATOM 3380 C C . GLY A 1 412 ? 9.782 -5.526 -15.802 1.00 89.44 412 GLY A C 1
ATOM 3381 O O . GLY A 1 412 ? 9.403 -6.688 -15.977 1.00 89.44 412 GLY A O 1
ATOM 3382 N N . SER A 1 413 ? 10.715 -4.955 -16.551 1.00 88.62 413 SER A N 1
ATOM 3383 C CA . SER A 1 413 ? 11.398 -5.631 -17.647 1.00 88.62 413 SER A CA 1
ATOM 3384 C C . SER A 1 413 ? 12.432 -6.634 -17.129 1.00 88.62 413 SER A C 1
ATOM 3386 O O . SER A 1 413 ? 13.124 -6.388 -16.137 1.00 88.62 413 SER A O 1
ATOM 3388 N N . LYS A 1 414 ? 12.545 -7.772 -17.817 1.00 88.12 414 LYS A N 1
ATOM 3389 C CA . LYS A 1 414 ? 13.604 -8.766 -17.610 1.00 88.12 414 LYS A CA 1
ATOM 3390 C C . LYS A 1 414 ? 14.535 -8.738 -18.815 1.00 88.12 414 LYS A C 1
ATOM 3392 O O . LYS A 1 414 ? 14.034 -8.695 -19.933 1.00 88.12 414 LYS A O 1
ATOM 3397 N N . VAL A 1 415 ? 15.833 -8.785 -18.543 1.00 86.12 415 VAL A N 1
ATOM 3398 C CA . VAL A 1 415 ? 16.911 -8.844 -19.537 1.00 86.12 415 VAL A CA 1
ATOM 3399 C C . VAL A 1 415 ? 17.417 -10.279 -19.553 1.00 86.12 415 VAL A C 1
ATOM 3401 O O . VAL A 1 415 ? 17.651 -10.843 -18.477 1.00 86.12 415 VAL A O 1
ATOM 3404 N N . LYS A 1 416 ? 17.498 -10.883 -20.734 1.00 88.31 416 LYS A N 1
ATOM 3405 C CA . LYS A 1 416 ? 18.082 -12.214 -20.934 1.00 88.31 416 LYS A CA 1
ATOM 3406 C C . LYS A 1 416 ? 19.606 -12.138 -21.034 1.00 88.31 416 LYS A C 1
ATOM 3408 O O . LYS A 1 416 ? 20.177 -11.062 -21.155 1.00 88.31 416 LYS A O 1
ATOM 3413 N N . ASP A 1 417 ? 20.264 -13.291 -20.996 1.00 86.25 417 ASP A N 1
ATOM 3414 C CA . ASP A 1 417 ? 21.729 -13.365 -21.017 1.00 86.25 417 ASP A CA 1
ATOM 3415 C C . ASP A 1 417 ? 22.343 -12.892 -22.351 1.00 86.25 417 ASP A C 1
ATOM 3417 O O . ASP A 1 417 ? 23.487 -12.430 -22.369 1.00 86.25 417 ASP A O 1
ATOM 3421 N N . ASP A 1 418 ? 21.590 -12.970 -23.451 1.00 87.50 418 ASP A N 1
ATOM 3422 C CA . ASP A 1 418 ? 21.941 -12.493 -24.797 1.00 87.50 418 ASP A CA 1
ATOM 3423 C C . ASP A 1 418 ? 21.515 -11.038 -25.069 1.00 87.50 418 ASP A C 1
ATOM 3425 O O . ASP A 1 418 ? 21.775 -10.507 -26.148 1.00 87.50 418 ASP A O 1
ATOM 3429 N N . GLU A 1 419 ? 20.888 -10.385 -24.092 1.00 87.56 419 GLU A N 1
ATOM 3430 C CA . GLU A 1 419 ? 20.366 -9.027 -24.197 1.00 87.56 419 GLU A CA 1
ATOM 3431 C C . GLU A 1 419 ? 21.200 -8.042 -23.357 1.00 87.56 419 GLU A C 1
ATOM 3433 O O . GLU A 1 419 ? 21.837 -8.404 -22.361 1.00 87.56 419 GLU A O 1
ATOM 3438 N N . GLU A 1 420 ? 21.170 -6.767 -23.733 1.00 87.19 420 GLU A N 1
ATOM 3439 C CA . GLU A 1 420 ? 21.728 -5.663 -22.959 1.00 87.19 420 GLU A CA 1
ATOM 3440 C C . GLU A 1 420 ? 20.771 -4.472 -22.904 1.00 87.19 420 GLU A C 1
ATOM 3442 O O . GLU A 1 420 ? 19.869 -4.325 -23.729 1.00 87.19 420 GLU A O 1
ATOM 3447 N N . VAL A 1 421 ? 20.935 -3.642 -21.872 1.00 87.50 421 VAL A N 1
ATOM 3448 C CA . VAL A 1 421 ? 20.137 -2.426 -21.707 1.00 87.50 421 VAL A CA 1
ATOM 3449 C C . VAL A 1 421 ? 20.942 -1.254 -22.222 1.00 87.50 421 VAL A C 1
ATOM 3451 O O . VAL A 1 421 ? 21.998 -0.955 -21.668 1.00 87.50 421 VAL A O 1
ATOM 3454 N N . VAL A 1 422 ? 20.403 -0.559 -23.216 1.00 85.25 422 VAL A N 1
ATOM 3455 C CA . VAL A 1 422 ? 21.023 0.641 -23.775 1.00 85.25 422 VAL A CA 1
ATOM 3456 C C . VAL A 1 422 ? 20.151 1.853 -23.466 1.00 85.25 422 VAL A C 1
ATOM 3458 O O . VAL A 1 422 ? 18.919 1.768 -23.476 1.00 85.25 422 VAL A O 1
ATOM 3461 N N . THR A 1 423 ? 20.795 2.968 -23.133 1.00 83.94 423 THR A N 1
ATOM 3462 C CA . THR A 1 423 ? 20.139 4.258 -22.891 1.00 83.94 423 THR A CA 1
ATOM 3463 C C . THR A 1 423 ? 20.255 5.086 -24.166 1.00 83.94 423 THR A C 1
ATOM 3465 O O . THR A 1 423 ? 21.362 5.252 -24.667 1.00 83.94 423 THR A O 1
ATOM 3468 N N . ALA A 1 424 ? 19.129 5.542 -24.708 1.00 80.94 424 ALA A N 1
ATOM 3469 C CA . ALA A 1 424 ? 19.095 6.458 -25.844 1.00 80.94 424 ALA A CA 1
ATOM 3470 C C . ALA A 1 424 ? 19.376 7.903 -25.394 1.00 80.94 424 ALA A C 1
ATOM 3472 O O . ALA A 1 424 ? 19.355 8.195 -24.196 1.00 80.94 424 ALA A O 1
ATOM 3473 N N . ASP A 1 425 ? 19.578 8.811 -26.350 1.00 77.75 425 ASP A N 1
ATOM 3474 C CA . ASP A 1 425 ? 19.896 10.222 -26.076 1.00 77.75 425 ASP A CA 1
ATOM 3475 C C . ASP A 1 425 ? 18.783 10.964 -25.324 1.00 77.75 425 ASP A C 1
ATOM 3477 O O . ASP A 1 425 ? 19.042 11.904 -24.579 1.00 77.75 425 ASP A O 1
ATOM 3481 N N . ASP A 1 426 ? 17.538 10.496 -25.444 1.00 75.88 426 ASP A N 1
ATOM 3482 C CA . ASP A 1 426 ? 16.391 11.004 -24.684 1.00 75.88 426 ASP A CA 1
ATOM 3483 C C . ASP A 1 426 ? 16.310 10.452 -23.243 1.00 75.88 426 ASP A C 1
ATOM 3485 O O . ASP A 1 426 ? 15.304 10.639 -22.553 1.00 75.88 426 ASP A O 1
ATOM 3489 N N . GLY A 1 427 ? 17.337 9.720 -22.798 1.00 75.94 427 GLY A N 1
ATOM 3490 C CA . GLY A 1 427 ? 17.425 9.095 -21.479 1.00 75.94 427 GLY A CA 1
ATOM 3491 C C . GLY A 1 427 ? 16.577 7.828 -21.317 1.00 75.94 427 GLY A C 1
ATOM 3492 O O . GLY A 1 427 ? 16.635 7.175 -20.265 1.00 75.94 427 GLY A O 1
ATOM 3493 N N . LYS A 1 428 ? 15.794 7.429 -22.330 1.00 81.62 428 LYS A N 1
ATOM 3494 C CA . LYS A 1 428 ? 14.975 6.212 -22.257 1.00 81.62 428 LYS A CA 1
ATOM 3495 C C . LYS A 1 428 ? 15.830 4.973 -22.441 1.00 81.62 428 LYS A C 1
ATOM 3497 O O . LYS A 1 428 ? 16.799 4.946 -23.193 1.00 81.62 428 LYS A O 1
ATOM 3502 N N . LYS A 1 429 ? 15.428 3.904 -21.759 1.00 86.31 429 LYS A N 1
ATOM 3503 C CA . LYS A 1 429 ? 16.149 2.631 -21.772 1.00 86.31 429 LYS A CA 1
ATOM 3504 C C . LYS A 1 429 ? 15.420 1.605 -22.620 1.00 86.31 429 LYS A C 1
ATOM 3506 O O . LYS A 1 429 ? 14.198 1.473 -22.516 1.00 86.31 429 LYS A O 1
ATOM 3511 N N . TYR A 1 430 ? 16.181 0.839 -23.390 1.00 87.75 430 TYR A N 1
ATOM 3512 C CA . TYR A 1 430 ? 15.696 -0.217 -24.275 1.00 87.75 430 TYR A CA 1
ATOM 3513 C C . TYR A 1 430 ? 16.512 -1.490 -24.077 1.00 87.75 430 TYR A C 1
ATOM 3515 O O . TYR A 1 430 ? 17.657 -1.435 -23.636 1.00 87.75 430 TYR A O 1
ATOM 3523 N N . ILE A 1 431 ? 15.903 -2.632 -24.380 1.00 87.25 431 ILE A N 1
ATOM 3524 C CA . ILE A 1 431 ? 16.582 -3.923 -24.462 1.00 87.25 431 ILE A CA 1
ATOM 3525 C C . ILE A 1 431 ? 16.959 -4.164 -25.925 1.00 87.25 431 ILE A C 1
ATOM 3527 O O . ILE A 1 431 ? 16.070 -4.131 -26.778 1.00 87.25 431 ILE A O 1
ATOM 3531 N N . LEU A 1 432 ? 18.238 -4.430 -26.187 1.00 84.88 432 LEU A N 1
ATOM 3532 C CA . LEU A 1 432 ? 18.771 -4.858 -27.487 1.00 84.88 432 LEU A CA 1
ATOM 3533 C C . LEU A 1 432 ? 19.484 -6.205 -27.338 1.00 84.88 432 LEU A C 1
ATOM 3535 O O . LEU A 1 432 ? 19.888 -6.560 -26.225 1.00 84.88 432 LEU A O 1
ATOM 3539 N N . LYS A 1 433 ? 19.651 -6.967 -28.424 1.00 84.25 433 LYS A N 1
ATOM 3540 C CA . LYS A 1 433 ? 20.566 -8.115 -28.383 1.00 84.25 433 LYS A CA 1
ATOM 3541 C C . LYS A 1 433 ? 22.003 -7.614 -28.423 1.00 84.25 433 LYS A C 1
ATOM 3543 O O . LYS A 1 433 ? 22.310 -6.621 -29.078 1.00 84.25 433 LYS A O 1
ATOM 3548 N N . LYS A 1 434 ? 22.897 -8.326 -27.741 1.00 81.56 434 LYS A N 1
ATOM 3549 C CA . LYS A 1 434 ? 24.326 -7.990 -27.721 1.00 81.56 434 LYS A CA 1
ATOM 3550 C C . LYS A 1 434 ? 24.886 -7.914 -29.143 1.00 81.56 434 LYS A C 1
ATOM 3552 O O . LYS A 1 434 ? 24.766 -8.874 -29.903 1.00 81.56 434 LYS A O 1
ATOM 3557 N N . GLY A 1 435 ? 25.531 -6.794 -29.464 1.00 70.75 435 GLY A N 1
ATOM 3558 C CA . GLY A 1 435 ? 26.116 -6.531 -30.784 1.00 70.75 435 GLY A CA 1
ATOM 3559 C C . GLY A 1 435 ? 25.200 -5.780 -31.756 1.00 70.75 435 GLY A C 1
ATOM 3560 O O . GLY A 1 435 ? 25.645 -5.442 -32.850 1.00 70.75 435 GLY A O 1
ATOM 3561 N N . GLU A 1 436 ? 23.955 -5.482 -31.375 1.00 73.69 436 GLU A N 1
ATOM 3562 C CA . GLU A 1 436 ? 23.078 -4.580 -32.127 1.00 73.69 436 GLU A CA 1
ATOM 3563 C C . GLU A 1 436 ? 23.347 -3.122 -31.716 1.00 73.69 436 GLU A C 1
ATOM 3565 O O . GLU A 1 436 ? 23.361 -2.789 -30.532 1.00 73.69 436 GLU A O 1
ATOM 3570 N N . THR A 1 437 ? 23.550 -2.230 -32.688 1.00 64.12 437 THR A N 1
ATOM 3571 C CA . THR A 1 437 ? 23.725 -0.787 -32.453 1.00 64.12 437 THR A CA 1
ATOM 3572 C C . THR A 1 437 ? 22.472 -0.001 -32.837 1.00 64.12 437 THR A C 1
ATOM 3574 O O . THR A 1 437 ? 21.639 -0.454 -33.627 1.00 64.12 437 THR A O 1
ATOM 3577 N N . PHE A 1 438 ? 22.326 1.209 -32.284 1.00 61.41 438 PHE A N 1
ATOM 3578 C CA . PHE A 1 438 ? 21.315 2.160 -32.741 1.00 61.41 438 PHE A CA 1
ATOM 3579 C C . PHE A 1 438 ? 21.625 2.575 -34.186 1.00 61.41 438 PHE A C 1
ATOM 3581 O O . PHE A 1 438 ? 22.464 3.434 -34.430 1.00 61.41 438 PHE A O 1
ATOM 3588 N N . LEU A 1 439 ? 20.954 1.967 -35.162 1.00 57.81 439 LEU A N 1
ATOM 3589 C CA . LEU A 1 439 ? 20.933 2.492 -36.525 1.00 57.81 439 LEU A CA 1
ATOM 3590 C C . LEU A 1 439 ? 19.883 3.609 -36.591 1.00 57.81 439 LEU A C 1
ATOM 3592 O O . LEU A 1 439 ? 18.681 3.350 -36.517 1.00 57.81 439 LEU A O 1
ATOM 3596 N N . GLU A 1 440 ? 20.343 4.857 -36.691 1.00 50.50 440 GLU A N 1
ATOM 3597 C CA . GLU A 1 440 ? 19.492 6.036 -36.926 1.00 50.50 440 GLU A CA 1
ATOM 3598 C C . GLU A 1 440 ? 19.138 6.243 -38.407 1.00 50.50 440 GLU A C 1
ATOM 3600 O O . GLU A 1 440 ? 18.239 7.020 -38.730 1.00 50.50 440 GLU A O 1
ATOM 3605 N N . ASN A 1 441 ? 19.791 5.523 -39.325 1.00 46.91 441 ASN A N 1
ATOM 3606 C CA . ASN A 1 441 ? 19.577 5.728 -40.752 1.00 46.91 441 ASN A CA 1
ATOM 3607 C C . ASN A 1 441 ? 18.274 5.087 -41.242 1.00 46.91 441 ASN A C 1
ATOM 3609 O O . ASN A 1 441 ? 18.124 3.863 -41.280 1.00 46.91 441 ASN A O 1
ATOM 3613 N N . LYS A 1 442 ? 17.364 5.960 -41.693 1.00 47.47 442 LYS A N 1
ATOM 3614 C CA . LYS A 1 442 ? 16.066 5.670 -42.326 1.00 47.47 442 LYS A CA 1
ATOM 3615 C C . LYS A 1 442 ? 16.136 4.789 -43.586 1.00 47.47 442 LYS A C 1
ATOM 3617 O O . LYS A 1 442 ? 15.088 4.347 -44.043 1.00 47.47 442 LYS A O 1
ATOM 3622 N N . ASP A 1 443 ? 17.327 4.482 -44.099 1.00 46.09 443 ASP A N 1
ATOM 3623 C CA . ASP A 1 443 ? 17.511 3.851 -45.414 1.00 46.09 443 ASP A CA 1
ATOM 3624 C C . ASP A 1 443 ? 17.826 2.346 -45.384 1.00 46.09 443 ASP A C 1
ATOM 3626 O O . ASP A 1 443 ? 18.069 1.744 -46.428 1.00 46.09 443 ASP A O 1
ATOM 3630 N N . SER A 1 444 ? 17.772 1.685 -44.222 1.00 47.47 444 SER A N 1
ATOM 3631 C CA . SER A 1 444 ? 17.862 0.216 -44.163 1.00 47.47 444 SER A CA 1
ATOM 3632 C C . SER A 1 444 ? 16.611 -0.394 -43.530 1.00 47.47 444 SER A C 1
ATOM 3634 O O . SER A 1 444 ? 16.309 -0.217 -42.352 1.00 47.47 444 SER A O 1
ATOM 3636 N N . ALA A 1 445 ? 15.847 -1.108 -44.357 1.00 40.50 445 ALA A N 1
ATOM 3637 C CA . ALA A 1 445 ? 14.506 -1.632 -44.100 1.00 40.50 445 ALA A CA 1
ATOM 3638 C C . ALA A 1 445 ? 14.444 -2.826 -43.120 1.00 40.50 445 ALA A C 1
ATOM 3640 O O . ALA A 1 445 ? 13.756 -3.818 -43.365 1.00 40.50 445 ALA A O 1
ATOM 3641 N N . LYS A 1 446 ? 15.126 -2.735 -41.976 1.00 45.47 446 LYS A N 1
ATOM 3642 C CA . LYS A 1 446 ? 14.845 -3.561 -40.796 1.00 45.47 446 LYS A CA 1
ATOM 3643 C C . LYS A 1 446 ? 14.808 -2.655 -39.575 1.00 45.47 446 LYS A C 1
ATOM 3645 O O . LYS A 1 446 ? 15.801 -2.497 -38.875 1.00 45.47 446 LYS A O 1
ATOM 3650 N N . ALA A 1 447 ? 13.645 -2.058 -39.323 1.00 49.28 447 ALA A N 1
ATOM 3651 C CA . ALA A 1 447 ? 13.366 -1.438 -38.038 1.00 49.28 447 ALA A CA 1
ATOM 3652 C C . ALA A 1 447 ? 13.543 -2.511 -36.952 1.00 49.28 447 ALA A C 1
ATOM 3654 O O . ALA A 1 447 ? 12.722 -3.422 -36.843 1.00 49.28 447 ALA A O 1
ATOM 3655 N N . LEU A 1 448 ? 14.647 -2.459 -36.199 1.00 58.34 448 LEU A N 1
ATOM 3656 C CA . LEU A 1 448 ? 14.811 -3.323 -35.036 1.00 58.34 448 LEU A CA 1
ATOM 3657 C C . LEU A 1 448 ? 13.655 -3.054 -34.072 1.00 58.34 448 LEU A C 1
ATOM 3659 O O . LEU A 1 448 ? 13.368 -1.902 -33.737 1.00 58.34 448 LEU A O 1
ATOM 3663 N N . GLU A 1 449 ? 12.999 -4.121 -33.624 1.00 61.38 449 GLU A N 1
ATOM 3664 C CA . GLU A 1 449 ? 11.911 -4.044 -32.656 1.00 61.38 449 GLU A CA 1
ATOM 3665 C C . GLU A 1 449 ? 12.480 -3.594 -31.301 1.00 61.38 449 GLU A C 1
ATOM 3667 O O . GLU A 1 449 ? 12.996 -4.384 -30.509 1.00 61.38 449 GLU A O 1
ATOM 3672 N N . ARG A 1 450 ? 12.437 -2.282 -31.047 1.00 74.56 450 ARG A N 1
ATOM 3673 C CA . ARG A 1 450 ? 12.948 -1.678 -29.813 1.00 74.56 450 ARG A CA 1
ATOM 3674 C C . ARG A 1 450 ? 12.028 -2.046 -28.658 1.00 74.56 450 ARG A C 1
ATOM 3676 O O . ARG A 1 450 ? 10.944 -1.482 -28.511 1.00 74.56 450 ARG A O 1
ATOM 3683 N N . LYS A 1 451 ? 12.472 -2.950 -27.786 1.00 84.38 451 LYS A N 1
ATOM 3684 C CA . LYS A 1 451 ? 11.706 -3.306 -26.591 1.00 84.38 451 LYS A CA 1
ATOM 3685 C C . LYS A 1 451 ? 12.026 -2.334 -25.449 1.00 84.38 451 LYS A C 1
ATOM 3687 O O . LYS A 1 451 ? 13.155 -2.342 -24.957 1.00 84.38 451 LYS A O 1
ATOM 3692 N N . PRO A 1 452 ? 11.073 -1.514 -24.976 1.00 87.69 452 PRO A N 1
ATOM 3693 C CA . PRO A 1 452 ? 11.340 -0.568 -23.900 1.00 87.69 452 PRO A CA 1
ATOM 3694 C C . PRO A 1 452 ? 11.680 -1.300 -22.594 1.00 87.69 452 PRO A C 1
ATOM 3696 O O . PRO A 1 452 ? 11.013 -2.263 -22.204 1.00 87.69 452 PRO A O 1
ATOM 3699 N N . PHE A 1 453 ? 12.722 -0.829 -21.910 1.00 90.31 453 PHE A N 1
ATOM 3700 C CA . PHE A 1 453 ? 13.187 -1.351 -20.630 1.00 90.31 453 PHE A CA 1
ATOM 3701 C C . PHE A 1 453 ? 12.795 -0.414 -19.495 1.00 90.31 453 PHE A C 1
ATOM 3703 O O . PHE A 1 453 ? 13.158 0.757 -19.484 1.00 90.31 453 PHE A O 1
ATOM 3710 N N . TYR A 1 454 ? 12.145 -0.950 -18.470 1.00 92.31 454 TYR A N 1
ATOM 3711 C CA . TYR A 1 454 ? 11.843 -0.209 -17.249 1.00 92.31 454 TYR A CA 1
ATOM 3712 C C . TYR A 1 454 ? 11.926 -1.106 -16.020 1.00 92.31 454 TYR A C 1
ATOM 3714 O O . TYR A 1 454 ? 11.670 -2.315 -16.072 1.00 92.31 454 TYR A O 1
ATOM 3722 N N . GLN A 1 455 ? 12.241 -0.491 -14.884 1.00 91.69 455 GLN A N 1
ATOM 3723 C CA . GLN A 1 455 ? 12.180 -1.121 -13.573 1.00 91.69 455 GLN A CA 1
ATOM 3724 C C . GLN A 1 455 ? 11.407 -0.217 -12.625 1.00 91.69 455 GLN A C 1
ATOM 3726 O O . GLN A 1 455 ? 11.620 0.990 -12.594 1.00 91.69 455 GLN A O 1
ATOM 3731 N N . LEU A 1 456 ? 10.545 -0.814 -11.807 1.00 92.00 456 LEU A N 1
ATOM 3732 C CA . LEU A 1 456 ? 9.893 -0.113 -10.705 1.00 92.00 456 LEU A CA 1
ATOM 3733 C C . LEU A 1 456 ? 10.849 -0.072 -9.510 1.00 92.00 456 LEU A C 1
ATOM 3735 O O . LEU A 1 456 ? 10.670 -0.806 -8.541 1.00 92.00 456 LEU A O 1
ATOM 3739 N N . LYS A 1 457 ? 11.906 0.735 -9.641 1.00 91.88 457 LYS A N 1
ATOM 3740 C CA . LYS A 1 457 ? 12.886 1.045 -8.594 1.00 91.88 457 LYS A CA 1
ATOM 3741 C C . LYS A 1 457 ? 12.965 2.547 -8.387 1.00 91.88 457 LYS A C 1
ATOM 3743 O O . LYS A 1 457 ? 12.752 3.294 -9.338 1.00 91.88 457 LYS A O 1
ATOM 3748 N N . TYR A 1 458 ? 13.286 2.964 -7.166 1.00 92.12 458 TYR A N 1
ATOM 3749 C CA . TYR A 1 458 ? 13.494 4.381 -6.863 1.00 92.12 458 TYR A CA 1
ATOM 3750 C C . TYR A 1 458 ? 14.584 4.985 -7.756 1.00 92.12 458 TYR A C 1
ATOM 3752 O O . TYR A 1 458 ? 15.609 4.334 -7.992 1.00 92.12 458 TYR A O 1
ATOM 3760 N N . LEU A 1 459 ? 14.392 6.239 -8.182 1.00 91.44 459 LEU A N 1
ATOM 3761 C CA . LEU A 1 459 ? 15.470 7.013 -8.793 1.00 91.44 459 LEU A CA 1
ATOM 3762 C C . LEU A 1 459 ? 16.642 7.060 -7.806 1.00 91.44 459 LEU A C 1
ATOM 3764 O O . LEU A 1 459 ? 16.475 7.415 -6.632 1.00 91.44 459 LEU A O 1
ATOM 3768 N N . THR A 1 460 ? 17.788 6.572 -8.268 1.00 92.62 460 THR A N 1
ATOM 3769 C CA . THR A 1 460 ? 18.957 6.284 -7.445 1.00 92.62 460 THR A CA 1
ATOM 3770 C C . THR A 1 460 ? 20.190 6.818 -8.150 1.00 92.62 460 THR A C 1
ATOM 3772 O O . THR A 1 460 ? 20.397 6.470 -9.310 1.00 92.62 460 THR A O 1
ATOM 3775 N N . SER A 1 461 ? 21.016 7.578 -7.436 1.00 93.50 461 SER A N 1
ATOM 3776 C CA . SER A 1 461 ? 22.276 8.114 -7.953 1.00 93.50 461 SER A CA 1
ATOM 3777 C C . SER A 1 461 ? 23.428 7.846 -6.984 1.00 93.50 461 SER A C 1
ATOM 3779 O O . SER A 1 461 ? 23.216 7.716 -5.771 1.00 93.50 461 SER A O 1
ATOM 3781 N N . ILE A 1 462 ? 24.638 7.723 -7.530 1.00 94.44 462 ILE A N 1
ATOM 3782 C CA . ILE A 1 462 ? 25.882 7.730 -6.759 1.00 94.44 462 ILE A CA 1
ATOM 3783 C C . ILE A 1 462 ? 26.246 9.199 -6.565 1.00 94.44 462 ILE A C 1
ATOM 3785 O O . ILE A 1 462 ? 26.441 9.932 -7.529 1.00 94.44 462 ILE A O 1
ATOM 3789 N N . VAL A 1 463 ? 26.292 9.636 -5.313 1.00 94.56 463 VAL A N 1
ATOM 3790 C CA . VAL A 1 463 ? 26.543 11.041 -4.969 1.00 94.56 463 VAL A CA 1
ATOM 3791 C C . VAL A 1 463 ? 28.023 11.272 -4.746 1.00 94.56 463 VAL A C 1
ATOM 3793 O O . VAL A 1 463 ? 28.580 12.258 -5.220 1.00 94.56 463 VAL A O 1
ATOM 3796 N N . ARG A 1 464 ? 28.654 10.357 -4.011 1.00 94.38 464 ARG A N 1
ATOM 3797 C CA . ARG A 1 464 ? 30.072 10.412 -3.688 1.00 94.38 464 ARG A CA 1
ATOM 3798 C C . ARG A 1 464 ? 30.707 9.041 -3.870 1.00 94.38 464 ARG A C 1
ATOM 3800 O O . ARG A 1 464 ? 30.040 8.024 -3.671 1.00 94.38 464 ARG A O 1
ATOM 3807 N N . GLU A 1 465 ? 31.986 9.027 -4.201 1.00 94.06 465 GLU A N 1
ATOM 3808 C CA . GLU A 1 465 ? 32.776 7.812 -4.362 1.00 94.06 465 GLU A CA 1
ATOM 3809 C C . GLU A 1 465 ? 34.123 7.944 -3.645 1.00 94.06 465 GLU A C 1
ATOM 3811 O O . GLU A 1 465 ? 34.710 9.028 -3.571 1.00 94.06 465 GLU A O 1
ATOM 3816 N N . ARG A 1 466 ? 34.601 6.830 -3.086 1.00 92.50 466 ARG A N 1
ATOM 3817 C CA . ARG A 1 466 ? 35.958 6.681 -2.549 1.00 92.50 466 ARG A CA 1
ATOM 3818 C C . ARG A 1 466 ? 36.552 5.369 -3.030 1.00 92.50 466 ARG A C 1
ATOM 3820 O O . ARG A 1 466 ? 35.882 4.337 -2.978 1.00 92.50 466 ARG A O 1
ATOM 3827 N N . VAL A 1 467 ? 37.816 5.387 -3.420 1.00 90.75 467 VAL A N 1
ATOM 3828 C CA . VAL A 1 467 ? 38.563 4.190 -3.811 1.00 90.75 467 VAL A CA 1
ATOM 3829 C C . VAL A 1 467 ? 39.265 3.618 -2.585 1.00 90.75 467 VAL A C 1
ATOM 3831 O O . VAL A 1 467 ? 39.815 4.357 -1.770 1.00 90.75 467 VAL A O 1
ATOM 3834 N N . VAL A 1 468 ? 39.235 2.298 -2.436 1.00 90.19 468 VAL A N 1
ATOM 3835 C CA . VAL A 1 468 ? 39.938 1.584 -1.368 1.00 90.19 468 VAL A CA 1
ATOM 3836 C C . VAL A 1 468 ? 41.133 0.867 -1.968 1.00 90.19 468 VAL A C 1
ATOM 3838 O O . VAL A 1 468 ? 40.972 0.030 -2.855 1.00 90.19 468 VAL A O 1
ATOM 3841 N N . TYR A 1 469 ? 42.316 1.159 -1.447 1.00 88.25 469 TYR A N 1
ATOM 3842 C CA . TYR A 1 469 ? 43.583 0.572 -1.856 1.00 88.25 469 TYR A CA 1
ATOM 3843 C C . TYR A 1 469 ? 44.049 -0.484 -0.857 1.00 88.25 469 TYR A C 1
ATOM 3845 O O . TYR A 1 469 ? 43.836 -0.383 0.357 1.00 88.25 469 TYR A O 1
ATOM 3853 N N . ALA A 1 470 ? 44.703 -1.513 -1.385 1.00 85.06 470 ALA A N 1
ATOM 3854 C CA . ALA A 1 470 ? 45.430 -2.479 -0.591 1.00 85.06 470 ALA A CA 1
ATOM 3855 C C . ALA A 1 470 ? 46.602 -1.772 0.099 1.00 85.06 470 ALA A C 1
ATOM 3857 O O . ALA A 1 470 ? 47.289 -0.979 -0.546 1.00 85.06 470 ALA A O 1
ATOM 3858 N N . PRO A 1 471 ? 46.841 -2.058 1.386 1.00 83.06 471 PRO A N 1
ATOM 3859 C CA . PRO A 1 471 ? 48.000 -1.519 2.072 1.00 83.06 471 PRO A CA 1
ATOM 3860 C C . PRO A 1 471 ? 49.283 -2.137 1.502 1.00 83.06 471 PRO A C 1
ATOM 3862 O O . PRO A 1 471 ? 49.292 -3.307 1.108 1.00 83.06 471 PRO A O 1
ATOM 3865 N N . GLU A 1 472 ? 50.379 -1.378 1.511 1.00 76.75 472 GLU A N 1
ATOM 3866 C CA . GLU A 1 472 ? 51.702 -1.875 1.105 1.00 76.75 472 GLU A CA 1
ATOM 3867 C C . GLU A 1 472 ? 52.197 -2.997 2.036 1.00 76.75 472 GLU A C 1
ATOM 3869 O O . GLU A 1 472 ? 52.833 -3.953 1.591 1.00 76.75 472 GLU A O 1
ATOM 3874 N N . ASN A 1 473 ? 51.832 -2.939 3.324 1.00 77.81 473 ASN A N 1
ATOM 3875 C CA . ASN A 1 473 ? 52.111 -3.977 4.313 1.00 77.81 473 ASN A CA 1
ATOM 3876 C C . ASN A 1 473 ? 50.822 -4.712 4.725 1.00 77.81 473 ASN A C 1
ATOM 3878 O O . ASN A 1 473 ? 49.841 -4.091 5.130 1.00 77.81 473 ASN A O 1
ATOM 3882 N N . ARG A 1 474 ? 50.835 -6.054 4.705 1.00 72.94 474 ARG A N 1
ATOM 3883 C CA . ARG A 1 474 ? 49.671 -6.898 5.054 1.00 72.94 474 ARG A CA 1
ATOM 3884 C C . ARG A 1 474 ? 49.148 -6.700 6.483 1.00 72.94 474 ARG A C 1
ATOM 3886 O O . ARG A 1 474 ? 48.005 -7.062 6.741 1.00 72.94 474 ARG A O 1
ATOM 3893 N N . ASN A 1 475 ? 49.952 -6.134 7.382 1.00 79.38 475 ASN A N 1
ATOM 3894 C CA . ASN A 1 475 ? 49.552 -5.847 8.764 1.00 79.38 475 ASN A CA 1
ATOM 3895 C C . ASN A 1 475 ? 48.885 -4.469 8.941 1.00 79.38 475 ASN A C 1
ATOM 3897 O O . ASN A 1 475 ? 48.464 -4.138 10.048 1.00 79.38 475 ASN A O 1
ATOM 3901 N N . GLN A 1 476 ? 48.794 -3.655 7.886 1.00 80.19 476 GLN A N 1
ATOM 3902 C CA . GLN A 1 476 ? 48.139 -2.347 7.924 1.00 80.19 476 GLN A CA 1
ATOM 3903 C C . GLN A 1 476 ? 46.685 -2.434 7.441 1.00 80.19 476 GLN A C 1
ATOM 3905 O O . GLN A 1 476 ? 46.283 -3.374 6.757 1.00 80.19 476 GLN A O 1
ATOM 3910 N N . SER A 1 477 ? 45.874 -1.446 7.820 1.00 82.31 477 SER A N 1
ATOM 3911 C CA . SER A 1 477 ? 44.490 -1.341 7.343 1.00 82.31 477 SER A CA 1
ATOM 3912 C C . SER A 1 477 ? 44.437 -0.795 5.909 1.00 82.31 477 SER A C 1
ATOM 3914 O O . SER A 1 477 ? 45.316 -0.021 5.532 1.00 82.31 477 SER A O 1
ATOM 3916 N N . PRO A 1 478 ? 43.412 -1.152 5.109 1.00 84.44 478 PRO A N 1
ATOM 3917 C CA . PRO A 1 478 ? 43.208 -0.579 3.780 1.00 84.44 478 PRO A CA 1
ATOM 3918 C C . PRO A 1 478 ? 43.151 0.951 3.798 1.00 84.44 478 PRO A C 1
ATOM 3920 O O . PRO A 1 478 ? 42.509 1.542 4.670 1.00 84.44 478 PRO A O 1
ATOM 3923 N N . ILE A 1 479 ? 43.780 1.581 2.807 1.00 86.62 479 ILE A N 1
ATOM 3924 C CA . ILE A 1 479 ? 43.812 3.041 2.661 1.00 86.62 479 ILE A CA 1
ATOM 3925 C C . ILE A 1 479 ? 42.617 3.460 1.804 1.00 86.62 479 ILE A C 1
ATOM 3927 O O . ILE A 1 479 ? 42.348 2.851 0.772 1.00 86.62 479 ILE A O 1
ATOM 3931 N N . THR A 1 480 ? 41.880 4.486 2.225 1.00 87.81 480 THR A N 1
ATOM 3932 C CA . THR A 1 480 ? 40.735 5.020 1.469 1.00 87.81 480 THR A CA 1
ATOM 3933 C C . THR A 1 480 ? 41.100 6.379 0.883 1.00 87.81 480 THR A C 1
ATOM 3935 O O . THR A 1 480 ? 41.668 7.206 1.593 1.00 87.81 480 THR A O 1
ATOM 3938 N N . SER A 1 481 ? 40.788 6.606 -0.395 1.00 89.44 481 SER A N 1
ATOM 3939 C CA . SER A 1 481 ? 41.023 7.881 -1.076 1.00 89.44 481 SER A CA 1
ATOM 3940 C C . SER A 1 481 ? 40.194 9.017 -0.481 1.00 89.44 481 SER A C 1
ATOM 3942 O O . SER A 1 481 ? 39.203 8.797 0.227 1.00 89.44 481 SER A O 1
ATOM 3944 N N . GLU A 1 482 ? 40.534 10.242 -0.879 1.00 89.50 482 GLU A N 1
ATOM 3945 C CA . GLU A 1 482 ? 39.624 11.368 -0.720 1.00 89.50 482 GLU A CA 1
ATOM 3946 C C . GLU A 1 482 ? 38.297 11.121 -1.439 1.00 89.50 482 GLU A C 1
ATOM 3948 O O . GLU A 1 482 ? 38.181 10.319 -2.373 1.00 89.50 482 GLU A O 1
ATOM 3953 N N . CYS A 1 483 ? 37.274 11.800 -0.937 1.00 89.06 483 CYS A N 1
ATOM 3954 C CA . CYS A 1 483 ? 35.907 11.642 -1.375 1.00 89.06 483 CYS A CA 1
ATOM 3955 C C . CYS A 1 483 ? 35.638 12.508 -2.604 1.00 89.06 483 CYS A C 1
ATOM 3957 O O . CYS A 1 483 ? 35.651 13.731 -2.501 1.00 89.06 483 CYS A O 1
ATOM 3959 N N . GLN A 1 484 ? 35.329 11.879 -3.735 1.00 92.19 484 GLN A N 1
ATOM 3960 C CA . GLN A 1 484 ? 34.971 12.579 -4.967 1.00 92.19 484 GLN A CA 1
ATOM 3961 C C . GLN A 1 484 ? 33.453 12.699 -5.092 1.00 92.19 484 GLN A C 1
ATOM 3963 O O . GLN A 1 484 ? 32.726 11.752 -4.787 1.00 92.19 484 GLN A O 1
ATOM 3968 N N . ILE A 1 485 ? 32.967 13.864 -5.522 1.00 92.75 485 ILE A N 1
ATOM 3969 C CA . ILE A 1 485 ? 31.549 14.078 -5.826 1.00 92.75 485 ILE A CA 1
ATOM 3970 C C . ILE A 1 485 ? 31.300 13.602 -7.258 1.00 92.75 485 ILE A C 1
ATOM 3972 O O . ILE A 1 485 ? 31.929 14.083 -8.193 1.00 92.75 485 ILE A O 1
ATOM 3976 N N . VAL A 1 486 ? 30.381 12.649 -7.412 1.00 91.88 486 VAL A N 1
ATOM 3977 C CA . VAL A 1 486 ? 30.029 12.045 -8.708 1.00 91.88 486 VAL A CA 1
ATOM 3978 C C . VAL A 1 486 ? 28.828 12.752 -9.334 1.00 91.88 486 VAL A C 1
ATOM 3980 O O . VAL A 1 486 ? 28.774 12.940 -10.544 1.00 91.88 486 VAL A O 1
ATOM 3983 N N . SER A 1 487 ? 27.861 13.166 -8.513 1.00 92.38 487 SER A N 1
ATOM 3984 C CA . SER A 1 487 ? 26.661 13.867 -8.972 1.00 92.38 487 SER A CA 1
ATOM 3985 C C . SER A 1 487 ? 26.471 15.149 -8.173 1.00 92.38 487 SER A C 1
ATOM 3987 O O . SER A 1 487 ? 25.955 15.123 -7.054 1.00 92.38 487 SER A O 1
ATOM 3989 N N . GLN A 1 488 ? 26.900 16.268 -8.763 1.00 92.69 488 GLN A N 1
ATOM 3990 C CA . GLN A 1 488 ? 26.859 17.587 -8.130 1.00 92.69 488 GLN A CA 1
ATOM 3991 C C . GLN A 1 488 ? 25.419 18.018 -7.808 1.00 92.69 488 GLN A C 1
ATOM 3993 O O . GLN A 1 488 ? 25.126 18.368 -6.671 1.00 92.69 488 GLN A O 1
ATOM 3998 N N . ALA A 1 489 ? 24.485 17.858 -8.752 1.00 92.00 489 ALA A N 1
ATOM 3999 C CA . ALA A 1 489 ? 23.077 18.196 -8.534 1.00 92.00 489 ALA A CA 1
ATOM 4000 C C . ALA A 1 489 ? 22.456 17.420 -7.352 1.00 92.00 489 ALA A C 1
ATOM 4002 O O . ALA A 1 489 ? 21.814 18.013 -6.482 1.00 92.00 489 ALA A O 1
ATOM 4003 N N . PHE A 1 490 ? 22.688 16.099 -7.264 1.00 93.94 490 PHE A N 1
ATOM 4004 C CA . PHE A 1 490 ? 22.249 15.288 -6.117 1.00 93.94 490 PHE A CA 1
ATOM 4005 C C . PHE A 1 490 ? 22.918 15.715 -4.817 1.00 93.94 490 PHE 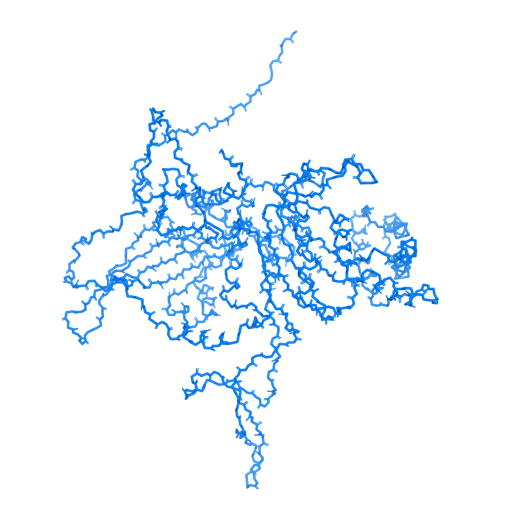A C 1
ATOM 4007 O O . PHE A 1 490 ? 22.264 15.731 -3.774 1.00 93.94 490 PHE A O 1
ATOM 4014 N N . HIS A 1 491 ? 24.212 16.013 -4.867 1.00 94.50 491 HIS A N 1
ATOM 4015 C CA . HIS A 1 491 ? 24.971 16.452 -3.710 1.00 94.50 491 HIS A CA 1
ATOM 4016 C C . HIS A 1 491 ? 24.392 17.741 -3.120 1.00 94.50 491 HIS A C 1
ATOM 4018 O O . HIS A 1 491 ? 24.060 17.776 -1.934 1.00 94.50 491 HIS A O 1
ATOM 4024 N N . ASP A 1 492 ? 24.190 18.752 -3.957 1.00 95.38 492 ASP A N 1
ATOM 4025 C CA . ASP A 1 492 ? 23.727 20.070 -3.524 1.00 95.38 492 ASP A CA 1
ATOM 4026 C C . ASP A 1 492 ? 22.283 20.017 -3.030 1.00 95.38 492 ASP A C 1
ATOM 4028 O O . ASP A 1 492 ? 21.959 20.577 -1.981 1.00 95.38 492 ASP A O 1
ATOM 4032 N N . TYR A 1 493 ? 21.434 19.238 -3.707 1.00 95.94 493 TYR A N 1
ATOM 4033 C CA . TYR A 1 493 ? 20.083 18.964 -3.228 1.00 95.94 493 TYR A CA 1
ATOM 4034 C C . TYR A 1 493 ? 20.082 18.295 -1.845 1.00 95.94 493 TYR A C 1
ATOM 4036 O O . TYR A 1 493 ? 19.297 18.669 -0.972 1.00 95.94 493 TYR A O 1
ATOM 4044 N N . LEU A 1 494 ? 20.954 17.310 -1.611 1.00 95.75 494 LEU A N 1
ATOM 4045 C CA . LEU A 1 494 ? 21.043 16.650 -0.309 1.00 95.75 494 LEU A CA 1
ATOM 4046 C C . LEU A 1 494 ? 21.491 17.611 0.789 1.00 95.75 494 LEU A C 1
ATOM 4048 O O . LEU A 1 494 ? 20.857 17.630 1.842 1.00 95.75 494 LEU A O 1
ATOM 4052 N N . GLU A 1 495 ? 22.549 18.387 0.561 1.00 95.38 495 GLU A N 1
ATOM 4053 C CA . GLU A 1 495 ? 23.066 19.333 1.556 1.00 95.38 495 GLU A CA 1
ATOM 4054 C C . GLU A 1 495 ? 22.027 20.419 1.888 1.00 95.38 495 GLU A C 1
ATOM 4056 O O . GLU A 1 495 ? 21.786 20.694 3.067 1.00 95.38 495 GLU A O 1
ATOM 4061 N N . GLU A 1 496 ? 21.312 20.945 0.887 1.00 95.19 496 GLU A N 1
ATOM 4062 C CA . GLU A 1 496 ? 20.224 21.911 1.097 1.00 95.19 496 GLU A CA 1
ATOM 4063 C C . GLU A 1 496 ? 19.093 21.310 1.948 1.00 95.19 496 GLU A C 1
ATOM 4065 O O . GLU A 1 496 ? 18.671 21.890 2.954 1.00 95.19 496 GLU A O 1
ATOM 4070 N N . ILE A 1 497 ? 18.618 20.108 1.608 1.00 95.69 497 ILE A N 1
ATOM 4071 C CA . ILE A 1 497 ? 17.525 19.461 2.348 1.00 95.69 497 ILE A CA 1
ATOM 4072 C C . ILE A 1 497 ? 17.960 19.076 3.772 1.00 95.69 497 ILE A C 1
ATOM 4074 O O . ILE A 1 497 ? 17.191 19.263 4.723 1.00 95.69 497 ILE A O 1
ATOM 4078 N N . ILE A 1 498 ? 19.189 18.580 3.951 1.00 95.31 498 ILE A N 1
ATOM 4079 C CA . ILE A 1 498 ? 19.764 18.268 5.268 1.00 95.31 498 ILE A CA 1
ATOM 4080 C C . ILE A 1 498 ? 19.842 19.531 6.128 1.00 95.31 498 ILE A C 1
ATOM 4082 O O . ILE A 1 498 ? 19.412 19.498 7.285 1.00 95.31 498 ILE A O 1
ATOM 4086 N N . SER A 1 499 ? 20.321 20.639 5.559 1.00 95.38 499 SER A N 1
ATOM 4087 C CA . SER A 1 499 ? 20.422 21.937 6.233 1.00 95.38 499 SER A CA 1
ATOM 4088 C C . SER A 1 499 ? 19.060 22.424 6.745 1.00 95.38 499 SER A C 1
ATOM 4090 O O . SER A 1 499 ? 18.932 22.811 7.909 1.00 95.38 499 SER A O 1
ATOM 4092 N N . LYS A 1 500 ? 17.999 22.314 5.932 1.00 94.31 500 LYS A N 1
ATOM 4093 C CA . LYS A 1 500 ? 16.636 22.717 6.338 1.00 94.31 500 LYS A CA 1
ATOM 4094 C C . LYS A 1 500 ? 16.035 21.832 7.429 1.00 94.31 500 LYS A C 1
ATOM 4096 O O . LYS A 1 500 ? 15.337 22.330 8.316 1.00 94.31 500 LYS A O 1
ATOM 4101 N N . ILE A 1 501 ? 16.245 20.518 7.355 1.00 93.44 501 ILE A N 1
ATOM 4102 C CA . ILE A 1 501 ? 15.666 19.571 8.321 1.00 93.44 501 ILE A CA 1
ATOM 4103 C C . ILE A 1 501 ? 16.416 19.624 9.655 1.00 93.44 501 ILE A C 1
ATOM 4105 O O . ILE A 1 501 ? 15.781 19.614 10.714 1.00 93.44 501 ILE A O 1
ATOM 4109 N N . GLY A 1 502 ? 17.745 19.690 9.595 1.00 93.75 502 GLY A N 1
ATOM 4110 C CA . GLY A 1 502 ? 18.644 19.616 10.738 1.00 93.75 502 GLY A CA 1
ATOM 4111 C C . GLY A 1 502 ? 19.150 18.196 11.016 1.00 93.75 502 GLY A C 1
ATOM 4112 O O . GLY A 1 502 ? 18.404 17.210 10.974 1.00 93.75 502 GLY A O 1
ATOM 4113 N N . TYR A 1 503 ? 20.437 18.107 11.354 1.00 93.50 503 TYR A N 1
ATOM 4114 C CA . TYR A 1 503 ? 21.150 16.851 11.598 1.00 93.50 503 TYR A CA 1
ATOM 4115 C C . TYR A 1 503 ? 20.567 16.028 12.754 1.00 93.50 503 TYR A C 1
ATOM 4117 O O . TYR A 1 503 ? 20.478 14.807 12.640 1.00 93.50 503 TYR A O 1
ATOM 4125 N N . ASP A 1 504 ? 20.091 16.666 13.824 1.00 92.75 504 ASP A N 1
ATOM 4126 C CA . ASP A 1 504 ? 19.564 15.963 15.004 1.00 92.75 504 ASP A CA 1
ATOM 4127 C C . ASP A 1 504 ? 18.355 15.083 14.673 1.00 92.75 504 ASP A C 1
ATOM 4129 O O . ASP A 1 504 ? 18.246 13.938 15.122 1.00 92.75 504 ASP A O 1
ATOM 4133 N N . ILE A 1 505 ? 17.444 15.596 13.838 1.00 92.06 505 ILE A N 1
ATOM 4134 C CA . ILE A 1 505 ? 16.256 14.855 13.403 1.00 92.06 505 ILE A CA 1
ATOM 4135 C C . ILE A 1 505 ? 16.673 13.655 12.549 1.00 92.06 505 ILE A C 1
ATOM 4137 O O . ILE A 1 505 ? 16.151 12.553 12.745 1.00 92.06 505 ILE A O 1
ATOM 4141 N N . ILE A 1 506 ? 17.614 13.866 11.627 1.00 93.19 506 ILE A N 1
ATOM 4142 C CA . ILE A 1 506 ? 18.121 12.835 10.716 1.00 93.19 506 ILE A CA 1
ATOM 4143 C C . ILE A 1 506 ? 18.821 11.728 11.506 1.00 93.19 506 ILE A C 1
ATOM 4145 O O . ILE A 1 506 ? 18.500 10.553 11.314 1.00 93.19 506 ILE A O 1
ATOM 4149 N N . ASN A 1 507 ? 19.712 12.083 12.431 1.00 92.00 507 ASN A N 1
ATOM 4150 C CA . ASN A 1 507 ? 20.444 11.129 13.264 1.00 92.00 507 ASN A CA 1
ATOM 4151 C C . ASN A 1 507 ? 19.480 10.313 14.129 1.00 92.00 507 ASN A C 1
ATOM 4153 O O . ASN A 1 507 ? 19.512 9.082 14.104 1.00 92.00 507 ASN A O 1
ATOM 4157 N N . ARG A 1 508 ? 18.527 10.976 14.798 1.00 91.94 508 ARG A N 1
ATOM 4158 C CA . ARG A 1 508 ? 17.509 10.296 15.611 1.00 91.94 508 ARG A CA 1
ATOM 4159 C C . ARG A 1 508 ? 16.703 9.277 14.803 1.00 91.94 508 ARG A C 1
ATOM 4161 O O . ARG A 1 508 ? 16.444 8.180 15.289 1.00 91.94 508 ARG A O 1
ATOM 4168 N N . LEU A 1 509 ? 16.275 9.620 13.587 1.00 90.06 509 LEU A N 1
ATOM 4169 C CA . LEU A 1 509 ? 15.512 8.696 12.738 1.00 90.06 509 LEU A CA 1
ATOM 4170 C C . LEU A 1 509 ? 16.372 7.557 12.187 1.00 90.06 509 LEU A C 1
ATOM 4172 O O . LEU A 1 509 ? 15.898 6.424 12.110 1.00 90.06 509 LEU A O 1
ATOM 4176 N N . SER A 1 510 ? 17.616 7.851 11.817 1.00 91.06 510 SER A N 1
ATOM 4177 C CA . SER A 1 510 ? 18.543 6.882 11.223 1.00 91.06 510 SER A CA 1
ATOM 4178 C C . SER A 1 510 ? 18.975 5.819 12.236 1.00 91.06 510 SER A C 1
ATOM 4180 O O . SER A 1 510 ? 18.972 4.630 11.908 1.00 91.06 510 SER A O 1
ATOM 4182 N N . ASN A 1 511 ? 19.204 6.215 13.491 1.00 87.56 511 ASN A N 1
ATOM 4183 C CA . ASN A 1 511 ? 19.578 5.304 14.580 1.00 87.56 511 ASN A CA 1
ATOM 4184 C C . ASN A 1 511 ? 18.470 4.283 14.902 1.00 87.56 511 ASN A C 1
ATOM 4186 O O . ASN A 1 511 ? 18.748 3.155 15.298 1.00 87.56 511 ASN A O 1
ATOM 4190 N N . ASN A 1 512 ? 17.204 4.625 14.641 1.00 84.88 512 ASN A N 1
ATOM 4191 C CA . ASN A 1 512 ? 16.064 3.732 14.873 1.00 84.88 512 ASN A CA 1
ATOM 4192 C C . ASN A 1 512 ? 15.898 2.628 13.807 1.00 84.88 512 ASN A C 1
ATOM 4194 O O . ASN A 1 512 ? 15.013 1.779 13.936 1.00 84.88 512 ASN A O 1
ATOM 4198 N N . VAL A 1 513 ? 16.694 2.631 12.730 1.00 82.56 513 VAL A N 1
ATOM 4199 C CA . VAL A 1 513 ? 16.580 1.638 11.643 1.00 82.56 513 VAL A CA 1
ATOM 4200 C C . VAL A 1 513 ? 17.276 0.326 12.001 1.00 82.56 513 VAL A C 1
ATOM 4202 O O . VAL A 1 513 ? 16.796 -0.749 11.626 1.00 82.56 513 VAL A O 1
ATOM 4205 N N . GLY A 1 514 ? 18.402 0.414 12.714 1.00 80.06 514 GLY A N 1
ATOM 4206 C CA . GLY A 1 514 ? 19.166 -0.724 13.216 1.00 80.06 514 GLY A CA 1
ATOM 4207 C C . GLY A 1 514 ? 20.658 -0.701 12.851 1.00 80.06 514 GLY A C 1
ATOM 4208 O O . GLY A 1 514 ? 21.081 0.021 11.945 1.00 80.06 514 GLY A O 1
ATOM 4209 N N . PRO A 1 515 ? 21.460 -1.571 13.490 1.00 79.62 515 PRO A N 1
ATOM 4210 C CA . PRO A 1 515 ? 22.926 -1.482 13.501 1.00 79.62 515 PRO A CA 1
ATOM 4211 C C . PRO A 1 515 ? 23.570 -1.721 12.132 1.00 79.62 515 PRO A C 1
ATOM 4213 O O . PRO A 1 515 ? 24.649 -1.222 11.839 1.00 79.62 515 PRO A O 1
ATOM 4216 N N . PHE A 1 516 ? 22.922 -2.488 11.249 1.00 80.06 516 PHE A N 1
ATOM 4217 C CA . PHE A 1 516 ? 23.437 -2.682 9.890 1.00 80.06 516 PHE A CA 1
ATOM 4218 C C . PHE A 1 516 ? 23.320 -1.407 9.045 1.00 80.06 516 PHE A C 1
ATOM 4220 O O . PHE A 1 516 ? 24.181 -1.149 8.214 1.00 80.06 516 PHE A O 1
ATOM 4227 N N . PHE A 1 517 ? 22.261 -0.618 9.249 1.00 86.81 517 PHE A N 1
ATOM 4228 C CA . PHE A 1 517 ? 22.074 0.649 8.546 1.00 86.81 517 PHE A CA 1
ATOM 4229 C C . PHE A 1 517 ? 23.106 1.682 9.008 1.00 86.81 517 PHE A C 1
ATOM 4231 O O . PHE A 1 517 ? 23.715 2.341 8.174 1.00 86.81 517 PHE A O 1
ATOM 4238 N N . GLU A 1 518 ? 23.375 1.728 10.311 1.00 85.44 518 GLU A N 1
ATOM 4239 C CA . GLU A 1 518 ? 24.429 2.551 10.911 1.00 85.44 518 GLU A CA 1
ATOM 4240 C C . GLU A 1 518 ? 25.828 2.189 10.387 1.00 85.44 518 GLU A C 1
ATOM 4242 O O . GLU A 1 518 ? 26.576 3.070 9.975 1.00 85.44 518 GLU A O 1
ATOM 4247 N N . LYS A 1 519 ? 26.154 0.891 10.276 1.00 85.75 519 LYS A N 1
ATOM 4248 C CA . LYS A 1 519 ? 27.419 0.423 9.668 1.00 85.75 519 LYS A CA 1
ATOM 4249 C C . LYS A 1 519 ? 27.609 0.866 8.215 1.00 85.75 519 LYS A C 1
ATOM 4251 O O . LYS A 1 519 ? 28.741 0.953 7.758 1.00 85.75 519 LYS A O 1
ATOM 4256 N N . MET A 1 520 ? 26.521 1.125 7.492 1.00 87.25 520 MET A N 1
ATOM 4257 C CA . MET A 1 520 ? 26.543 1.671 6.129 1.00 87.25 520 MET A CA 1
ATOM 4258 C C . MET A 1 520 ? 26.489 3.206 6.116 1.00 87.25 520 MET A C 1
ATOM 4260 O O . MET A 1 520 ? 26.100 3.782 5.105 1.00 87.25 520 MET A O 1
ATOM 4264 N N . GLN A 1 521 ? 26.772 3.869 7.244 1.00 90.31 521 GLN A N 1
ATOM 4265 C CA . GLN A 1 521 ? 26.616 5.320 7.419 1.00 90.31 521 GLN A CA 1
ATOM 4266 C C . GLN A 1 521 ? 25.245 5.824 6.933 1.00 90.31 521 GLN A C 1
ATOM 4268 O O . GLN A 1 521 ? 25.108 6.902 6.353 1.00 90.31 521 GLN A O 1
ATOM 4273 N N . GLY A 1 522 ? 24.217 4.992 7.120 1.00 92.12 522 GLY A N 1
ATOM 4274 C CA . GLY A 1 522 ? 22.909 5.202 6.534 1.00 92.12 522 GLY A CA 1
ATOM 4275 C C . GLY A 1 522 ? 22.211 6.419 7.127 1.00 92.12 522 GLY A C 1
ATOM 4276 O O . GLY A 1 522 ? 22.109 6.551 8.345 1.00 92.12 522 GLY A O 1
ATOM 4277 N N . LYS A 1 523 ? 21.656 7.274 6.264 1.00 95.50 523 LYS A N 1
ATOM 4278 C CA . LYS A 1 523 ? 20.844 8.432 6.653 1.00 95.50 523 LYS A CA 1
ATOM 4279 C C . LYS A 1 523 ? 19.435 8.319 6.080 1.00 95.50 523 LYS A C 1
ATOM 4281 O O . LYS A 1 523 ? 19.248 8.064 4.886 1.00 95.50 523 LYS A O 1
ATOM 4286 N N . ILE A 1 524 ? 18.428 8.524 6.927 1.00 94.88 524 ILE A N 1
ATOM 4287 C CA . ILE A 1 524 ? 17.044 8.771 6.510 1.00 94.88 524 ILE A CA 1
ATOM 4288 C C . ILE A 1 524 ? 16.768 10.259 6.656 1.00 94.88 524 ILE A C 1
ATOM 4290 O O . ILE A 1 524 ? 16.670 10.774 7.767 1.00 94.88 524 ILE A O 1
ATOM 4294 N N . ILE A 1 525 ? 16.588 10.926 5.524 1.00 95.00 525 ILE A N 1
ATOM 4295 C CA . ILE A 1 525 ? 16.296 12.353 5.445 1.00 95.00 525 ILE A CA 1
ATOM 4296 C C . ILE A 1 525 ? 14.781 12.499 5.226 1.00 95.00 525 ILE A C 1
ATOM 4298 O O . ILE A 1 525 ? 14.297 12.200 4.130 1.00 95.00 525 ILE A O 1
ATOM 4302 N N . PRO A 1 526 ? 13.989 12.843 6.257 1.00 91.75 526 PRO A N 1
ATOM 4303 C CA . PRO A 1 526 ? 12.534 12.930 6.141 1.00 91.75 526 PRO A CA 1
ATOM 4304 C C . PRO A 1 526 ? 12.105 14.210 5.415 1.00 91.75 526 PRO A C 1
ATOM 4306 O O . PRO A 1 526 ? 12.550 15.295 5.765 1.00 91.75 526 PRO A O 1
ATOM 4309 N N . LEU A 1 527 ? 11.173 14.130 4.468 1.00 89.44 527 LEU A N 1
ATOM 4310 C CA . LEU A 1 527 ? 10.665 15.321 3.774 1.00 89.44 527 LEU A CA 1
ATOM 4311 C C . LEU A 1 527 ? 9.605 16.044 4.631 1.00 89.44 527 LEU A C 1
ATOM 4313 O O . LEU A 1 527 ? 8.405 15.945 4.377 1.00 89.44 527 LEU A O 1
ATOM 4317 N N . LEU A 1 528 ? 10.055 16.716 5.698 1.00 84.88 528 LEU A N 1
ATOM 4318 C CA . LEU A 1 528 ? 9.199 17.412 6.668 1.00 84.88 528 LEU A CA 1
ATOM 4319 C C . LEU A 1 528 ? 8.752 18.779 6.143 1.00 84.88 528 LEU A C 1
ATOM 4321 O O . LEU A 1 528 ? 9.542 19.708 6.000 1.00 84.88 528 LEU A O 1
ATOM 4325 N N . ILE A 1 529 ? 7.455 18.914 5.908 1.00 83.75 529 ILE A N 1
ATOM 4326 C CA . ILE A 1 529 ? 6.817 20.075 5.271 1.00 83.75 529 ILE A CA 1
ATOM 4327 C C . ILE A 1 529 ? 7.084 21.363 6.033 1.00 83.75 529 ILE A C 1
ATOM 4329 O O . ILE A 1 529 ? 7.462 22.366 5.428 1.00 83.75 529 ILE A O 1
ATOM 4333 N N . GLU A 1 530 ? 6.921 21.322 7.356 1.00 85.12 530 GLU A N 1
ATOM 4334 C CA . GLU A 1 530 ? 7.133 22.473 8.228 1.00 85.12 530 GLU A CA 1
ATOM 4335 C C . GLU A 1 530 ? 8.578 22.983 8.193 1.00 85.12 530 GLU A C 1
ATOM 4337 O O . GLU A 1 530 ? 8.806 24.183 8.328 1.00 85.12 530 GLU A O 1
ATOM 4342 N N . LYS A 1 531 ? 9.551 22.094 7.959 1.00 86.31 531 LYS A N 1
ATOM 4343 C CA . LYS A 1 531 ? 10.974 22.445 7.844 1.00 86.31 531 LYS A CA 1
ATOM 4344 C C . LYS A 1 531 ? 11.352 22.909 6.438 1.00 86.31 531 LYS A C 1
ATOM 4346 O O . LYS A 1 531 ? 12.240 23.739 6.286 1.00 86.31 531 LYS A O 1
ATOM 4351 N N . LEU A 1 532 ? 10.643 22.430 5.419 1.00 87.50 532 LEU A N 1
ATOM 4352 C CA . LEU A 1 532 ? 10.866 22.771 4.010 1.00 87.50 532 LEU A CA 1
ATOM 4353 C C . LEU A 1 532 ? 10.057 24.006 3.548 1.00 87.50 532 LEU A C 1
ATOM 4355 O O . LEU A 1 532 ? 9.963 24.310 2.356 1.00 87.50 532 LEU A O 1
ATOM 4359 N N . GLY A 1 533 ? 9.451 24.746 4.481 1.00 83.25 533 GLY A N 1
ATOM 4360 C CA . GLY A 1 533 ? 8.727 25.986 4.187 1.00 83.25 533 GLY A CA 1
ATOM 4361 C C . GLY A 1 533 ? 7.450 25.784 3.367 1.00 83.25 533 GLY A C 1
ATOM 4362 O O . GLY A 1 533 ? 7.023 26.698 2.660 1.00 83.25 533 GLY A O 1
ATOM 4363 N N . PHE A 1 534 ? 6.846 24.597 3.433 1.00 83.25 534 PHE A N 1
ATOM 4364 C CA . PHE A 1 534 ? 5.535 24.333 2.848 1.00 83.25 534 PHE A CA 1
ATOM 4365 C C . PHE A 1 534 ? 4.440 24.541 3.904 1.00 83.25 534 PHE A C 1
ATOM 4367 O O . PHE A 1 534 ? 4.647 24.348 5.103 1.00 83.25 534 PHE A O 1
ATOM 4374 N N . LYS A 1 535 ? 3.247 24.969 3.476 1.00 77.62 535 LYS A N 1
ATOM 4375 C CA . LYS A 1 535 ? 2.134 25.224 4.402 1.00 77.62 535 LYS A CA 1
ATOM 4376 C C . LYS A 1 535 ? 1.485 23.906 4.818 1.00 77.62 535 LYS A C 1
ATOM 4378 O O . LYS A 1 535 ? 1.023 23.149 3.968 1.00 77.62 535 LYS A O 1
ATOM 4383 N N . SER A 1 536 ? 1.392 23.666 6.124 1.00 70.00 536 SER A N 1
ATOM 4384 C CA . SER A 1 536 ? 0.598 22.554 6.646 1.00 70.00 536 SER A CA 1
ATOM 4385 C C . SER A 1 536 ? -0.899 22.860 6.538 1.00 70.00 536 SER A C 1
ATOM 4387 O O . SER A 1 536 ? -1.338 23.987 6.777 1.00 70.00 536 SER A O 1
ATOM 4389 N N . GLU A 1 537 ? -1.705 21.862 6.176 1.00 63.47 537 GLU A N 1
ATOM 4390 C CA . GLU A 1 537 ? -3.158 22.006 6.177 1.00 63.47 537 GLU A CA 1
ATOM 4391 C C . GLU A 1 537 ? -3.689 22.142 7.613 1.00 63.47 537 GLU A C 1
ATOM 4393 O O . GLU A 1 537 ? -3.290 21.410 8.517 1.00 63.47 537 GLU A O 1
ATOM 4398 N N . LYS A 1 538 ? -4.683 23.017 7.819 1.00 50.00 538 LYS A N 1
ATOM 4399 C CA . LYS A 1 538 ? -5.318 23.279 9.129 1.00 50.00 538 LYS A CA 1
ATOM 4400 C C . LYS A 1 538 ? -6.029 22.062 9.760 1.00 50.00 538 LYS A C 1
ATOM 4402 O O . LYS A 1 538 ? -6.587 22.181 10.844 1.00 50.00 538 LYS A O 1
ATOM 4407 N N . SER A 1 539 ? -6.066 20.903 9.095 1.00 55.12 539 SER A N 1
ATOM 4408 C CA . SER A 1 539 ? -6.942 19.774 9.446 1.00 55.12 539 SER A CA 1
ATOM 4409 C C . SER A 1 539 ? -6.377 18.793 10.487 1.00 55.12 539 SER A C 1
ATOM 4411 O O . SER A 1 539 ? -7.026 17.788 10.778 1.00 55.12 539 SER A O 1
ATOM 4413 N N . GLY A 1 540 ? -5.182 19.034 11.041 1.00 50.28 540 GLY A N 1
ATOM 4414 C CA . GLY A 1 540 ? -4.549 18.133 12.019 1.00 50.28 540 GLY A CA 1
ATOM 4415 C C . GLY A 1 540 ? -4.158 16.756 11.456 1.00 50.28 540 GLY A C 1
ATOM 4416 O O . GLY A 1 540 ? -3.712 15.884 12.197 1.00 50.28 540 GLY A O 1
ATOM 4417 N N . ARG A 1 541 ? -4.320 16.534 10.145 1.00 53.91 541 ARG A N 1
ATOM 4418 C CA . ARG A 1 541 ? -3.696 15.419 9.428 1.00 53.91 541 ARG A CA 1
ATOM 4419 C C . ARG A 1 541 ? -2.297 15.853 9.025 1.00 53.91 541 ARG A C 1
ATOM 4421 O O . ARG A 1 541 ? -2.139 16.988 8.588 1.00 53.91 541 ARG A O 1
ATOM 4428 N N . ASN A 1 542 ? -1.319 14.949 9.122 1.00 54.03 542 ASN A N 1
ATOM 4429 C CA . ASN A 1 542 ? -0.001 15.160 8.526 1.00 54.03 542 ASN A CA 1
ATOM 4430 C C . ASN A 1 542 ? -0.222 15.598 7.075 1.00 54.03 542 ASN A C 1
ATOM 4432 O O . ASN A 1 542 ? -0.722 14.820 6.252 1.00 54.03 542 ASN A O 1
ATOM 4436 N N . SER A 1 543 ? 0.076 16.862 6.783 1.00 63.50 543 SER A N 1
ATOM 4437 C CA . SER A 1 543 ? 0.202 17.304 5.408 1.00 63.50 543 SER A CA 1
ATOM 4438 C C . SER A 1 543 ? 1.288 16.417 4.783 1.00 63.50 543 SER A C 1
ATOM 4440 O O . SER A 1 543 ? 2.214 15.973 5.463 1.00 63.50 543 SER A O 1
ATOM 4442 N N . ILE A 1 544 ? 1.123 16.025 3.523 1.00 70.75 544 ILE A N 1
ATOM 4443 C CA . ILE A 1 544 ? 2.162 15.315 2.768 1.00 70.75 544 ILE A CA 1
ATOM 4444 C C . ILE A 1 544 ? 2.376 16.171 1.525 1.00 70.75 544 ILE A C 1
ATOM 4446 O O . ILE A 1 544 ? 1.414 16.419 0.803 1.00 70.75 544 ILE A O 1
ATOM 4450 N N . VAL A 1 545 ? 3.597 16.664 1.321 1.00 77.25 545 VAL A N 1
ATOM 4451 C CA . VAL A 1 545 ? 4.009 17.355 0.095 1.00 77.25 545 VAL A CA 1
ATOM 4452 C C . VAL A 1 545 ? 4.639 16.312 -0.807 1.00 77.25 545 VAL A C 1
ATOM 4454 O O . VAL A 1 545 ? 5.330 15.403 -0.332 1.00 77.25 545 VAL A O 1
ATOM 4457 N N . LYS A 1 546 ? 4.357 16.399 -2.104 1.00 82.19 546 LYS A N 1
ATOM 4458 C CA . LYS A 1 546 ? 4.939 15.471 -3.063 1.00 82.19 546 LYS A CA 1
ATOM 4459 C C . LYS A 1 546 ? 6.419 15.783 -3.220 1.00 82.19 546 LYS A C 1
ATOM 4461 O O . LYS A 1 546 ? 6.816 16.941 -3.271 1.00 82.19 546 LYS A O 1
ATOM 4466 N N . HIS A 1 547 ? 7.235 14.744 -3.353 1.00 88.00 547 HIS A N 1
ATOM 4467 C CA . HIS A 1 547 ? 8.664 14.927 -3.598 1.00 88.00 547 HIS A CA 1
ATOM 4468 C C . HIS A 1 547 ? 8.927 15.714 -4.895 1.00 88.00 547 HIS A C 1
ATOM 4470 O O . HIS A 1 547 ? 9.861 16.499 -4.929 1.00 88.00 547 HIS A O 1
ATOM 4476 N N . SER A 1 548 ? 8.065 15.585 -5.911 1.00 88.75 548 SER A N 1
ATOM 4477 C CA . SER A 1 548 ? 8.106 16.415 -7.125 1.00 88.75 548 SER A CA 1
ATOM 4478 C C . SER A 1 548 ? 8.128 17.911 -6.815 1.00 88.75 548 SER A C 1
ATOM 4480 O O . SER A 1 548 ? 8.985 18.616 -7.321 1.00 88.75 548 SER A O 1
ATOM 4482 N N . ASP A 1 549 ? 7.248 18.366 -5.923 1.00 89.00 549 ASP A N 1
ATOM 4483 C CA . ASP A 1 549 ? 7.086 19.785 -5.588 1.00 89.00 549 ASP A CA 1
ATOM 4484 C C . ASP A 1 549 ? 8.298 20.302 -4.785 1.00 89.00 549 ASP A C 1
ATOM 4486 O O . ASP A 1 549 ? 8.635 21.484 -4.809 1.00 89.00 549 ASP A O 1
ATOM 4490 N N . ILE A 1 550 ? 8.962 19.406 -4.046 1.00 91.88 550 ILE A N 1
ATOM 4491 C CA . ILE A 1 550 ? 10.200 19.703 -3.316 1.00 91.88 550 ILE A CA 1
ATOM 4492 C C . ILE A 1 550 ? 11.367 19.799 -4.301 1.00 91.88 550 ILE A C 1
ATOM 4494 O O . ILE A 1 550 ? 12.133 20.754 -4.230 1.00 91.88 550 ILE A O 1
ATOM 4498 N N . LEU A 1 551 ? 11.483 18.849 -5.229 1.00 93.50 551 LEU A N 1
ATOM 4499 C CA . LEU A 1 551 ? 12.519 18.865 -6.261 1.00 93.50 551 LEU A CA 1
ATOM 4500 C C . LEU A 1 551 ? 12.393 20.108 -7.143 1.00 93.50 551 LEU A C 1
ATOM 4502 O O . LEU A 1 551 ? 13.367 20.827 -7.290 1.00 93.50 551 LEU A O 1
ATOM 4506 N N . GLU A 1 552 ? 11.195 20.430 -7.628 1.00 93.69 552 GLU A N 1
ATOM 4507 C CA . GLU A 1 552 ? 10.945 21.630 -8.440 1.00 93.69 552 GLU A CA 1
ATOM 4508 C C . GLU A 1 552 ? 11.424 22.915 -7.740 1.00 93.69 552 GLU A C 1
ATOM 4510 O O . GLU A 1 552 ? 11.977 23.810 -8.372 1.00 93.69 552 GLU A O 1
ATOM 4515 N N . LYS A 1 553 ? 11.264 22.989 -6.412 1.00 93.81 553 LYS A N 1
ATOM 4516 C CA . LYS A 1 553 ? 11.673 24.149 -5.612 1.00 93.81 553 LYS A CA 1
ATOM 4517 C C . LYS A 1 553 ? 13.176 24.202 -5.319 1.00 93.81 553 LYS A C 1
ATOM 4519 O O . LYS A 1 553 ? 13.733 25.295 -5.279 1.00 93.81 553 LYS A O 1
ATOM 4524 N N . TYR A 1 554 ? 13.798 23.064 -5.016 1.00 94.44 554 TYR A N 1
ATOM 4525 C CA . TYR A 1 554 ? 15.157 23.011 -4.452 1.00 94.44 554 TYR A CA 1
ATOM 4526 C C . TYR A 1 554 ? 16.220 22.475 -5.418 1.00 94.44 554 TYR A C 1
ATOM 4528 O O . TYR A 1 554 ? 17.404 22.663 -5.168 1.00 94.44 554 TYR A O 1
ATOM 4536 N N . SER A 1 555 ? 15.826 21.794 -6.493 1.00 94.88 555 SER A N 1
ATOM 4537 C CA . SER A 1 555 ? 16.728 21.275 -7.525 1.00 94.88 555 SER A CA 1
ATOM 4538 C C . SER A 1 555 ? 15.969 21.025 -8.844 1.00 94.88 555 SER A C 1
ATOM 4540 O O . SER A 1 555 ? 15.559 19.892 -9.122 1.00 94.88 555 SER A O 1
ATOM 4542 N N . PRO A 1 556 ? 15.762 22.071 -9.671 1.00 93.38 556 PRO A N 1
ATOM 4543 C CA . PRO A 1 556 ? 15.050 21.959 -10.948 1.00 93.38 556 PRO A CA 1
ATOM 4544 C C . PRO A 1 556 ? 15.673 20.941 -11.915 1.00 93.38 556 PRO A C 1
ATOM 4546 O O . PRO A 1 556 ? 14.962 20.241 -12.626 1.00 93.38 556 PRO A O 1
ATOM 4549 N N . GLU A 1 557 ? 16.997 20.800 -11.905 1.00 90.38 557 GLU A N 1
ATOM 4550 C CA . GLU A 1 557 ? 17.706 19.830 -12.749 1.00 90.38 557 GLU A CA 1
ATOM 4551 C C . GLU A 1 557 ? 17.333 18.384 -12.387 1.00 90.38 557 GLU A C 1
ATOM 4553 O O . GLU A 1 557 ? 16.964 17.587 -13.251 1.00 90.38 557 GLU A O 1
ATOM 4558 N N . LEU A 1 558 ? 17.343 18.048 -11.091 1.00 92.94 558 LEU A N 1
ATOM 4559 C CA . LEU A 1 558 ? 16.912 16.728 -10.622 1.00 92.94 558 LEU A CA 1
ATOM 4560 C C . LEU A 1 558 ? 15.415 16.508 -10.786 1.00 92.94 558 LEU A C 1
ATOM 4562 O O . LEU A 1 558 ? 14.971 15.364 -10.898 1.00 92.94 558 LEU A O 1
ATOM 4566 N N . TYR A 1 559 ? 14.624 17.580 -10.764 1.00 94.56 559 TYR A N 1
ATOM 4567 C CA . TYR A 1 559 ? 13.200 17.499 -11.042 1.00 94.56 559 TYR A CA 1
ATOM 4568 C C . TYR A 1 559 ? 12.942 16.984 -12.462 1.00 94.56 559 TYR A C 1
ATOM 4570 O O . TYR A 1 559 ? 12.142 16.061 -12.625 1.00 94.56 559 TYR A O 1
ATOM 4578 N N . GLU A 1 560 ? 13.669 17.480 -13.464 1.00 91.81 560 GLU A N 1
ATOM 4579 C CA . GLU A 1 560 ? 13.557 16.988 -14.842 1.00 91.81 560 GLU A CA 1
ATOM 4580 C C . GLU A 1 560 ? 13.972 15.514 -14.965 1.00 91.81 560 GLU A C 1
ATOM 4582 O O . GLU A 1 560 ? 13.233 14.707 -15.538 1.00 91.81 560 GLU A O 1
ATOM 4587 N N . GLU A 1 561 ? 15.087 15.107 -14.345 1.00 91.38 561 GLU A N 1
ATOM 4588 C CA . GLU A 1 561 ? 15.495 13.692 -14.303 1.00 91.38 561 GLU A CA 1
ATOM 4589 C C . GLU A 1 561 ? 14.413 12.813 -13.643 1.00 91.38 561 GLU A C 1
ATOM 4591 O O . GLU A 1 561 ? 14.063 11.726 -14.124 1.00 91.38 561 GLU A O 1
ATOM 4596 N N . TYR A 1 562 ? 13.823 13.309 -12.553 1.00 93.00 562 TYR A N 1
ATOM 4597 C CA . TYR A 1 562 ? 12.744 12.645 -11.834 1.00 93.00 562 TYR A CA 1
ATOM 4598 C C . TYR A 1 562 ? 11.477 12.495 -12.681 1.00 93.00 562 TYR A C 1
ATOM 4600 O O . TYR A 1 562 ? 10.850 11.425 -12.650 1.00 93.00 562 TYR A O 1
ATOM 4608 N N . LEU A 1 563 ? 11.107 13.524 -13.448 1.00 92.62 563 LEU A N 1
ATOM 4609 C CA . LEU A 1 563 ? 9.991 13.473 -14.388 1.00 92.62 563 LEU A CA 1
ATOM 4610 C C . LEU A 1 563 ? 10.266 12.479 -15.515 1.00 92.62 563 LEU A C 1
ATOM 4612 O O . LEU A 1 563 ? 9.427 11.612 -15.764 1.00 92.62 563 LEU A O 1
ATOM 4616 N N . LEU A 1 564 ? 11.437 12.543 -16.155 1.00 91.12 564 LEU A N 1
ATOM 4617 C CA . LEU A 1 564 ? 11.817 11.633 -17.240 1.00 91.12 564 LEU A CA 1
ATOM 4618 C C . LEU A 1 564 ? 11.751 10.166 -16.798 1.00 91.12 564 LEU A C 1
ATOM 4620 O O . LEU A 1 564 ? 11.135 9.342 -17.485 1.00 91.12 564 LEU A O 1
ATOM 4624 N N . HIS A 1 565 ? 12.289 9.844 -15.617 1.00 92.06 565 HIS A N 1
ATOM 4625 C CA . HIS A 1 565 ? 12.242 8.492 -15.046 1.00 92.06 565 HIS A CA 1
ATOM 4626 C C . HIS A 1 565 ? 10.805 7.971 -14.891 1.00 92.06 565 HIS A C 1
ATOM 4628 O O . HIS A 1 565 ? 10.478 6.861 -15.328 1.00 92.06 565 HIS A O 1
ATOM 4634 N N . HIS A 1 566 ? 9.913 8.773 -14.307 1.00 92.56 566 HIS A N 1
ATOM 4635 C CA . HIS A 1 566 ? 8.531 8.356 -14.060 1.00 92.56 566 HIS A CA 1
ATOM 4636 C C . HIS A 1 566 ? 7.656 8.386 -15.319 1.00 92.56 566 HIS A C 1
ATOM 4638 O O . HIS A 1 566 ? 6.785 7.524 -15.467 1.00 92.56 566 HIS A O 1
ATOM 4644 N N . ASN A 1 567 ? 7.906 9.312 -16.244 1.00 92.56 567 ASN A N 1
ATOM 4645 C CA . ASN A 1 567 ? 7.253 9.367 -17.553 1.00 92.56 567 ASN A CA 1
ATOM 4646 C C . ASN A 1 567 ? 7.620 8.142 -18.391 1.00 92.56 567 ASN A C 1
ATOM 4648 O O . ASN A 1 567 ? 6.750 7.537 -19.018 1.00 92.56 567 ASN A O 1
ATOM 4652 N N . HIS A 1 568 ? 8.885 7.713 -18.353 1.00 91.81 568 HIS A N 1
ATOM 4653 C CA . HIS A 1 568 ? 9.317 6.483 -19.013 1.00 91.81 568 HIS A CA 1
ATOM 4654 C C . HIS A 1 568 ? 8.599 5.253 -18.447 1.00 91.81 568 HIS A C 1
ATOM 4656 O O . HIS A 1 568 ? 8.025 4.472 -19.208 1.00 91.81 568 HIS A O 1
ATOM 4662 N N . ILE A 1 569 ? 8.531 5.114 -17.115 1.00 93.31 569 ILE A N 1
ATOM 4663 C CA . ILE A 1 569 ? 7.754 4.047 -16.455 1.00 93.31 569 ILE A CA 1
ATOM 4664 C C . ILE A 1 569 ? 6.284 4.089 -16.888 1.00 93.31 569 ILE A C 1
ATOM 4666 O O . ILE A 1 569 ? 5.712 3.054 -17.239 1.00 93.31 569 ILE A O 1
ATOM 4670 N N . PHE A 1 570 ? 5.668 5.272 -16.866 1.00 93.19 570 PHE A N 1
ATOM 4671 C CA . PHE A 1 570 ? 4.271 5.451 -17.243 1.00 93.19 570 PHE A CA 1
ATOM 4672 C C . PHE A 1 570 ? 4.023 5.009 -18.688 1.00 93.19 570 PHE A C 1
ATOM 4674 O O . PHE A 1 570 ? 3.129 4.198 -18.936 1.00 93.19 570 PHE A O 1
ATOM 4681 N N . ASN A 1 571 ? 4.851 5.468 -19.624 1.00 91.12 571 ASN A N 1
ATOM 4682 C CA . ASN A 1 571 ? 4.743 5.124 -21.039 1.00 91.12 571 ASN A CA 1
ATOM 4683 C C . ASN A 1 571 ? 4.979 3.632 -21.291 1.00 91.12 571 ASN A C 1
ATOM 4685 O O . ASN A 1 571 ? 4.264 3.033 -22.089 1.00 91.12 571 ASN A O 1
ATOM 4689 N N . CYS A 1 572 ? 5.891 2.990 -20.561 1.00 90.19 572 CYS A N 1
ATOM 4690 C CA . CYS A 1 572 ? 6.092 1.547 -20.682 1.00 90.19 572 CYS A CA 1
ATOM 4691 C C . CYS A 1 572 ? 4.877 0.719 -20.221 1.00 90.19 572 CYS A C 1
ATOM 4693 O O . CYS A 1 572 ? 4.650 -0.379 -20.728 1.00 90.19 572 CYS A O 1
ATOM 4695 N N . ILE A 1 573 ? 4.101 1.211 -19.248 1.00 90.69 573 ILE A N 1
ATOM 4696 C CA . ILE A 1 573 ? 2.920 0.506 -18.715 1.00 90.69 573 ILE A CA 1
ATOM 4697 C C . ILE A 1 573 ? 1.654 0.846 -19.522 1.00 90.69 573 ILE A C 1
ATOM 4699 O O . ILE A 1 573 ? 0.800 -0.016 -19.764 1.00 90.69 573 ILE A O 1
ATOM 4703 N N . TYR A 1 574 ? 1.504 2.110 -19.918 1.00 89.69 574 TYR A N 1
ATOM 4704 C CA . TYR A 1 574 ? 0.252 2.663 -20.439 1.00 89.69 574 TYR A CA 1
ATOM 4705 C C . TYR A 1 574 ? 0.318 3.175 -21.868 1.00 89.69 574 TYR A C 1
ATOM 4707 O O . TYR A 1 574 ? -0.742 3.382 -22.464 1.00 89.69 574 TYR A O 1
ATOM 4715 N N . GLY A 1 575 ? 1.516 3.342 -22.424 1.00 82.88 575 GLY A N 1
ATOM 4716 C CA . GLY A 1 575 ? 1.694 3.680 -23.826 1.00 82.88 575 GLY A CA 1
ATOM 4717 C C . GLY A 1 575 ? 0.906 2.719 -24.712 1.00 82.88 575 GLY A C 1
ATOM 4718 O O . GLY A 1 575 ? 0.662 1.552 -24.371 1.00 82.88 575 GLY A O 1
ATOM 4719 N N . LYS A 1 576 ? 0.439 3.226 -25.851 1.00 60.97 576 LYS A N 1
ATOM 4720 C CA . LYS A 1 576 ? 0.095 2.330 -26.954 1.00 60.97 576 LYS A CA 1
ATOM 4721 C C . LYS A 1 576 ? 1.415 1.667 -27.358 1.00 60.97 576 LYS A C 1
ATOM 4723 O O . LYS A 1 576 ? 2.420 2.369 -27.423 1.00 60.97 576 LYS A O 1
ATOM 4728 N N . ALA A 1 577 ? 1.431 0.344 -27.529 1.00 40.38 577 ALA A N 1
ATOM 4729 C CA . ALA A 1 577 ? 2.544 -0.288 -28.232 1.00 40.38 577 ALA A CA 1
ATOM 4730 C C . ALA A 1 577 ? 2.638 0.448 -29.575 1.00 40.38 577 ALA A C 1
ATOM 4732 O O . ALA A 1 577 ? 1.632 0.497 -30.285 1.00 40.38 577 ALA A O 1
ATOM 4733 N N . ALA A 1 578 ? 3.732 1.187 -29.764 1.00 25.86 578 ALA A N 1
ATOM 4734 C CA . ALA A 1 578 ? 3.928 2.048 -30.921 1.00 25.86 578 ALA A CA 1
ATOM 4735 C C . ALA A 1 578 ? 4.018 1.202 -32.187 1.00 25.86 578 ALA A C 1
ATOM 4737 O O . ALA A 1 578 ? 4.643 0.118 -32.099 1.00 25.86 578 ALA A O 1
#